Protein AF-A0A9W9W1B4-F1 (afdb_monomer_lite)

Foldseek 3Di:
DPALQLDLDDLVRLVVQCPDPPDPVSNDLLSLLSNLVVLLVVLFLDQDADPVNVVVSVVSLVSNLVSLVCCLPPNDLDPSLLVSLQCCLFWNVQSNDPQLLCSLQPGFSLSSLVSSLVSLVVNCVVVVCPPPDLVQCVPPDPVSNSVSLSNLLNVLVSLLSNCPQVHVQQDDLVSLVVNLVSLVVSLVSLVVSLVPDQDDLSSLLSSLLSVLSSLLSVLSSVLLVCLVPLLCLVVSLVVLLVVLVVSLVVSVVSLVPRPDDDPLSSVLSSLVSNLSSLLSSLVSLVSSLVSLLLSVVCVPDPPPPPSPDSHQDLVSLAVSLVVLLVCLQCVVPPDVRSSVVSCVVPVLCSLVSLLVSLVSVLVSLQGADPNRRDDHDGLVSLVSNLVSLVVNLSSQLSCCSRPVDGDPCLVVSLVSLLSSLVSLQVSQDHNPAHLVNSVSSRGSSSVSSVSSVVSSVLSVVVVVLSVVCVVVVDPPRSVVSVVCVVPVPPDDPPCVVDPPPPPPDPVSYRDPVDSDDDDDDPDDDDPVVVPPPPDPDPPDDD

pLDDT: mean 72.55, std 20.45, range [21.12, 97.0]

Sequence (542 aa):
MGSFSPKLPTLVNLRARLDSDESATSTNCATRLLFALLCVVGFELHRNISREDWRLKQKLQLAVSFYGQEFMFSPPTHHDLVMVSLFLSDYKPTALATMQGIAHKTIKSEIYINIAYGVFHRLEAVNGEGNQDLNELNSADYESFERCLFDSIQGIQMVSNHATVDGLIKKPLQTLRHLTVYMKTRVDAYQNALKFRQCTPRAIYHIQWATSTYILFQMLAEAKQSLHHPGRFIELAEETEKRCLEQINYTNSLLAVVQYGVNEEILAVRSVLELRFHTVQNWIIALGFLYTSSLGTRSQEEGGVNRTDSDISRDETIQITSQITNILKRPEKRSNNIFQEYLERYGSAYPDELSSILEKFIACSKLKLHGIVFHPPPRYMCLENVIFCKNILENNIVQIKCSDHLQTGFSKQLDLFQKSAEALANMASSSILTVDAAFARGCIYAMSSKIVFGLLGLMKRLQNDFKSSAEKGNIELVDAIIASAEYDGLPSVDLDQFQFPVEMDSEAWPSVGTFGQAEAFSNSFDWTSLLNLDGPEFEVEN

Structure (mmCIF, N/CA/C/O backbone):
data_AF-A0A9W9W1B4-F1
#
_entry.id   AF-A0A9W9W1B4-F1
#
loop_
_atom_site.group_PDB
_atom_site.id
_atom_site.type_symbol
_atom_site.label_atom_id
_atom_site.label_alt_id
_atom_site.label_comp_id
_atom_site.label_asym_id
_atom_site.label_entity_id
_atom_site.label_seq_id
_atom_site.pdbx_PDB_ins_code
_atom_site.Cartn_x
_atom_site.Cartn_y
_atom_site.Cartn_z
_atom_site.occupancy
_atom_site.B_iso_or_equiv
_atom_site.auth_seq_id
_atom_site.auth_comp_id
_atom_site.auth_asym_id
_atom_site.auth_atom_id
_atom_site.pdbx_PDB_model_num
ATOM 1 N N . MET A 1 1 ? 1.242 -10.018 -17.070 1.00 32.75 1 MET A N 1
ATOM 2 C CA . MET A 1 1 ? 1.047 -9.468 -15.713 1.00 32.75 1 MET A CA 1
ATOM 3 C C . MET A 1 1 ? 1.555 -8.042 -15.706 1.00 32.75 1 MET A C 1
ATOM 5 O O . MET A 1 1 ? 2.744 -7.854 -15.923 1.00 32.75 1 MET A O 1
ATOM 9 N N . GLY A 1 2 ? 0.681 -7.057 -15.505 1.00 37.16 2 GLY A N 1
ATOM 10 C CA . GLY A 1 2 ? 1.112 -5.694 -15.197 1.00 37.16 2 GLY A CA 1
ATOM 11 C C . GLY A 1 2 ? 1.445 -5.623 -13.713 1.00 37.16 2 GLY A C 1
ATOM 12 O O . GLY A 1 2 ? 0.556 -5.403 -12.901 1.00 37.16 2 GLY A O 1
ATOM 13 N N . SER A 1 3 ? 2.687 -5.926 -13.344 1.00 43.16 3 SER A N 1
ATOM 14 C CA . SER A 1 3 ? 3.168 -5.629 -11.995 1.00 43.16 3 SER A CA 1
ATOM 15 C C . SER A 1 3 ? 3.545 -4.154 -11.929 1.00 43.16 3 SER A C 1
ATOM 17 O O . SER A 1 3 ? 4.184 -3.649 -12.848 1.00 43.16 3 SER A O 1
ATOM 19 N N . PHE A 1 4 ? 3.189 -3.482 -10.837 1.00 55.84 4 PHE A N 1
ATOM 20 C CA . PHE A 1 4 ? 3.534 -2.081 -10.577 1.00 55.84 4 PHE A CA 1
ATOM 21 C C . PHE A 1 4 ? 4.925 -1.916 -9.967 1.00 55.84 4 PHE A C 1
ATOM 23 O O . PHE A 1 4 ? 5.164 -0.965 -9.225 1.00 55.84 4 PHE A O 1
ATOM 30 N N . SER A 1 5 ? 5.856 -2.829 -10.242 1.00 65.88 5 SER A N 1
ATOM 31 C CA . SER A 1 5 ? 7.264 -2.498 -10.055 1.00 65.88 5 SER A CA 1
ATOM 32 C C . SER A 1 5 ? 7.739 -1.760 -11.311 1.00 65.88 5 SER A C 1
ATOM 34 O O . SER A 1 5 ? 7.577 -2.286 -12.419 1.00 65.88 5 SER A O 1
ATOM 36 N N . PRO A 1 6 ? 8.313 -0.550 -11.166 1.00 62.06 6 PRO A N 1
ATOM 37 C CA . PRO A 1 6 ? 8.644 0.336 -12.284 1.00 62.06 6 PRO A CA 1
ATOM 38 C C . PRO A 1 6 ? 9.541 -0.335 -13.327 1.00 62.06 6 PRO A C 1
ATOM 40 O O . PRO A 1 6 ? 9.439 -0.024 -14.509 1.00 62.06 6 PRO A O 1
ATOM 43 N N . LYS A 1 7 ? 10.329 -1.335 -12.927 1.00 74.88 7 LYS A N 1
ATOM 44 C CA . LYS A 1 7 ? 11.291 -2.039 -13.778 1.00 74.88 7 LYS A CA 1
ATOM 45 C C . LYS A 1 7 ? 11.057 -3.554 -13.885 1.00 74.88 7 LYS A C 1
ATOM 47 O O . LYS A 1 7 ? 11.961 -4.257 -14.330 1.00 74.88 7 LYS A O 1
ATOM 52 N N . LEU A 1 8 ? 9.903 -4.102 -13.473 1.00 76.69 8 LEU A N 1
ATOM 53 C CA . LEU A 1 8 ? 9.716 -5.557 -13.579 1.00 76.69 8 LEU A CA 1
ATOM 54 C C . LEU A 1 8 ? 9.792 -5.996 -15.056 1.00 76.69 8 LEU A C 1
ATOM 56 O O . LEU A 1 8 ? 8.972 -5.544 -15.862 1.00 76.69 8 LEU A O 1
ATOM 60 N N . PRO A 1 9 ? 10.732 -6.883 -15.427 1.00 78.38 9 PRO A N 1
ATOM 61 C CA . PRO A 1 9 ? 10.831 -7.364 -16.794 1.00 78.38 9 PRO A CA 1
ATOM 62 C C . PRO A 1 9 ? 9.678 -8.319 -17.120 1.00 78.38 9 PRO A C 1
ATOM 64 O O . PRO A 1 9 ? 9.156 -9.034 -16.263 1.00 78.38 9 PRO A O 1
ATOM 67 N N . THR A 1 10 ? 9.285 -8.360 -18.393 1.00 81.69 10 THR A N 1
ATOM 68 C CA . THR A 1 10 ? 8.308 -9.346 -18.864 1.00 81.69 10 THR A CA 1
ATOM 69 C C . THR A 1 10 ? 8.940 -10.741 -18.913 1.00 81.69 10 THR A C 1
ATOM 71 O O . THR A 1 10 ? 10.154 -10.883 -19.073 1.00 81.69 10 THR A O 1
ATOM 74 N N . LEU A 1 11 ? 8.115 -11.793 -18.840 1.00 82.81 11 LEU A N 1
ATOM 75 C CA . LEU A 1 11 ? 8.587 -13.170 -19.043 1.00 82.81 11 LEU A CA 1
ATOM 76 C C . LEU A 1 11 ? 9.252 -13.361 -20.415 1.00 82.81 11 LEU A C 1
ATOM 78 O O . LEU A 1 11 ? 10.187 -14.147 -20.529 1.00 82.81 11 LEU A O 1
ATOM 82 N N . VAL A 1 12 ? 8.802 -12.623 -21.437 1.00 84.62 12 VAL A N 1
ATOM 83 C CA . VAL A 1 12 ? 9.401 -12.635 -22.780 1.00 84.62 12 VAL A CA 1
ATOM 84 C C . VAL A 1 12 ? 10.807 -12.035 -22.746 1.00 84.62 12 VAL A C 1
ATOM 86 O O . VAL A 1 12 ? 11.739 -12.655 -23.250 1.00 84.62 12 VAL A O 1
ATOM 89 N N . ASN A 1 13 ? 10.979 -10.886 -22.084 1.00 82.62 13 ASN A N 1
ATOM 90 C CA . ASN A 1 13 ? 12.283 -10.234 -21.941 1.00 82.62 13 ASN A CA 1
ATOM 91 C C . ASN A 1 13 ? 13.260 -11.119 -21.159 1.00 82.62 13 ASN A C 1
ATOM 93 O O . ASN A 1 13 ? 14.412 -11.265 -21.553 1.00 82.62 13 ASN A O 1
ATOM 97 N N . LEU A 1 14 ? 12.802 -11.733 -20.064 1.00 85.19 14 LEU A N 1
ATOM 98 C CA . LEU A 1 14 ? 13.628 -12.650 -19.279 1.00 85.19 14 LEU A CA 1
ATOM 99 C C . LEU A 1 14 ? 14.012 -13.894 -20.073 1.00 85.19 14 LEU A C 1
ATOM 101 O O . LEU A 1 14 ? 15.167 -14.293 -20.028 1.00 85.19 14 LEU A O 1
ATOM 105 N N . ARG A 1 15 ? 13.078 -14.482 -20.827 1.00 84.88 15 ARG A N 1
ATOM 106 C CA . ARG A 1 15 ? 13.377 -15.629 -21.685 1.00 84.88 15 ARG A CA 1
ATOM 107 C C . ARG A 1 15 ? 14.443 -15.288 -22.722 1.00 84.88 15 ARG A C 1
ATOM 109 O O . ARG A 1 15 ? 15.410 -16.023 -22.828 1.00 84.88 15 ARG A O 1
ATOM 116 N N . ALA A 1 16 ? 14.305 -14.166 -23.427 1.00 84.00 16 ALA A N 1
ATOM 117 C CA . ALA A 1 16 ? 15.297 -13.739 -24.412 1.00 84.00 16 ALA A CA 1
ATOM 118 C C . ALA A 1 16 ? 16.695 -13.570 -23.790 1.00 84.00 16 ALA A C 1
ATOM 120 O O . ALA A 1 16 ? 17.678 -13.996 -24.382 1.00 84.00 16 ALA A O 1
ATOM 121 N N . ARG A 1 17 ? 16.770 -13.019 -22.569 1.00 84.50 17 ARG A N 1
ATOM 122 C CA . ARG A 1 17 ? 18.022 -12.881 -21.804 1.00 84.50 17 ARG A CA 1
ATOM 123 C C . ARG A 1 17 ? 18.604 -14.219 -21.334 1.00 84.50 17 ARG A C 1
ATOM 125 O O . ARG A 1 17 ? 19.809 -14.321 -21.171 1.00 84.50 17 ARG A O 1
ATOM 132 N N . LEU A 1 18 ? 17.760 -15.218 -21.068 1.00 83.31 18 LEU A N 1
ATOM 133 C CA . LEU A 1 18 ? 18.195 -16.570 -20.696 1.00 83.31 18 LEU A CA 1
ATOM 134 C C . LEU A 1 18 ? 18.628 -17.400 -21.915 1.00 83.31 18 LEU A C 1
ATOM 136 O O . LEU A 1 18 ? 19.481 -18.269 -21.767 1.00 83.31 18 LEU A O 1
ATOM 140 N N . ASP A 1 19 ? 18.026 -17.143 -23.080 1.00 80.94 19 ASP A N 1
ATOM 141 C CA . ASP A 1 19 ? 18.307 -17.825 -24.348 1.00 80.94 19 ASP A CA 1
ATOM 142 C C . ASP A 1 19 ? 19.531 -17.217 -25.076 1.00 80.94 19 ASP A C 1
ATOM 144 O O . ASP A 1 19 ? 20.089 -17.847 -25.972 1.00 80.94 19 ASP A O 1
ATOM 148 N N . SER A 1 20 ? 19.960 -15.998 -24.719 1.00 72.75 20 SER A N 1
ATOM 149 C CA . SER A 1 20 ? 21.125 -15.337 -25.319 1.00 72.75 20 SER A CA 1
ATOM 150 C C . SER A 1 20 ? 22.452 -15.830 -24.723 1.00 72.75 20 SER A C 1
ATOM 152 O O . SER A 1 20 ? 22.725 -15.595 -23.548 1.00 72.75 20 SER A O 1
ATOM 154 N N . ASP A 1 21 ? 23.322 -16.411 -25.555 1.00 55.19 21 ASP A N 1
ATOM 155 C CA . ASP A 1 21 ? 24.687 -16.837 -25.183 1.00 55.19 21 ASP A CA 1
ATOM 156 C C . ASP A 1 21 ? 25.663 -15.663 -24.933 1.00 55.19 21 ASP A C 1
ATOM 158 O O . ASP A 1 21 ? 26.774 -15.860 -24.440 1.00 55.19 21 ASP A O 1
ATOM 162 N N . GLU A 1 22 ? 25.276 -14.423 -25.256 1.00 51.53 22 GLU A N 1
ATOM 163 C CA . GLU A 1 22 ? 26.198 -13.279 -25.348 1.00 51.53 22 GLU A CA 1
ATOM 164 C C . GLU A 1 22 ? 26.705 -12.711 -24.014 1.00 51.53 22 GLU A C 1
ATOM 166 O O . GLU A 1 22 ? 27.550 -11.820 -24.022 1.00 51.53 22 GLU A O 1
ATOM 171 N N . SER A 1 23 ? 26.297 -13.231 -22.852 1.00 46.97 23 SER A N 1
ATOM 172 C CA . SER A 1 23 ? 27.097 -13.012 -21.640 1.00 46.97 23 SER A CA 1
ATOM 173 C C . SER A 1 23 ? 26.715 -13.902 -20.458 1.00 46.97 23 SER A C 1
ATOM 175 O O . SER A 1 23 ? 25.651 -13.766 -19.851 1.00 46.97 23 SER A O 1
ATOM 177 N N . ALA A 1 24 ? 27.682 -14.692 -19.994 1.00 49.12 24 ALA A N 1
ATOM 178 C CA . ALA A 1 24 ? 27.658 -15.300 -18.663 1.00 49.12 24 ALA A CA 1
ATOM 179 C C . ALA A 1 24 ? 27.470 -14.265 -17.520 1.00 49.12 24 ALA A C 1
ATOM 181 O O . ALA A 1 24 ? 27.112 -14.645 -16.410 1.00 49.12 24 ALA A O 1
ATOM 182 N N . THR A 1 25 ? 27.661 -12.962 -17.781 1.00 48.28 25 THR A N 1
ATOM 183 C CA . THR A 1 25 ? 27.395 -11.859 -16.840 1.00 48.28 25 THR A CA 1
ATOM 184 C C . THR A 1 25 ? 25.932 -11.385 -16.799 1.00 48.28 25 THR A C 1
ATOM 186 O O . THR A 1 25 ? 25.516 -10.882 -15.759 1.00 48.28 25 THR A O 1
ATOM 189 N N . SER A 1 26 ? 25.120 -11.577 -17.851 1.00 49.53 26 SER A N 1
ATOM 190 C CA . SER A 1 26 ? 23.679 -11.223 -17.854 1.00 49.53 26 SER A CA 1
ATOM 191 C C . SER A 1 26 ? 22.762 -12.350 -17.348 1.00 49.53 26 SER A C 1
ATOM 193 O O . SER A 1 26 ? 21.628 -12.110 -16.905 1.00 49.53 26 SER A O 1
ATOM 195 N N . THR A 1 27 ? 23.272 -13.585 -17.376 1.00 58.12 27 THR A N 1
ATOM 196 C CA . THR A 1 27 ? 22.551 -14.818 -17.035 1.00 58.12 27 THR A CA 1
ATOM 197 C C . THR A 1 27 ? 22.962 -15.318 -15.646 1.00 58.12 27 THR A C 1
ATOM 199 O O . THR A 1 27 ? 23.618 -16.347 -15.500 1.00 58.12 27 THR A O 1
ATOM 202 N N . ASN A 1 28 ? 22.592 -14.575 -14.601 1.00 72.88 28 ASN A N 1
ATOM 203 C CA . ASN A 1 28 ? 22.923 -14.900 -13.207 1.00 72.88 28 ASN A CA 1
ATOM 204 C C . ASN A 1 28 ? 21.803 -15.735 -12.532 1.00 72.88 28 ASN A C 1
ATOM 206 O O . ASN A 1 28 ? 20.667 -15.781 -13.020 1.00 72.88 28 ASN A O 1
ATOM 210 N N . CYS A 1 29 ? 22.083 -16.386 -11.397 1.00 81.44 29 CYS A N 1
ATOM 211 C CA . CYS A 1 29 ? 21.101 -17.099 -10.572 1.00 81.44 29 CYS A CA 1
ATOM 212 C C . CYS A 1 29 ? 19.889 -16.215 -10.220 1.00 81.44 29 CYS A C 1
ATOM 214 O O . CYS A 1 29 ? 18.762 -16.704 -10.221 1.00 81.44 29 CYS A O 1
ATOM 216 N N . ALA A 1 30 ? 20.086 -14.899 -10.066 1.00 84.94 30 ALA A N 1
ATOM 217 C CA . ALA A 1 30 ? 19.012 -13.920 -9.888 1.00 84.94 30 ALA A CA 1
ATOM 218 C C . ALA A 1 30 ? 18.034 -13.852 -11.078 1.00 84.94 30 ALA A C 1
ATOM 220 O O . ALA A 1 30 ? 16.822 -13.859 -10.868 1.00 84.94 30 ALA A O 1
ATOM 221 N N . THR A 1 31 ? 18.534 -13.837 -12.319 1.00 86.81 31 THR A N 1
ATOM 222 C CA . THR A 1 31 ? 17.708 -13.826 -13.542 1.00 86.81 31 THR A CA 1
ATOM 223 C C . THR A 1 31 ? 16.878 -15.109 -13.642 1.00 86.81 31 THR A C 1
ATOM 225 O O . THR A 1 31 ? 15.679 -15.070 -13.928 1.00 86.81 31 THR A O 1
ATOM 228 N N . ARG A 1 32 ? 17.503 -16.260 -13.345 1.00 87.62 32 ARG A N 1
ATOM 229 C CA . ARG A 1 32 ? 16.843 -17.578 -13.344 1.00 87.62 32 ARG A CA 1
ATOM 230 C C . ARG A 1 32 ? 15.780 -17.682 -12.253 1.00 87.62 32 ARG A C 1
ATOM 232 O O . ARG A 1 32 ? 14.678 -18.160 -12.522 1.00 87.62 32 ARG A O 1
ATOM 239 N N . LEU A 1 33 ? 16.085 -17.197 -11.050 1.00 88.19 33 LEU A N 1
ATOM 240 C CA . LEU A 1 33 ? 15.152 -17.143 -9.928 1.00 88.19 33 LEU A CA 1
ATOM 241 C C . LEU A 1 33 ? 13.958 -16.240 -10.243 1.00 88.19 33 LEU A C 1
ATOM 243 O O . LEU A 1 33 ? 12.820 -16.661 -10.049 1.00 88.19 33 LEU A O 1
ATOM 247 N N . LEU A 1 34 ? 14.198 -15.040 -10.782 1.00 88.62 34 LEU A N 1
ATOM 248 C CA . LEU A 1 34 ? 13.133 -14.115 -11.170 1.00 88.62 34 LEU A CA 1
ATOM 249 C C . LEU A 1 34 ? 12.211 -14.736 -12.223 1.00 88.62 34 LEU A C 1
ATOM 251 O O . LEU A 1 34 ? 10.991 -14.700 -12.074 1.00 88.62 34 LEU A O 1
ATOM 255 N N . PHE A 1 35 ? 12.785 -15.353 -13.258 1.00 89.50 35 PHE A N 1
ATOM 256 C CA . PHE A 1 35 ? 12.015 -16.046 -14.289 1.00 89.50 35 PHE A CA 1
ATOM 257 C C . PHE A 1 35 ? 11.170 -17.184 -13.706 1.00 89.50 35 PHE A C 1
ATOM 259 O O . PHE A 1 35 ? 9.965 -17.252 -13.961 1.00 89.50 35 PHE A O 1
ATOM 266 N N . ALA A 1 36 ? 11.776 -18.048 -12.886 1.00 88.44 36 ALA A N 1
ATOM 267 C CA . ALA A 1 36 ? 11.080 -19.157 -12.243 1.00 88.44 36 ALA A CA 1
ATOM 268 C C . ALA A 1 36 ? 9.946 -18.668 -11.325 1.00 88.44 36 ALA A C 1
ATOM 270 O O . ALA A 1 36 ? 8.829 -19.178 -11.420 1.00 88.44 36 ALA A O 1
ATOM 271 N N . LEU A 1 37 ? 10.193 -17.644 -10.500 1.00 86.44 37 LEU A N 1
ATOM 272 C CA . LEU A 1 37 ? 9.190 -17.027 -9.626 1.00 86.44 37 LEU A CA 1
ATOM 273 C C . LEU A 1 37 ? 8.005 -16.482 -10.426 1.00 86.44 37 LEU A C 1
ATOM 275 O O . LEU A 1 37 ? 6.861 -16.836 -10.141 1.00 86.44 37 LEU A O 1
ATOM 279 N N . LEU A 1 38 ? 8.262 -15.673 -11.457 1.00 85.38 38 LEU A N 1
ATOM 280 C CA . LEU A 1 38 ? 7.202 -15.088 -12.281 1.00 85.38 38 LEU A CA 1
ATOM 281 C C . LEU A 1 38 ? 6.400 -16.155 -13.036 1.00 85.38 38 LEU A C 1
ATOM 283 O O . LEU A 1 38 ? 5.185 -16.015 -13.173 1.00 85.38 38 LEU A O 1
ATOM 287 N N . CYS A 1 39 ? 7.036 -17.248 -13.465 1.00 85.56 39 CYS A N 1
ATOM 288 C CA . CYS A 1 39 ? 6.331 -18.378 -14.066 1.00 85.56 39 CYS A CA 1
ATOM 289 C C . CYS A 1 39 ? 5.435 -19.093 -13.046 1.00 85.56 39 CYS A C 1
ATOM 291 O O . CYS A 1 39 ? 4.271 -19.359 -13.344 1.00 85.56 39 CYS A O 1
ATOM 293 N N . VAL A 1 40 ? 5.932 -19.371 -11.831 1.00 80.88 40 VAL A N 1
ATOM 294 C CA . VAL A 1 40 ? 5.136 -20.004 -10.759 1.00 80.88 40 VAL A CA 1
ATOM 295 C C . VAL A 1 40 ? 3.903 -19.169 -10.426 1.00 80.88 40 VAL A C 1
ATOM 297 O O . VAL A 1 40 ? 2.813 -19.732 -10.312 1.00 80.88 40 VAL A O 1
ATOM 300 N N . VAL A 1 41 ? 4.052 -17.847 -10.314 1.00 77.81 41 VAL A N 1
ATOM 301 C CA . VAL A 1 41 ? 2.910 -16.954 -10.071 1.00 77.81 41 VAL A CA 1
ATOM 302 C C . VAL A 1 41 ? 1.991 -16.891 -11.293 1.00 77.81 41 VAL A C 1
ATOM 304 O O . VAL A 1 41 ? 0.771 -16.895 -11.146 1.00 77.81 41 VAL A O 1
ATOM 307 N N . GLY A 1 42 ? 2.543 -16.920 -12.509 1.00 76.44 42 GLY A N 1
ATOM 308 C CA . GLY A 1 42 ? 1.765 -17.012 -13.749 1.00 76.44 42 GLY A CA 1
ATOM 309 C C . GLY A 1 42 ? 0.823 -18.218 -13.759 1.00 76.44 42 GLY A C 1
ATOM 310 O O . GLY A 1 42 ? -0.357 -18.079 -14.081 1.00 76.44 42 GLY A O 1
ATOM 311 N N . PHE A 1 43 ? 1.308 -19.380 -13.311 1.00 75.62 43 PHE A N 1
ATOM 312 C CA . PHE A 1 43 ? 0.484 -20.581 -13.159 1.00 75.62 43 PHE A CA 1
ATOM 313 C C . PHE A 1 43 ? -0.600 -20.453 -12.089 1.00 75.62 43 PHE A C 1
ATOM 315 O O . PHE A 1 43 ? -1.589 -21.167 -12.151 1.00 75.62 43 PHE A O 1
ATOM 322 N N . GLU A 1 44 ? -0.437 -19.603 -11.081 1.00 69.75 44 GLU A N 1
ATOM 323 C CA . GLU A 1 44 ? -1.445 -19.443 -10.026 1.00 69.75 44 GLU A CA 1
ATOM 324 C C . GLU A 1 44 ? -2.604 -18.550 -10.444 1.00 69.75 44 GLU A C 1
ATOM 326 O O . GLU A 1 44 ? -3.731 -18.793 -10.014 1.00 69.75 44 GLU A O 1
ATOM 331 N N . LEU A 1 45 ? -2.349 -17.579 -11.322 1.00 66.38 45 LEU A N 1
ATOM 332 C CA . LEU A 1 45 ? -3.396 -16.723 -11.874 1.00 66.38 45 LEU A CA 1
ATOM 333 C C . LEU A 1 45 ? -4.198 -17.399 -12.998 1.00 66.38 45 LEU A C 1
ATOM 335 O O . LEU A 1 45 ? -5.315 -16.974 -13.302 1.00 66.38 45 LEU A O 1
ATOM 339 N N . HIS A 1 46 ? -3.664 -18.450 -13.626 1.00 66.50 46 HIS A N 1
ATOM 340 C CA . HIS A 1 46 ? -4.380 -19.173 -14.675 1.00 66.50 46 HIS A CA 1
ATOM 341 C C . HIS A 1 46 ? -5.424 -20.141 -14.104 1.00 66.50 46 HIS A C 1
ATOM 343 O O . HIS A 1 46 ? -5.121 -21.054 -13.342 1.00 66.50 46 HIS A O 1
ATOM 349 N N . ARG A 1 47 ? -6.682 -19.966 -14.534 1.00 58.31 47 ARG A N 1
ATOM 350 C CA . ARG A 1 47 ? -7.833 -20.765 -14.076 1.00 58.31 47 ARG A CA 1
ATOM 351 C C . ARG A 1 47 ? -7.916 -22.168 -14.691 1.00 58.31 47 ARG A C 1
ATOM 353 O O . ARG A 1 47 ? -8.611 -23.012 -14.138 1.00 58.31 47 ARG A O 1
ATOM 360 N N . ASN A 1 48 ? -7.211 -22.433 -15.790 1.00 64.38 48 ASN A N 1
ATOM 361 C CA . ASN A 1 48 ? -7.221 -23.728 -16.472 1.00 64.38 48 ASN A CA 1
ATOM 362 C C . ASN A 1 48 ? -5.778 -24.210 -16.631 1.00 64.38 48 ASN A C 1
ATOM 364 O O . ASN A 1 48 ? -5.036 -23.661 -17.440 1.00 64.38 48 ASN A O 1
ATOM 368 N N . ILE A 1 49 ? -5.385 -25.205 -15.838 1.00 66.31 49 ILE A N 1
ATOM 369 C CA . ILE A 1 49 ? -4.031 -25.768 -15.827 1.00 66.31 49 ILE A CA 1
ATOM 370 C C . ILE A 1 49 ? -4.143 -27.229 -16.260 1.00 66.31 49 ILE A C 1
ATOM 372 O O . ILE A 1 49 ? -4.896 -27.997 -15.655 1.00 66.31 49 ILE A O 1
ATOM 376 N N . SER A 1 50 ? -3.418 -27.623 -17.306 1.00 75.06 50 SER A N 1
ATOM 377 C CA . SER A 1 50 ? -3.353 -29.021 -17.734 1.00 75.06 50 SER A CA 1
ATOM 378 C C . SER A 1 50 ? -2.483 -29.864 -16.787 1.00 75.06 50 SER A C 1
ATOM 380 O O . SER A 1 50 ? -1.751 -29.361 -15.930 1.00 75.06 50 SER A O 1
ATOM 382 N N . ARG A 1 51 ? -2.511 -31.192 -16.944 1.00 73.12 51 ARG A N 1
ATOM 383 C CA . ARG A 1 51 ? -1.636 -32.093 -16.169 1.00 73.12 51 ARG A CA 1
ATOM 384 C C . ARG A 1 51 ? -0.146 -31.854 -16.456 1.00 73.12 51 ARG A C 1
ATOM 386 O O . ARG A 1 51 ? 0.689 -32.079 -15.579 1.00 73.12 51 ARG A O 1
ATOM 393 N N . GLU A 1 52 ? 0.191 -31.427 -17.669 1.00 78.50 52 GLU A N 1
ATOM 394 C CA . GLU A 1 52 ? 1.567 -31.108 -18.067 1.00 78.50 52 GLU A CA 1
ATOM 395 C C . GLU A 1 52 ? 2.034 -29.800 -17.428 1.00 78.50 52 GLU A C 1
ATOM 397 O O . GLU A 1 52 ? 3.115 -29.757 -16.836 1.00 78.50 52 GLU A O 1
ATOM 402 N N . ASP A 1 53 ? 1.163 -28.791 -17.420 1.00 79.69 53 ASP A N 1
ATOM 403 C CA . ASP A 1 53 ? 1.397 -27.514 -16.742 1.00 79.69 53 ASP A CA 1
ATOM 404 C C . ASP A 1 53 ? 1.630 -27.702 -15.238 1.00 79.69 53 ASP A C 1
ATOM 406 O O . ASP A 1 53 ? 2.497 -27.061 -14.645 1.00 79.69 53 ASP A O 1
ATOM 410 N N . TRP A 1 54 ? 0.916 -28.642 -14.609 1.00 77.25 54 TRP A N 1
ATOM 411 C CA . TRP A 1 54 ? 1.132 -28.976 -13.200 1.00 77.25 54 TRP A CA 1
ATOM 412 C C . TRP A 1 54 ? 2.536 -29.532 -12.933 1.00 77.25 54 TRP A C 1
ATOM 414 O O . TRP A 1 54 ? 3.206 -29.124 -11.981 1.00 77.25 54 TRP A O 1
ATOM 424 N N . ARG A 1 55 ? 3.013 -30.448 -13.783 1.00 82.12 55 ARG A N 1
ATOM 425 C CA . ARG A 1 55 ? 4.374 -30.999 -13.669 1.00 82.12 55 ARG A CA 1
ATOM 426 C C . ARG A 1 55 ? 5.426 -29.916 -13.886 1.00 82.12 55 ARG A C 1
ATOM 428 O O . ARG A 1 55 ? 6.433 -29.897 -13.179 1.00 82.12 55 ARG A O 1
ATOM 435 N N . LEU A 1 56 ? 5.196 -29.012 -14.836 1.00 85.19 56 LEU A N 1
ATOM 436 C CA . LEU A 1 56 ? 6.075 -27.872 -15.076 1.00 85.19 56 LEU A CA 1
ATOM 437 C C . LEU A 1 56 ? 6.105 -26.927 -13.868 1.00 85.19 56 LEU A C 1
ATOM 439 O O . LEU A 1 56 ? 7.186 -26.560 -13.416 1.00 85.19 56 LEU A O 1
ATOM 443 N N . LYS A 1 57 ? 4.947 -26.616 -13.277 1.00 82.94 57 LYS A N 1
ATOM 444 C CA . LYS A 1 57 ? 4.854 -25.821 -12.047 1.00 82.94 57 LYS A CA 1
ATOM 445 C C . LYS A 1 57 ? 5.673 -26.428 -10.908 1.00 82.94 57 LYS A C 1
ATOM 447 O O . LYS A 1 57 ? 6.411 -25.699 -10.255 1.00 82.94 57 LYS A O 1
ATOM 452 N N . GLN A 1 58 ? 5.589 -27.741 -10.686 1.00 80.94 58 GLN A N 1
ATOM 453 C CA . GLN A 1 58 ? 6.386 -28.415 -9.651 1.00 80.94 58 GLN A CA 1
ATOM 454 C C . GLN A 1 58 ? 7.893 -28.294 -9.913 1.00 80.94 58 GLN A C 1
ATOM 456 O O . GLN A 1 58 ? 8.654 -27.984 -8.998 1.00 80.94 58 GLN A O 1
ATOM 461 N N . LYS A 1 59 ? 8.332 -28.471 -11.166 1.00 85.69 59 LYS A N 1
ATOM 462 C CA . LYS A 1 59 ? 9.740 -28.266 -11.548 1.00 85.69 59 LYS A CA 1
ATOM 463 C C . LYS A 1 59 ? 10.194 -26.826 -11.306 1.00 85.69 59 LYS A C 1
ATOM 465 O O . LYS A 1 59 ? 11.282 -26.611 -10.783 1.00 85.69 59 LYS A O 1
ATOM 470 N N . LEU A 1 60 ? 9.356 -25.848 -11.644 1.00 86.75 60 LEU A N 1
ATOM 471 C CA . LEU A 1 60 ? 9.645 -24.434 -11.408 1.00 86.75 60 LEU A CA 1
ATOM 472 C C . LEU A 1 60 ? 9.697 -24.100 -9.914 1.00 86.75 60 LEU A C 1
ATOM 474 O O . LEU A 1 60 ? 10.567 -23.346 -9.503 1.00 86.75 60 LEU A O 1
ATOM 478 N N . GLN A 1 61 ? 8.826 -24.686 -9.089 1.00 82.75 61 GLN A N 1
ATOM 479 C CA . GLN A 1 61 ? 8.880 -24.524 -7.632 1.00 82.75 61 GLN A CA 1
ATOM 480 C C . GLN A 1 61 ? 10.191 -25.063 -7.048 1.00 82.75 61 GLN A C 1
ATOM 482 O O . GLN A 1 61 ? 10.814 -24.387 -6.236 1.00 82.75 61 GLN A O 1
ATOM 487 N N . LEU A 1 62 ? 10.649 -26.231 -7.509 1.00 82.88 62 LEU A N 1
ATOM 488 C CA . LEU A 1 62 ? 11.957 -26.767 -7.119 1.00 82.88 62 LEU A CA 1
ATOM 489 C C . LEU A 1 62 ? 13.101 -25.841 -7.552 1.00 82.88 62 LEU A C 1
ATOM 491 O O . LEU A 1 62 ? 14.020 -25.611 -6.771 1.00 82.88 62 LEU A O 1
ATOM 495 N N . ALA A 1 63 ? 13.025 -25.268 -8.756 1.00 85.50 63 ALA A N 1
ATOM 496 C CA . ALA A 1 63 ? 14.004 -24.291 -9.229 1.00 85.50 63 ALA A CA 1
ATOM 497 C C . ALA A 1 63 ? 14.008 -23.012 -8.372 1.00 85.50 63 ALA A C 1
ATOM 499 O O . ALA A 1 63 ? 15.079 -22.522 -8.023 1.00 85.50 63 ALA A O 1
ATOM 500 N N . VAL A 1 64 ? 12.833 -22.503 -7.981 1.00 85.75 64 VAL A N 1
ATOM 501 C CA . VAL A 1 64 ? 12.708 -21.362 -7.058 1.00 85.75 64 VAL A CA 1
ATOM 502 C C . VAL A 1 64 ? 13.383 -21.667 -5.725 1.00 85.75 64 VAL A C 1
ATOM 504 O O . VAL A 1 64 ? 14.153 -20.844 -5.242 1.00 85.75 64 VAL A O 1
ATOM 507 N N . SER A 1 65 ? 13.141 -22.842 -5.140 1.00 81.06 65 SER A N 1
ATOM 508 C CA . SER A 1 65 ? 13.794 -23.227 -3.886 1.00 81.06 65 SER A CA 1
ATOM 509 C C . SER A 1 65 ? 15.309 -23.380 -4.042 1.00 81.06 65 SER A C 1
ATOM 511 O O . SER A 1 65 ? 16.054 -22.916 -3.185 1.00 81.06 65 SER A O 1
ATOM 513 N N . PHE A 1 66 ? 15.771 -23.986 -5.139 1.00 83.00 66 PHE A N 1
ATOM 514 C CA . PHE A 1 66 ? 17.195 -24.189 -5.412 1.00 83.00 66 PHE A CA 1
ATOM 515 C C . PHE A 1 66 ? 17.946 -22.859 -5.562 1.00 83.00 66 PHE A C 1
ATOM 517 O O . PHE A 1 66 ? 18.871 -22.585 -4.801 1.00 83.00 66 PHE A O 1
ATOM 524 N N . TYR A 1 67 ? 17.507 -21.988 -6.479 1.00 83.31 67 TYR A N 1
ATOM 525 C CA . TYR A 1 67 ? 18.129 -20.670 -6.652 1.00 83.31 67 TYR A CA 1
ATOM 526 C C . TYR A 1 67 ? 17.879 -19.748 -5.450 1.00 83.31 67 TYR A C 1
ATOM 528 O O . TYR A 1 67 ? 18.677 -18.859 -5.175 1.00 83.31 67 TYR A O 1
ATOM 536 N N . GLY A 1 68 ? 16.788 -19.966 -4.710 1.00 80.12 68 GLY A N 1
ATOM 537 C CA . GLY A 1 68 ? 16.465 -19.250 -3.478 1.00 80.12 68 GLY A CA 1
ATOM 538 C C . GLY A 1 68 ? 17.478 -19.473 -2.356 1.00 80.12 68 GLY A C 1
ATOM 539 O O . GLY A 1 68 ? 17.783 -18.539 -1.619 1.00 80.12 68 GLY A O 1
ATOM 540 N N . GLN A 1 69 ? 18.027 -20.685 -2.235 1.00 76.81 69 GLN A N 1
ATOM 541 C CA . GLN A 1 69 ? 19.088 -20.977 -1.267 1.00 76.81 69 GLN A CA 1
ATOM 542 C C . GLN A 1 69 ? 20.370 -20.214 -1.611 1.00 76.81 69 GLN A C 1
ATOM 544 O O . GLN A 1 69 ? 20.929 -19.541 -0.748 1.00 76.81 69 GLN A O 1
ATOM 549 N N . GLU A 1 70 ? 20.787 -20.249 -2.877 1.00 75.75 70 GLU A N 1
ATOM 550 C CA . GLU A 1 70 ? 21.940 -19.480 -3.363 1.00 75.75 70 GLU A CA 1
ATOM 551 C C . GLU A 1 70 ? 21.745 -17.972 -3.121 1.00 75.75 70 GLU A C 1
ATOM 553 O O . GLU A 1 70 ? 22.624 -17.309 -2.574 1.00 75.75 70 GLU A O 1
ATOM 558 N N . PHE A 1 71 ? 20.543 -17.462 -3.412 1.00 78.44 71 PHE A N 1
ATOM 559 C CA . PHE A 1 71 ? 20.133 -16.080 -3.159 1.00 78.44 71 PHE A CA 1
ATOM 560 C C . PHE A 1 71 ? 20.270 -15.661 -1.684 1.00 78.44 71 PHE A C 1
ATOM 562 O O . PHE A 1 71 ? 20.770 -14.570 -1.415 1.00 78.44 71 PHE A O 1
ATOM 569 N N . MET A 1 72 ? 19.828 -16.494 -0.733 1.00 74.75 72 MET A N 1
ATOM 570 C CA . MET A 1 72 ? 19.827 -16.134 0.693 1.00 74.75 72 MET A CA 1
ATOM 571 C C . MET A 1 72 ? 21.239 -16.093 1.288 1.00 74.75 72 MET A C 1
ATOM 573 O O . MET A 1 72 ? 21.514 -15.246 2.135 1.00 74.75 72 MET A O 1
ATOM 577 N N . PHE A 1 73 ? 22.125 -17.000 0.865 1.00 74.12 73 PHE A N 1
ATOM 578 C CA . PHE A 1 73 ? 23.469 -17.127 1.442 1.00 74.12 73 PHE A CA 1
ATOM 579 C C . PHE A 1 73 ? 24.540 -16.326 0.691 1.00 74.12 73 PHE A C 1
ATOM 581 O O . PHE A 1 73 ? 25.544 -15.946 1.289 1.00 74.12 73 PHE A O 1
ATOM 588 N N . SER A 1 74 ? 24.346 -16.051 -0.602 1.00 77.12 74 SER A N 1
ATOM 589 C CA . SER A 1 74 ? 25.296 -15.296 -1.424 1.00 77.12 74 SER A CA 1
ATOM 590 C C . SER A 1 74 ? 24.560 -14.440 -2.467 1.00 77.12 74 SER A C 1
ATOM 592 O O . SER A 1 74 ? 24.535 -14.777 -3.650 1.00 77.12 74 SER A O 1
ATOM 594 N N . PRO A 1 75 ? 23.919 -13.327 -2.058 1.00 79.31 75 PRO A N 1
ATOM 595 C CA . PRO A 1 75 ? 23.111 -12.522 -2.968 1.00 79.31 75 PRO A CA 1
ATOM 596 C C . PRO A 1 75 ? 23.991 -11.830 -4.028 1.00 79.31 75 PRO A C 1
ATOM 598 O O . PRO A 1 75 ? 24.773 -10.937 -3.670 1.00 79.31 75 PRO A O 1
ATOM 601 N N . PRO A 1 76 ? 23.861 -12.158 -5.332 1.00 81.25 76 PRO A N 1
ATOM 602 C CA . PRO A 1 76 ? 24.601 -11.463 -6.381 1.00 81.25 76 PRO A CA 1
ATOM 603 C C . PRO A 1 76 ? 24.262 -9.968 -6.447 1.00 81.25 76 PRO A C 1
ATOM 605 O O . PRO A 1 76 ? 23.118 -9.548 -6.271 1.00 81.25 76 PRO A O 1
ATOM 608 N N . THR A 1 77 ? 25.254 -9.145 -6.783 1.00 83.62 77 THR A N 1
ATOM 609 C CA . THR A 1 77 ? 25.045 -7.718 -7.064 1.00 83.62 77 THR A CA 1
ATOM 610 C C . THR A 1 77 ? 24.468 -7.556 -8.477 1.00 83.62 77 THR A C 1
ATOM 612 O O . THR A 1 77 ? 25.213 -7.416 -9.440 1.00 83.62 77 THR A O 1
ATOM 615 N N . HIS A 1 78 ? 23.140 -7.659 -8.620 1.00 84.44 78 HIS A N 1
ATOM 616 C CA . HIS A 1 78 ? 22.447 -7.628 -9.918 1.00 84.44 78 HIS A CA 1
ATOM 617 C C . HIS A 1 78 ? 21.038 -7.006 -9.814 1.00 84.44 78 HIS A C 1
ATOM 619 O O . HIS A 1 78 ? 20.327 -7.244 -8.839 1.00 84.44 78 HIS A O 1
ATOM 625 N N . HIS A 1 79 ? 20.585 -6.261 -10.834 1.00 82.25 79 HIS A N 1
ATOM 626 C CA . HIS A 1 79 ? 19.274 -5.579 -10.818 1.00 82.25 79 HIS A CA 1
ATOM 627 C C . HIS A 1 79 ? 18.081 -6.533 -10.651 1.00 82.25 79 HIS A C 1
ATOM 629 O O . HIS A 1 79 ? 17.152 -6.238 -9.899 1.00 82.25 79 HIS A O 1
ATOM 635 N N . ASP A 1 80 ? 18.106 -7.702 -11.299 1.00 86.12 80 ASP A N 1
ATOM 636 C CA . ASP A 1 80 ? 17.041 -8.702 -11.125 1.00 86.12 80 ASP A CA 1
ATOM 637 C C . ASP A 1 80 ? 16.948 -9.214 -9.685 1.00 86.12 80 ASP A C 1
ATOM 639 O O . ASP A 1 80 ? 15.875 -9.631 -9.263 1.00 86.12 80 ASP A O 1
ATOM 643 N N . LEU A 1 81 ? 18.033 -9.157 -8.905 1.00 85.75 81 LEU A N 1
ATOM 644 C CA . LEU A 1 81 ? 17.986 -9.558 -7.504 1.00 85.75 81 LEU A CA 1
ATOM 645 C C . LEU A 1 81 ? 17.191 -8.555 -6.664 1.00 85.75 81 LEU A C 1
ATOM 647 O O . LEU A 1 81 ? 16.392 -8.961 -5.824 1.00 85.75 81 LEU A O 1
ATOM 651 N N . VAL A 1 82 ? 17.342 -7.258 -6.942 1.00 86.19 82 VAL A N 1
ATOM 652 C CA . VAL A 1 82 ? 16.484 -6.219 -6.354 1.00 86.19 82 VAL A CA 1
ATOM 653 C C . VAL A 1 82 ? 15.018 -6.528 -6.675 1.00 86.19 82 VAL A C 1
ATOM 655 O O . VAL A 1 82 ? 14.174 -6.496 -5.782 1.00 86.19 82 VAL A O 1
ATOM 658 N N . MET A 1 83 ? 14.713 -6.932 -7.913 1.00 86.00 83 MET A N 1
ATOM 659 C CA . MET A 1 83 ? 13.350 -7.319 -8.302 1.00 86.00 83 MET A CA 1
ATOM 660 C C . MET A 1 83 ? 12.829 -8.553 -7.590 1.00 86.00 83 MET A C 1
ATOM 662 O O . MET A 1 83 ? 11.689 -8.539 -7.133 1.00 86.00 83 MET A O 1
ATOM 666 N N . VAL A 1 84 ? 13.642 -9.604 -7.485 1.00 86.12 84 VAL A N 1
ATOM 667 C CA . VAL A 1 84 ? 13.288 -10.816 -6.741 1.00 86.12 84 VAL A CA 1
ATOM 668 C C . VAL A 1 84 ? 12.948 -10.458 -5.302 1.00 86.12 84 VAL A C 1
ATOM 670 O O . VAL A 1 84 ? 11.871 -10.809 -4.833 1.00 86.12 84 VAL A O 1
ATOM 673 N N . SER A 1 85 ? 13.820 -9.719 -4.622 1.00 85.38 85 SER A N 1
ATOM 674 C CA . SER A 1 85 ? 13.625 -9.340 -3.225 1.00 85.38 85 SER A CA 1
ATOM 675 C C . SER A 1 85 ? 12.350 -8.524 -3.011 1.00 85.38 85 SER A C 1
ATOM 677 O O . SER A 1 85 ? 11.555 -8.839 -2.126 1.00 85.38 85 SER A O 1
ATOM 679 N N . LEU A 1 86 ? 12.097 -7.514 -3.846 1.00 80.50 86 LEU A N 1
ATOM 680 C CA . LEU A 1 86 ? 10.867 -6.720 -3.752 1.00 80.50 86 LEU A CA 1
ATOM 681 C C . LEU A 1 86 ? 9.630 -7.563 -4.033 1.00 80.50 86 LEU A C 1
ATOM 683 O O . LEU A 1 86 ? 8.649 -7.483 -3.303 1.00 80.50 86 LEU A O 1
ATOM 687 N N . PHE A 1 87 ? 9.692 -8.424 -5.047 1.00 79.25 87 PHE A N 1
ATOM 688 C CA . PHE A 1 87 ? 8.593 -9.317 -5.381 1.00 79.25 87 PHE A CA 1
ATOM 689 C C . PHE A 1 87 ? 8.288 -10.305 -4.245 1.00 79.25 87 PHE A C 1
ATOM 691 O O . PHE A 1 87 ? 7.126 -10.529 -3.909 1.00 79.25 87 PHE A O 1
ATOM 698 N N . LEU A 1 88 ? 9.320 -10.872 -3.617 1.00 78.94 88 LEU A N 1
ATOM 699 C CA . LEU A 1 88 ? 9.176 -11.757 -2.461 1.00 78.94 88 LEU A CA 1
ATOM 700 C C . LEU A 1 88 ? 8.593 -11.010 -1.258 1.00 78.94 88 LEU A C 1
ATOM 702 O O . LEU A 1 88 ? 7.651 -11.512 -0.652 1.00 78.94 88 LEU A O 1
ATOM 706 N N . SER A 1 89 ? 9.080 -9.801 -0.961 1.00 76.00 89 SER A N 1
ATOM 707 C CA . SER A 1 89 ? 8.517 -8.941 0.090 1.00 76.00 89 SER A CA 1
ATOM 708 C C . SER A 1 89 ? 7.038 -8.627 -0.147 1.00 76.00 89 SER A C 1
ATOM 710 O O . SER A 1 89 ? 6.231 -8.709 0.781 1.00 76.00 89 SER A O 1
ATOM 712 N N . ASP A 1 90 ? 6.681 -8.261 -1.378 1.00 69.94 90 ASP A N 1
ATOM 713 C CA . ASP A 1 90 ? 5.372 -7.682 -1.682 1.00 69.94 90 ASP A CA 1
ATOM 714 C C . ASP A 1 90 ? 4.294 -8.729 -1.970 1.00 69.94 90 ASP A C 1
ATOM 716 O O . ASP A 1 90 ? 3.106 -8.431 -1.831 1.00 69.94 90 ASP A O 1
ATOM 720 N N . TYR A 1 91 ? 4.683 -9.940 -2.380 1.00 66.81 91 TYR A N 1
ATOM 721 C CA . TYR A 1 91 ? 3.745 -10.948 -2.876 1.00 66.81 91 TYR A CA 1
ATOM 722 C C . TYR A 1 91 ? 3.841 -12.291 -2.140 1.00 66.81 91 TYR A C 1
ATOM 724 O O . TYR A 1 91 ? 2.804 -12.843 -1.756 1.00 66.81 91 TYR A O 1
ATOM 732 N N . LYS A 1 92 ? 5.053 -12.836 -1.939 1.00 70.56 92 LYS A N 1
ATOM 733 C CA . LYS A 1 92 ? 5.258 -14.190 -1.385 1.00 70.56 92 LYS A CA 1
ATOM 734 C C . LYS A 1 92 ? 6.574 -14.353 -0.606 1.00 70.56 92 LYS A C 1
ATOM 736 O O . LYS A 1 92 ? 7.526 -14.941 -1.132 1.00 70.56 92 LYS A O 1
ATOM 741 N N . PRO A 1 93 ? 6.619 -13.944 0.669 1.00 65.50 93 PRO A N 1
ATOM 742 C CA . PRO A 1 93 ? 7.846 -13.995 1.464 1.00 65.50 93 PRO A CA 1
ATOM 743 C C . PRO A 1 93 ? 8.303 -15.427 1.788 1.00 65.50 93 PRO A C 1
ATOM 745 O O . PRO A 1 93 ? 9.457 -15.660 2.112 1.00 65.50 93 PRO A O 1
ATOM 748 N N . THR A 1 94 ? 7.433 -16.426 1.657 1.00 68.44 94 THR A N 1
ATOM 749 C CA . THR A 1 94 ? 7.773 -17.836 1.913 1.00 68.44 94 THR A CA 1
ATOM 750 C C . THR A 1 94 ? 8.093 -18.624 0.642 1.00 68.44 94 THR A C 1
ATOM 752 O O . THR A 1 94 ? 8.315 -19.832 0.724 1.00 68.44 94 THR A O 1
ATOM 755 N N . ALA A 1 95 ? 8.107 -17.993 -0.543 1.00 71.12 95 ALA A N 1
ATOM 756 C CA . ALA A 1 95 ? 8.271 -18.712 -1.811 1.00 71.12 95 ALA A CA 1
ATOM 757 C C . ALA A 1 95 ? 9.609 -19.458 -1.924 1.00 71.12 95 ALA A C 1
ATOM 759 O O . ALA A 1 95 ? 9.677 -20.458 -2.635 1.00 71.12 95 ALA A O 1
ATOM 760 N N . LEU A 1 96 ? 10.649 -18.993 -1.225 1.00 72.12 96 LEU A N 1
ATOM 761 C CA . LEU A 1 96 ? 11.976 -19.611 -1.265 1.00 72.12 96 LEU A CA 1
ATOM 762 C C . LEU A 1 96 ? 12.095 -20.865 -0.389 1.00 72.12 96 LEU A C 1
ATOM 764 O O . LEU A 1 96 ? 13.021 -21.653 -0.567 1.00 72.12 96 LEU A O 1
ATOM 768 N N . ALA A 1 97 ? 11.175 -21.076 0.552 1.00 64.75 97 ALA A N 1
ATOM 769 C CA . ALA A 1 97 ? 11.278 -22.186 1.483 1.00 64.75 97 ALA A CA 1
ATOM 770 C C . ALA A 1 97 ? 10.861 -23.516 0.842 1.00 64.75 97 ALA A C 1
ATOM 772 O O . ALA A 1 97 ? 9.789 -23.640 0.247 1.00 64.75 97 ALA A O 1
ATOM 773 N N . THR A 1 98 ? 11.691 -24.539 1.039 1.00 60.06 98 THR A N 1
ATOM 774 C CA . THR A 1 98 ? 11.427 -25.923 0.619 1.00 60.06 98 THR A CA 1
ATOM 775 C C . THR A 1 98 ? 10.295 -26.572 1.422 1.00 60.06 98 THR A C 1
ATOM 777 O O . THR A 1 98 ? 9.549 -27.384 0.880 1.00 60.06 98 THR A O 1
ATOM 780 N N . MET A 1 99 ? 10.118 -26.184 2.693 1.00 54.91 99 MET A N 1
ATOM 781 C CA . MET A 1 99 ? 9.014 -26.617 3.559 1.00 54.91 99 MET A CA 1
ATOM 782 C C . MET A 1 99 ? 8.122 -25.434 3.947 1.00 54.91 99 MET A C 1
ATOM 784 O O . MET A 1 99 ? 8.336 -24.759 4.953 1.00 54.91 99 MET A O 1
ATOM 788 N N . GLN A 1 100 ? 7.082 -25.200 3.150 1.00 53.41 100 GLN A N 1
ATOM 789 C CA . GLN A 1 100 ? 6.176 -24.052 3.297 1.00 53.41 100 GLN A CA 1
ATOM 790 C C . GLN A 1 100 ? 5.427 -24.028 4.648 1.00 53.41 100 GLN A C 1
ATOM 792 O O . GLN A 1 100 ? 5.154 -22.953 5.174 1.00 53.41 100 GLN A O 1
ATOM 797 N N . GLY A 1 101 ? 5.201 -25.196 5.267 1.00 50.72 101 GLY A N 1
ATOM 798 C CA . GLY A 1 101 ? 4.522 -25.322 6.564 1.00 50.72 101 GLY A CA 1
ATOM 799 C C . GLY A 1 101 ? 5.275 -24.730 7.765 1.00 50.72 101 GLY A C 1
ATOM 800 O O . GLY A 1 101 ? 4.634 -24.381 8.746 1.00 50.72 101 GLY A O 1
ATOM 801 N N . ILE A 1 102 ? 6.601 -24.559 7.686 1.00 51.84 102 ILE A N 1
ATOM 802 C CA . ILE A 1 102 ? 7.437 -23.939 8.744 1.00 51.84 102 ILE A CA 1
ATOM 803 C C . ILE A 1 102 ? 8.076 -22.636 8.237 1.00 51.84 102 ILE A C 1
ATOM 805 O O . ILE A 1 102 ? 8.499 -21.788 9.015 1.00 51.84 102 ILE A O 1
ATOM 809 N N . ALA A 1 103 ? 8.078 -22.431 6.917 1.00 51.56 103 ALA A N 1
ATOM 810 C CA . ALA A 1 103 ? 8.617 -21.253 6.252 1.00 51.56 103 ALA A CA 1
ATOM 811 C C . ALA A 1 103 ? 8.108 -19.945 6.834 1.00 51.56 103 ALA A C 1
ATOM 813 O O . ALA A 1 103 ? 8.912 -19.040 7.001 1.00 51.56 103 ALA A O 1
ATOM 814 N N . HIS A 1 104 ? 6.808 -19.899 7.153 1.00 52.69 104 HIS A N 1
ATOM 815 C CA . HIS A 1 104 ? 6.107 -18.795 7.802 1.00 52.69 104 HIS A CA 1
ATOM 816 C C . HIS A 1 104 ? 6.449 -18.647 9.294 1.00 52.69 104 HIS A C 1
ATOM 818 O O . HIS A 1 104 ? 5.706 -17.983 9.991 1.00 52.69 104 HIS A O 1
ATOM 824 N N . LYS A 1 105 ? 7.509 -19.280 9.813 1.00 49.41 105 LYS A N 1
ATOM 825 C CA . LYS A 1 105 ? 8.108 -19.001 11.131 1.00 49.41 105 LYS A CA 1
ATOM 826 C C . LYS A 1 105 ? 9.534 -18.434 11.021 1.00 49.41 105 LYS A C 1
ATOM 828 O O . LYS A 1 105 ? 9.957 -17.706 11.905 1.00 49.41 105 LYS A O 1
ATOM 833 N N . THR A 1 106 ? 10.239 -18.694 9.916 1.00 51.53 106 THR A N 1
ATOM 834 C CA . THR A 1 106 ? 11.664 -18.371 9.716 1.00 51.53 106 THR A CA 1
ATOM 835 C C . THR A 1 106 ? 12.008 -17.137 8.845 1.00 51.53 106 THR A C 1
ATOM 837 O O . THR A 1 106 ? 12.982 -16.458 9.150 1.00 51.53 106 THR A O 1
ATOM 840 N N . ILE A 1 107 ? 11.287 -16.818 7.757 1.00 61.44 107 ILE A N 1
ATOM 841 C CA . ILE A 1 107 ? 11.695 -15.784 6.770 1.00 61.44 107 ILE A CA 1
ATOM 842 C C . ILE A 1 107 ? 10.903 -14.464 6.854 1.00 61.44 107 ILE A C 1
ATOM 844 O O . ILE A 1 107 ? 10.012 -14.190 6.053 1.00 61.44 107 ILE A O 1
ATOM 848 N N . LYS A 1 108 ? 11.290 -13.572 7.764 1.00 66.75 108 LYS A N 1
ATOM 849 C CA . LYS A 1 108 ? 10.706 -12.225 7.853 1.00 66.75 108 LYS A CA 1
ATOM 850 C C . LYS A 1 108 ? 10.872 -11.442 6.541 1.00 66.75 108 LYS A C 1
ATOM 852 O O . LYS A 1 108 ? 11.960 -11.353 5.982 1.00 66.75 108 LYS A O 1
ATOM 857 N N . SER A 1 109 ? 9.788 -10.856 6.040 1.00 67.75 109 SER A N 1
ATOM 858 C CA . SER A 1 109 ? 9.773 -10.135 4.755 1.00 67.75 109 SER A CA 1
ATOM 859 C C . SER A 1 109 ? 10.732 -8.932 4.684 1.00 67.75 109 SER A C 1
ATOM 861 O O . SER A 1 109 ? 11.189 -8.555 3.609 1.00 67.75 109 SER A O 1
ATOM 863 N N . GLU A 1 110 ? 11.044 -8.343 5.838 1.00 73.19 110 GLU A N 1
ATOM 864 C CA . GLU A 1 110 ? 11.981 -7.244 6.054 1.00 73.19 110 GLU A CA 1
ATOM 865 C C . GLU A 1 110 ? 13.378 -7.622 5.584 1.00 73.19 110 GLU A C 1
ATOM 867 O O . GLU A 1 110 ? 14.105 -6.781 5.061 1.00 73.19 110 GLU A O 1
ATOM 872 N N . ILE A 1 111 ? 13.728 -8.908 5.704 1.00 79.75 111 ILE A N 1
ATOM 873 C CA . ILE A 1 111 ? 14.998 -9.445 5.224 1.00 79.75 111 ILE A CA 1
ATOM 874 C C . ILE A 1 111 ? 15.132 -9.168 3.727 1.00 79.75 111 ILE A C 1
ATOM 876 O O . ILE A 1 111 ? 16.179 -8.704 3.284 1.00 79.75 111 ILE A O 1
ATOM 880 N N . TYR A 1 112 ? 14.066 -9.361 2.948 1.00 82.75 112 TYR A N 1
ATOM 881 C CA . TYR A 1 112 ? 14.100 -9.081 1.517 1.00 82.75 112 TYR A CA 1
ATOM 882 C C . TYR A 1 112 ? 14.242 -7.589 1.215 1.00 82.75 112 TYR A C 1
ATOM 884 O O . TYR A 1 112 ? 14.990 -7.230 0.309 1.00 82.75 112 TYR A O 1
ATOM 892 N N . ILE A 1 113 ? 13.591 -6.710 1.981 1.00 82.12 113 ILE A N 1
ATOM 893 C CA . ILE A 1 113 ? 13.750 -5.256 1.814 1.00 82.12 113 ILE A CA 1
ATOM 894 C C . ILE A 1 113 ? 15.201 -4.845 2.101 1.00 82.12 113 ILE A C 1
ATOM 896 O O . ILE A 1 113 ? 15.797 -4.106 1.318 1.00 82.12 113 ILE A O 1
ATOM 900 N N . ASN A 1 114 ? 15.799 -5.384 3.164 1.00 84.94 114 ASN A N 1
ATOM 901 C CA . ASN A 1 114 ? 17.186 -5.109 3.534 1.00 84.94 114 ASN A CA 1
ATOM 902 C C . ASN A 1 114 ? 18.182 -5.658 2.499 1.00 84.94 114 ASN A C 1
ATOM 904 O O . ASN A 1 114 ? 19.127 -4.960 2.128 1.00 84.94 114 ASN A O 1
ATOM 908 N N . ILE A 1 115 ? 17.946 -6.865 1.965 1.00 86.88 115 ILE A N 1
ATOM 909 C CA . ILE A 1 115 ? 18.741 -7.426 0.861 1.00 86.88 115 ILE A CA 1
ATOM 910 C C . ILE A 1 115 ? 18.622 -6.536 -0.383 1.00 86.88 115 ILE A C 1
ATOM 912 O O . ILE A 1 115 ? 19.643 -6.186 -0.977 1.00 86.88 115 ILE A O 1
ATOM 916 N N . ALA A 1 116 ? 17.401 -6.149 -0.771 1.00 88.19 116 ALA A N 1
ATOM 917 C CA . ALA A 1 116 ? 17.159 -5.279 -1.922 1.00 88.19 116 ALA A CA 1
ATOM 918 C C . ALA A 1 116 ? 17.915 -3.953 -1.782 1.00 88.19 116 ALA A C 1
ATOM 920 O O . ALA A 1 116 ? 18.637 -3.562 -2.697 1.00 88.19 116 ALA A O 1
ATOM 921 N N . TYR A 1 117 ? 17.797 -3.307 -0.621 1.00 87.69 117 TYR A N 1
ATOM 922 C CA . TYR A 1 117 ? 18.453 -2.038 -0.325 1.00 87.69 117 TYR A CA 1
ATOM 923 C C . TYR A 1 117 ? 19.982 -2.155 -0.347 1.00 87.69 117 TYR A C 1
ATOM 925 O O . TYR A 1 117 ? 20.653 -1.347 -0.986 1.00 87.69 117 TYR A O 1
ATOM 933 N N . GLY A 1 118 ? 20.545 -3.192 0.282 1.00 86.56 118 GLY A N 1
ATOM 934 C CA . GLY A 1 118 ? 21.991 -3.416 0.296 1.00 86.56 118 GLY A CA 1
ATOM 935 C C . GLY A 1 118 ? 22.570 -3.692 -1.093 1.00 86.56 118 GLY A C 1
ATOM 936 O O . GLY A 1 118 ? 23.667 -3.238 -1.410 1.00 86.56 118 GLY A O 1
ATOM 937 N N . VAL A 1 119 ? 21.840 -4.413 -1.946 1.00 86.94 119 VAL A N 1
ATOM 938 C CA . VAL A 1 119 ? 22.256 -4.691 -3.332 1.00 86.94 119 VAL A CA 1
ATOM 939 C C . VAL A 1 119 ? 22.122 -3.450 -4.203 1.00 86.94 119 VAL A C 1
ATOM 941 O O . VAL A 1 119 ? 23.021 -3.169 -4.990 1.00 86.94 119 VAL A O 1
ATOM 944 N N . PHE A 1 120 ? 21.036 -2.698 -4.034 1.00 86.50 120 PHE A N 1
ATOM 945 C CA . PHE A 1 120 ? 20.817 -1.428 -4.715 1.00 86.50 120 PHE A CA 1
ATOM 946 C C . PHE A 1 120 ? 21.956 -0.438 -4.431 1.00 86.50 120 PHE A C 1
ATOM 948 O O . PHE A 1 120 ? 22.555 0.071 -5.370 1.00 86.50 120 PHE A O 1
ATOM 955 N N . HIS A 1 121 ? 22.356 -0.277 -3.164 1.00 83.94 121 HIS A N 1
ATOM 956 C CA . HIS A 1 121 ? 23.507 0.557 -2.784 1.00 83.94 121 HIS A CA 1
ATOM 957 C C . HIS A 1 121 ? 24.824 0.098 -3.412 1.00 83.94 121 HIS A C 1
ATOM 959 O O . HIS A 1 121 ? 25.620 0.919 -3.860 1.00 83.94 121 HIS A O 1
ATOM 965 N N . ARG A 1 122 ? 25.069 -1.218 -3.477 1.00 84.12 122 ARG A N 1
ATOM 966 C CA . ARG A 1 122 ? 26.266 -1.747 -4.152 1.00 84.12 122 ARG A CA 1
ATOM 967 C C . ARG A 1 122 ? 26.257 -1.442 -5.648 1.00 84.12 122 ARG A C 1
ATOM 969 O O . ARG A 1 122 ? 27.311 -1.131 -6.189 1.00 84.12 122 ARG A O 1
ATOM 976 N N . LEU A 1 123 ? 25.098 -1.525 -6.300 1.00 82.44 123 LEU A N 1
ATOM 977 C CA . LEU A 1 123 ? 24.950 -1.171 -7.713 1.00 82.44 123 LEU A CA 1
ATOM 978 C C . LEU A 1 123 ? 25.205 0.326 -7.934 1.00 82.44 123 LEU A C 1
ATOM 980 O O . LEU A 1 123 ? 26.006 0.665 -8.799 1.00 82.44 123 LEU A O 1
ATOM 984 N N . GLU A 1 124 ? 24.631 1.206 -7.107 1.00 78.75 124 GLU A N 1
ATOM 985 C CA . GLU A 1 124 ? 24.890 2.654 -7.185 1.00 78.75 124 GLU A CA 1
ATOM 986 C C . GLU A 1 124 ? 26.376 2.986 -6.971 1.00 78.75 124 GLU A C 1
ATOM 988 O O . GLU A 1 124 ? 26.940 3.805 -7.696 1.00 78.75 124 GLU A O 1
ATOM 993 N N . ALA A 1 125 ? 27.039 2.325 -6.014 1.00 73.00 125 ALA A N 1
ATOM 994 C CA . ALA A 1 125 ? 28.463 2.526 -5.744 1.00 73.00 125 ALA A CA 1
ATOM 995 C C . ALA A 1 125 ? 29.363 2.064 -6.904 1.00 73.00 125 ALA A C 1
ATOM 997 O O . ALA A 1 125 ? 30.349 2.730 -7.214 1.00 73.00 125 ALA A O 1
ATOM 998 N N . VAL A 1 126 ? 29.027 0.942 -7.550 1.00 67.12 126 VAL A N 1
ATOM 999 C CA . VAL A 1 126 ? 29.765 0.412 -8.712 1.00 67.12 126 VAL A CA 1
ATOM 1000 C C . VAL A 1 126 ? 29.561 1.290 -9.946 1.00 67.12 126 VAL A C 1
ATOM 1002 O O . VAL A 1 126 ? 30.512 1.526 -10.687 1.00 67.12 126 VAL A O 1
ATOM 1005 N N . ASN A 1 127 ? 28.348 1.803 -10.144 1.00 61.56 127 ASN A N 1
ATOM 1006 C CA . ASN A 1 127 ? 28.015 2.642 -11.292 1.00 61.56 127 ASN A CA 1
ATOM 1007 C C . ASN A 1 127 ? 28.417 4.119 -11.096 1.00 61.56 127 ASN A C 1
ATOM 1009 O O . ASN A 1 127 ? 28.349 4.900 -12.041 1.00 61.56 127 ASN A O 1
ATOM 1013 N N . GLY A 1 128 ? 28.831 4.523 -9.887 1.00 55.53 128 GLY A N 1
ATOM 1014 C CA . GLY A 1 128 ? 29.112 5.925 -9.552 1.00 55.53 128 GLY A CA 1
ATOM 1015 C C . GLY A 1 128 ? 27.855 6.806 -9.468 1.00 55.53 128 GLY A C 1
ATOM 1016 O O . GLY A 1 128 ? 27.955 8.029 -9.498 1.00 55.53 128 GLY A O 1
ATOM 1017 N N . GLU A 1 129 ? 26.672 6.199 -9.340 1.00 51.53 129 GLU A N 1
ATOM 1018 C CA . GLU A 1 129 ? 25.342 6.816 -9.491 1.00 51.53 129 GLU A CA 1
ATOM 1019 C C . GLU A 1 129 ? 24.753 7.373 -8.182 1.00 51.53 129 GLU A C 1
ATOM 1021 O O . GLU A 1 129 ? 23.561 7.670 -8.114 1.00 51.53 129 GLU A O 1
ATOM 1026 N N . GLY A 1 130 ? 25.569 7.581 -7.139 1.00 50.75 130 GLY A N 1
ATOM 1027 C CA . GLY A 1 130 ? 25.109 8.070 -5.824 1.00 50.75 130 GLY A CA 1
ATOM 1028 C C . GLY A 1 130 ? 24.337 9.404 -5.862 1.00 50.75 130 GLY A C 1
ATOM 1029 O O . GLY A 1 130 ? 23.649 9.757 -4.906 1.00 50.75 130 GLY A O 1
ATOM 1030 N N . ASN A 1 131 ? 24.409 10.124 -6.985 1.00 56.53 131 ASN A N 1
ATOM 1031 C CA . ASN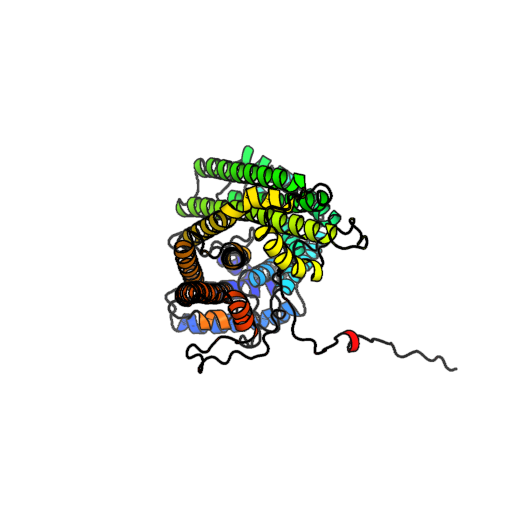 A 1 131 ? 23.482 11.181 -7.371 1.00 56.53 131 ASN A CA 1
ATOM 1032 C C . ASN A 1 131 ? 23.079 10.968 -8.837 1.00 56.53 131 ASN A C 1
ATOM 1034 O O . ASN A 1 131 ? 23.705 11.509 -9.744 1.00 56.53 131 ASN A O 1
ATOM 1038 N N . GLN A 1 132 ? 22.067 10.132 -9.063 1.00 66.06 132 GLN A N 1
ATOM 1039 C CA . GLN A 1 132 ? 21.546 9.859 -10.399 1.00 66.06 132 GLN A CA 1
ATOM 1040 C C . GLN A 1 132 ? 21.265 11.164 -11.163 1.00 66.06 132 GLN A C 1
ATOM 1042 O O . GLN A 1 132 ? 20.524 12.021 -10.669 1.00 66.06 132 GLN A O 1
ATOM 1047 N N . ASP A 1 133 ? 21.858 11.316 -12.351 1.00 71.94 133 ASP A N 1
ATOM 1048 C CA . ASP A 1 133 ? 21.634 12.489 -13.192 1.00 71.94 133 ASP A CA 1
ATOM 1049 C C . ASP A 1 133 ? 20.201 12.467 -13.747 1.00 71.94 133 ASP A C 1
ATOM 1051 O O . ASP A 1 133 ? 19.816 11.590 -14.520 1.00 71.94 133 ASP A O 1
ATOM 1055 N N . LEU A 1 134 ? 19.394 13.444 -13.332 1.00 82.69 134 LEU A N 1
ATOM 1056 C CA . LEU A 1 134 ? 18.006 13.598 -13.770 1.00 82.69 134 LEU A CA 1
ATOM 1057 C C . LEU A 1 134 ? 17.890 14.356 -15.101 1.00 82.69 134 LEU A C 1
ATOM 1059 O O . LEU A 1 134 ? 16.776 14.562 -15.584 1.00 82.69 134 LEU A O 1
ATOM 1063 N N . ASN A 1 135 ? 19.005 14.773 -15.713 1.00 81.50 135 ASN A N 1
ATOM 1064 C CA . ASN A 1 135 ? 19.007 15.479 -16.995 1.00 81.50 135 ASN A CA 1
ATOM 1065 C C . ASN A 1 135 ? 18.356 14.659 -18.116 1.00 81.50 135 ASN A C 1
ATOM 1067 O O . ASN A 1 135 ? 17.689 15.229 -18.982 1.00 81.50 135 ASN A O 1
ATOM 1071 N N . GLU A 1 136 ? 18.478 13.330 -18.076 1.00 81.81 136 GLU A N 1
ATOM 1072 C CA . GLU A 1 136 ? 17.863 12.426 -19.054 1.00 81.81 136 GLU A CA 1
ATOM 1073 C C . GLU A 1 136 ? 16.326 12.430 -19.009 1.00 81.81 136 GLU A C 1
ATOM 1075 O O . GLU A 1 136 ? 15.686 12.051 -19.992 1.00 81.81 136 GLU A O 1
ATOM 1080 N N . LEU A 1 137 ? 15.702 12.954 -17.944 1.00 84.75 137 LEU A N 1
ATOM 1081 C CA . LEU A 1 137 ? 14.253 13.193 -17.925 1.00 84.75 137 LEU A CA 1
ATOM 1082 C C . LEU A 1 137 ? 13.814 14.240 -18.962 1.00 84.75 137 LEU A C 1
ATOM 1084 O O . LEU A 1 137 ? 12.653 14.250 -19.371 1.00 84.75 137 LEU A O 1
ATOM 1088 N N . ASN A 1 138 ? 14.737 15.090 -19.421 1.00 84.00 138 ASN A N 1
ATOM 1089 C CA . ASN A 1 138 ? 14.506 16.051 -20.500 1.00 84.00 138 ASN A CA 1
ATOM 1090 C C . ASN A 1 138 ? 14.857 15.482 -21.888 1.00 84.00 138 ASN A C 1
ATOM 1092 O O . ASN A 1 138 ? 14.801 16.214 -22.878 1.00 84.00 138 ASN A O 1
ATOM 1096 N N . SER A 1 139 ? 15.231 14.200 -21.984 1.00 83.00 139 SER A N 1
ATOM 1097 C CA . SER A 1 139 ? 15.583 13.575 -23.259 1.00 83.00 139 SER A CA 1
ATOM 1098 C C . SER A 1 139 ? 14.391 13.542 -24.217 1.00 83.00 139 SER A C 1
ATOM 1100 O O . SER A 1 139 ? 13.271 13.155 -23.856 1.00 83.00 139 SER A O 1
ATOM 1102 N N . ALA A 1 140 ? 14.658 13.917 -25.471 1.00 80.06 140 ALA A N 1
ATOM 1103 C CA . ALA A 1 140 ? 13.701 13.791 -26.564 1.00 80.06 140 ALA A CA 1
ATOM 1104 C C . ALA A 1 140 ? 13.405 12.316 -26.887 1.00 80.06 140 ALA A C 1
ATOM 1106 O O . ALA A 1 140 ? 12.290 11.990 -27.297 1.00 80.06 140 ALA A O 1
ATOM 1107 N N . ASP A 1 141 ? 14.372 11.423 -26.655 1.00 87.75 141 ASP A N 1
ATOM 1108 C CA . ASP A 1 141 ? 14.176 9.983 -26.789 1.00 87.75 141 ASP A CA 1
ATOM 1109 C C . ASP A 1 141 ? 13.295 9.444 -25.653 1.00 87.75 141 ASP A C 1
ATOM 1111 O O . ASP A 1 141 ? 13.532 9.693 -24.468 1.00 87.75 141 ASP A O 1
ATOM 1115 N N . TYR A 1 142 ? 12.240 8.721 -26.030 1.00 84.69 142 TYR A N 1
ATOM 1116 C CA . TYR A 1 142 ? 11.277 8.165 -25.082 1.00 84.69 142 TYR A CA 1
ATOM 1117 C C . TYR A 1 142 ? 11.851 6.989 -24.298 1.00 84.69 142 TYR A C 1
ATOM 1119 O O . TYR A 1 142 ? 11.543 6.850 -23.117 1.00 84.69 142 TYR A O 1
ATOM 1127 N N . GLU A 1 143 ? 12.728 6.192 -24.909 1.00 85.56 143 GLU A N 1
ATOM 1128 C CA . GLU A 1 143 ? 13.326 5.046 -24.228 1.00 85.56 143 GLU A CA 1
ATOM 1129 C C . GLU A 1 143 ? 14.284 5.501 -23.120 1.00 85.56 143 GLU A C 1
ATOM 1131 O O . GLU A 1 143 ? 14.192 5.035 -21.984 1.00 85.56 143 GLU A O 1
ATOM 1136 N N . SER A 1 144 ? 15.153 6.468 -23.425 1.00 86.44 144 SER A N 1
ATOM 1137 C CA . SER A 1 144 ? 16.061 7.070 -22.443 1.00 86.44 144 SER A CA 1
ATOM 1138 C C . SER A 1 144 ? 15.308 7.772 -21.310 1.00 86.44 144 SER A C 1
ATOM 1140 O O . SER A 1 144 ? 15.672 7.624 -20.145 1.00 86.44 144 SER A O 1
ATOM 1142 N N . PHE A 1 145 ? 14.214 8.470 -21.632 1.00 88.94 145 PHE A N 1
ATOM 1143 C CA . PHE A 1 145 ? 13.329 9.060 -20.626 1.00 88.94 145 PHE A CA 1
ATOM 1144 C C . PHE A 1 145 ? 12.696 8.019 -19.697 1.00 88.94 145 PHE A C 1
ATOM 1146 O O . PHE A 1 145 ? 12.774 8.172 -18.479 1.00 88.94 145 PHE A O 1
ATOM 1153 N N . GLU A 1 146 ? 12.059 6.975 -20.242 1.00 87.19 146 GLU A N 1
ATOM 1154 C CA . GLU A 1 146 ? 11.406 5.948 -19.423 1.00 87.19 146 GLU A CA 1
ATOM 1155 C C . GLU A 1 146 ? 12.413 5.200 -18.558 1.00 87.19 146 GLU A C 1
ATOM 1157 O O . GLU A 1 146 ? 12.119 4.911 -17.398 1.00 87.19 146 GLU A O 1
ATOM 1162 N N . ARG A 1 147 ? 13.608 4.932 -19.092 1.00 86.38 147 ARG A N 1
ATOM 1163 C CA . ARG A 1 147 ? 14.708 4.341 -18.333 1.00 86.38 147 ARG A CA 1
ATOM 1164 C C . ARG A 1 147 ? 15.062 5.233 -17.144 1.00 86.38 147 ARG A C 1
ATOM 1166 O O . ARG A 1 147 ? 14.827 4.834 -16.010 1.00 86.38 147 ARG A O 1
ATOM 1173 N N . CYS A 1 148 ? 15.489 6.475 -17.380 1.00 89.06 148 CYS A N 1
ATOM 1174 C CA . CYS A 1 148 ? 15.841 7.410 -16.306 1.00 89.06 148 CYS A CA 1
ATOM 1175 C C . CYS A 1 148 ? 14.712 7.561 -15.263 1.00 89.06 148 CYS A C 1
ATOM 1177 O O . CYS A 1 148 ? 14.954 7.485 -14.054 1.00 89.06 148 CYS A O 1
ATOM 1179 N N . LEU A 1 149 ? 13.460 7.682 -15.720 1.00 90.56 149 LEU A N 1
ATOM 1180 C CA . LEU A 1 149 ? 12.285 7.792 -14.859 1.00 90.56 149 LEU A CA 1
ATOM 1181 C C . LEU A 1 149 ? 12.113 6.571 -13.949 1.00 90.56 149 LEU A C 1
ATOM 1183 O O . LEU A 1 149 ? 11.979 6.716 -12.733 1.00 90.56 149 LEU A O 1
ATOM 1187 N N . PHE A 1 150 ? 12.089 5.364 -14.515 1.00 89.38 150 PHE A N 1
ATOM 1188 C CA . PHE A 1 150 ? 11.833 4.149 -13.744 1.00 89.38 150 PHE A CA 1
ATOM 1189 C C . PHE A 1 150 ? 13.015 3.753 -12.859 1.00 89.38 150 PHE A C 1
ATOM 1191 O O . PHE A 1 150 ? 12.795 3.216 -11.771 1.00 89.38 150 PHE A O 1
ATOM 1198 N N . ASP A 1 151 ? 14.243 4.063 -13.270 1.00 86.62 151 ASP A N 1
ATOM 1199 C CA . ASP A 1 151 ? 15.442 3.972 -12.440 1.00 86.62 151 ASP A CA 1
ATOM 1200 C C . ASP A 1 151 ? 15.312 4.860 -11.197 1.00 86.62 151 ASP A C 1
ATOM 1202 O O . ASP A 1 151 ? 15.454 4.386 -10.067 1.00 86.62 151 ASP A O 1
ATOM 1206 N N . SER A 1 152 ? 14.938 6.124 -11.390 1.00 90.25 152 SER A N 1
ATOM 1207 C CA . SER A 1 152 ? 14.834 7.082 -10.291 1.00 90.25 152 SER A CA 1
ATOM 1208 C C . SER A 1 152 ? 13.669 6.790 -9.342 1.00 90.25 152 SER A C 1
ATOM 1210 O O . SER A 1 152 ? 13.794 6.905 -8.116 1.00 90.25 152 SER A O 1
ATOM 1212 N N . ILE A 1 153 ? 12.537 6.323 -9.874 1.00 90.12 153 ILE A N 1
ATOM 1213 C CA . ILE A 1 153 ? 11.390 5.893 -9.062 1.00 90.12 153 ILE A CA 1
ATOM 1214 C C . ILE A 1 153 ? 11.717 4.623 -8.271 1.00 90.12 153 ILE A C 1
ATOM 1216 O O . ILE A 1 153 ? 11.300 4.513 -7.116 1.00 90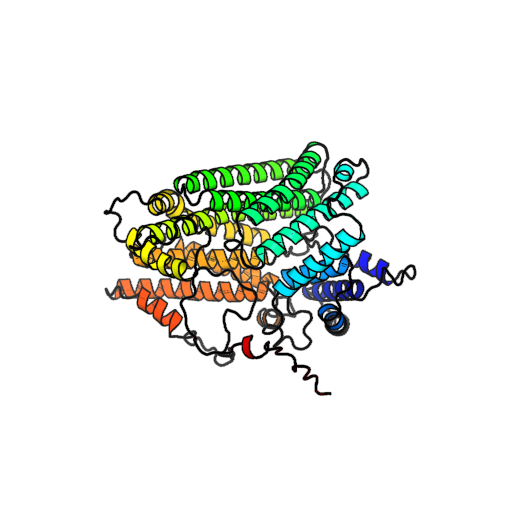.12 153 ILE A O 1
ATOM 1220 N N . GLN A 1 154 ? 12.492 3.690 -8.838 1.00 86.56 154 GLN A N 1
ATOM 1221 C CA . GLN A 1 154 ? 12.980 2.533 -8.087 1.00 86.56 154 GLN A CA 1
ATOM 1222 C C . GLN A 1 154 ? 13.837 2.974 -6.892 1.00 86.56 154 GLN A C 1
ATOM 1224 O O . GLN A 1 154 ? 13.667 2.425 -5.805 1.00 86.56 154 GLN A O 1
ATOM 1229 N N . GLY A 1 155 ? 14.690 3.990 -7.061 1.00 87.25 155 GLY A N 1
ATOM 1230 C CA . GLY A 1 155 ? 15.455 4.583 -5.961 1.00 87.25 155 GLY A CA 1
ATOM 1231 C C . GLY A 1 155 ? 14.556 5.106 -4.837 1.00 87.25 155 GLY A C 1
ATOM 1232 O O . GLY A 1 155 ? 14.732 4.727 -3.678 1.00 87.25 155 GLY A O 1
ATOM 1233 N N . ILE A 1 156 ? 13.514 5.880 -5.172 1.00 88.19 156 ILE A N 1
ATOM 1234 C CA . ILE A 1 156 ? 12.509 6.330 -4.188 1.00 88.19 156 ILE A CA 1
ATOM 1235 C C . ILE A 1 156 ? 11.871 5.140 -3.471 1.00 88.19 156 ILE A C 1
ATOM 1237 O O . ILE A 1 156 ? 11.796 5.157 -2.245 1.00 88.19 156 ILE A O 1
ATOM 1241 N N . GLN A 1 157 ? 11.454 4.109 -4.214 1.00 86.00 157 GLN A N 1
ATOM 1242 C CA . GLN A 1 157 ? 10.842 2.907 -3.647 1.00 86.00 157 GLN A CA 1
ATOM 1243 C C . GLN A 1 157 ? 11.790 2.175 -2.685 1.00 86.00 157 GLN A C 1
ATOM 1245 O O . GLN A 1 157 ? 11.349 1.687 -1.646 1.00 86.00 157 GLN A O 1
ATOM 1250 N N . MET A 1 158 ? 13.090 2.104 -2.995 1.00 85.25 158 MET A N 1
ATOM 1251 C CA . MET A 1 158 ? 14.058 1.386 -2.160 1.00 85.25 158 MET A CA 1
ATOM 1252 C C . MET A 1 158 ? 14.254 2.112 -0.840 1.00 85.25 158 MET A C 1
ATOM 1254 O O . MET A 1 158 ? 14.140 1.507 0.228 1.00 85.25 158 MET A O 1
ATOM 1258 N N . VAL A 1 159 ? 14.510 3.418 -0.913 1.00 85.69 159 VAL A N 1
ATOM 1259 C CA . VAL A 1 159 ? 14.758 4.224 0.280 1.00 85.69 159 VAL A CA 1
ATOM 1260 C C . VAL A 1 159 ? 13.483 4.346 1.119 1.00 85.69 159 VAL A C 1
ATOM 1262 O O . VAL A 1 159 ? 13.561 4.237 2.342 1.00 85.69 159 VAL A O 1
ATOM 1265 N N . SER A 1 160 ? 12.303 4.491 0.499 1.00 84.94 160 SER A N 1
ATOM 1266 C CA . SER A 1 160 ? 11.028 4.518 1.226 1.00 84.94 160 SER A CA 1
ATOM 1267 C C . SER A 1 160 ? 10.759 3.203 1.945 1.00 84.94 160 SER A C 1
ATOM 1269 O O . SER A 1 160 ? 10.447 3.216 3.134 1.00 84.94 160 SER A O 1
ATOM 1271 N N . ASN A 1 161 ? 10.914 2.068 1.255 1.00 81.69 161 ASN A N 1
ATOM 1272 C CA . ASN A 1 161 ? 10.639 0.760 1.838 1.00 81.69 161 ASN A CA 1
ATOM 1273 C C . ASN A 1 161 ? 11.590 0.491 3.003 1.00 81.69 161 ASN A C 1
ATOM 1275 O O . ASN A 1 161 ? 11.115 0.181 4.093 1.00 81.69 161 ASN A O 1
ATOM 1279 N N . HIS A 1 162 ? 12.895 0.716 2.818 1.00 82.75 162 HIS A N 1
ATOM 1280 C CA . HIS A 1 162 ? 13.898 0.588 3.879 1.00 82.75 162 HIS A CA 1
ATOM 1281 C C . HIS A 1 162 ? 13.599 1.506 5.078 1.00 82.75 162 HIS A C 1
ATOM 1283 O O . HIS A 1 162 ? 13.663 1.078 6.229 1.00 82.75 162 HIS A O 1
ATOM 1289 N N . ALA A 1 163 ? 13.181 2.752 4.834 1.00 79.19 163 ALA A N 1
ATOM 1290 C CA . ALA A 1 163 ? 12.775 3.670 5.897 1.00 79.19 163 ALA A CA 1
ATOM 1291 C C . ALA A 1 163 ? 11.506 3.222 6.645 1.00 79.19 163 ALA A C 1
ATOM 1293 O O . ALA A 1 163 ? 11.283 3.664 7.769 1.00 79.19 163 ALA A O 1
ATOM 1294 N N . THR A 1 164 ? 10.682 2.347 6.067 1.00 75.38 164 THR A N 1
ATOM 1295 C CA . THR A 1 164 ? 9.460 1.837 6.715 1.00 75.38 164 THR A CA 1
ATOM 1296 C C . THR A 1 164 ? 9.628 0.496 7.426 1.00 75.38 164 THR A C 1
ATOM 1298 O O . THR A 1 164 ? 8.732 0.133 8.182 1.00 75.38 164 THR A O 1
ATOM 1301 N N . VAL A 1 165 ? 10.749 -0.215 7.229 1.00 72.56 165 VAL A N 1
ATOM 1302 C CA . VAL A 1 165 ? 10.979 -1.578 7.756 1.00 72.56 165 VAL A CA 1
ATOM 1303 C C . VAL A 1 165 ? 10.751 -1.671 9.267 1.00 72.56 165 VAL A C 1
ATOM 1305 O O . VAL A 1 165 ? 10.013 -2.538 9.718 1.00 72.56 165 VAL A O 1
ATOM 1308 N N . ASP A 1 166 ? 11.306 -0.734 10.037 1.00 65.81 166 ASP A N 1
ATOM 1309 C CA . ASP A 1 166 ? 11.197 -0.731 11.508 1.00 65.81 166 ASP A CA 1
ATOM 1310 C C . ASP A 1 166 ? 9.968 0.042 12.028 1.00 65.81 166 ASP A C 1
ATOM 1312 O O . ASP A 1 166 ? 9.863 0.350 13.219 1.00 65.81 166 ASP A O 1
ATOM 1316 N N . GLY A 1 167 ? 9.051 0.408 11.128 1.00 66.75 167 GLY A N 1
ATOM 1317 C CA . GLY A 1 167 ? 7.928 1.301 11.395 1.00 66.75 167 GLY A CA 1
ATOM 1318 C C . GLY A 1 167 ? 8.272 2.787 11.228 1.00 66.75 167 GLY A C 1
ATOM 1319 O O . GLY A 1 167 ? 9.384 3.242 11.491 1.00 66.75 167 GLY A O 1
ATOM 1320 N N . LEU A 1 168 ? 7.276 3.565 10.791 1.00 68.50 168 LEU A N 1
ATOM 1321 C CA . LEU A 1 168 ? 7.422 4.987 10.446 1.00 68.50 168 LEU A CA 1
ATOM 1322 C C . LEU A 1 168 ? 7.668 5.898 11.662 1.00 68.50 168 LEU A C 1
ATOM 1324 O O . LEU A 1 168 ? 8.461 6.832 11.585 1.00 68.50 168 LEU A O 1
ATOM 1328 N N . ILE A 1 169 ? 7.011 5.622 12.790 1.00 66.31 169 ILE A N 1
ATOM 1329 C CA . ILE A 1 169 ? 7.007 6.505 13.974 1.00 66.31 169 ILE A CA 1
ATOM 1330 C C . ILE A 1 169 ? 8.379 6.550 14.658 1.00 66.31 169 ILE A C 1
ATOM 1332 O O . ILE A 1 169 ? 8.819 7.604 15.120 1.00 66.31 169 ILE A O 1
ATOM 1336 N N . LYS A 1 170 ? 9.086 5.413 14.656 1.00 69.81 170 LYS A N 1
ATOM 1337 C CA . LYS A 1 170 ? 10.401 5.243 15.290 1.00 69.81 170 LYS A CA 1
ATOM 1338 C C . LYS A 1 170 ? 11.536 5.940 14.535 1.00 69.81 170 LYS A C 1
ATOM 1340 O O . LYS A 1 170 ? 12.670 5.947 15.000 1.00 69.81 170 LYS A O 1
ATOM 1345 N N . LYS A 1 171 ? 11.288 6.497 13.343 1.00 76.12 171 LYS A N 1
ATOM 1346 C CA . LYS A 1 171 ? 12.357 7.108 12.543 1.00 76.12 171 LYS A CA 1
ATOM 1347 C C . LYS A 1 171 ? 12.718 8.503 13.067 1.00 76.12 171 LYS A C 1
ATOM 1349 O O . LYS A 1 171 ? 11.823 9.338 13.218 1.00 76.12 171 LYS A O 1
ATOM 1354 N N . PRO A 1 172 ? 14.008 8.806 13.310 1.00 82.06 172 PRO A N 1
ATOM 1355 C CA . PRO A 1 172 ? 14.429 10.131 13.757 1.00 82.06 172 PRO A CA 1
ATOM 1356 C C . PRO A 1 172 ? 14.033 11.232 12.766 1.00 82.06 172 PRO A C 1
ATOM 1358 O O . PRO A 1 172 ? 14.096 11.039 11.548 1.00 82.06 172 PRO A O 1
ATOM 1361 N N . LEU A 1 173 ? 13.699 12.424 13.274 1.00 85.31 173 LEU A N 1
ATOM 1362 C CA . LEU A 1 173 ? 13.299 13.571 12.443 1.00 85.31 173 LEU A CA 1
ATOM 1363 C C . LEU A 1 173 ? 14.358 13.927 11.385 1.00 85.31 173 LEU A C 1
ATOM 1365 O O . LEU A 1 173 ? 14.016 14.259 10.251 1.00 85.31 173 LEU A O 1
ATOM 1369 N N . GLN A 1 174 ? 15.644 13.843 11.735 1.00 87.19 174 GLN A N 1
ATOM 1370 C CA . GLN A 1 174 ? 16.733 14.134 10.799 1.00 87.19 174 GLN A CA 1
ATOM 1371 C C . GLN A 1 174 ? 16.734 13.166 9.605 1.00 87.19 174 GLN A C 1
ATOM 1373 O O . GLN A 1 174 ? 16.881 13.601 8.464 1.00 87.19 174 GLN A O 1
ATOM 1378 N N . THR A 1 175 ? 16.494 11.875 9.846 1.00 85.56 175 THR A N 1
ATOM 1379 C CA . THR A 1 175 ? 16.365 10.861 8.790 1.00 85.56 175 THR A CA 1
ATOM 1380 C C . THR A 1 175 ? 15.180 11.162 7.875 1.00 85.56 175 THR A C 1
ATOM 1382 O O . THR A 1 175 ? 15.326 11.142 6.654 1.00 85.56 175 THR A O 1
ATOM 1385 N N . LEU A 1 176 ? 14.026 11.517 8.451 1.00 86.69 176 LEU A N 1
ATOM 1386 C CA . LEU A 1 176 ? 12.829 11.891 7.689 1.00 86.69 176 LEU A CA 1
ATOM 1387 C C . LEU A 1 176 ? 13.060 13.139 6.824 1.00 86.69 176 LEU A C 1
ATOM 1389 O O . LEU A 1 176 ? 12.629 13.184 5.672 1.00 86.69 176 LEU A O 1
ATOM 1393 N N . ARG A 1 177 ? 13.789 14.136 7.338 1.00 90.31 177 ARG A N 1
ATOM 1394 C CA . ARG A 1 177 ? 14.154 15.341 6.578 1.00 90.31 177 ARG A CA 1
ATOM 1395 C C . ARG A 1 177 ? 15.077 15.028 5.408 1.00 90.31 177 ARG A C 1
ATOM 1397 O O . ARG A 1 177 ? 14.798 15.478 4.299 1.00 90.31 177 ARG A O 1
ATOM 1404 N N . HIS A 1 178 ? 16.132 14.241 5.624 1.00 89.75 178 HIS A N 1
ATOM 1405 C CA . HIS A 1 178 ? 17.023 13.824 4.537 1.00 89.75 178 HIS A CA 1
ATOM 1406 C C . HIS A 1 178 ? 16.259 13.065 3.447 1.00 89.75 178 HIS A C 1
ATOM 1408 O O . HIS A 1 178 ? 16.422 13.356 2.263 1.00 89.75 178 HIS A O 1
ATOM 1414 N N . LEU A 1 179 ? 15.363 12.160 3.847 1.00 89.44 179 LEU A N 1
ATOM 1415 C CA . LEU A 1 179 ? 14.511 11.421 2.922 1.00 89.44 179 LEU A CA 1
ATOM 1416 C C . LEU A 1 179 ? 13.576 12.341 2.128 1.00 89.44 179 LEU A C 1
ATOM 1418 O O . LEU A 1 179 ? 13.453 12.211 0.912 1.00 89.44 179 LEU A O 1
ATOM 1422 N N . THR A 1 180 ? 12.959 13.309 2.803 1.00 93.06 180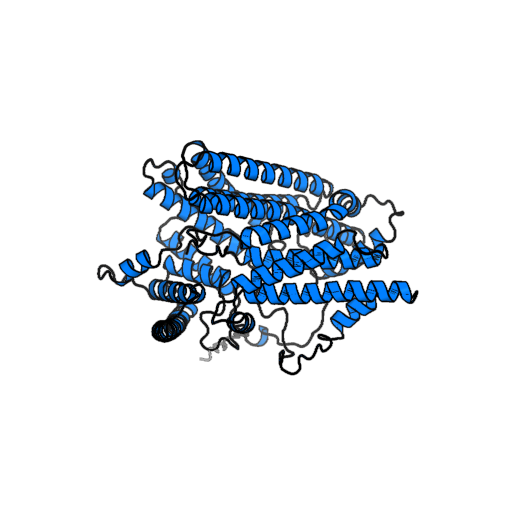 THR A N 1
ATOM 1423 C CA . THR A 1 180 ? 12.057 14.285 2.179 1.00 93.06 180 THR A CA 1
ATOM 1424 C C . THR A 1 180 ? 12.792 15.140 1.149 1.00 93.06 180 THR A C 1
ATOM 1426 O O . THR A 1 180 ? 12.266 15.365 0.063 1.00 93.06 180 THR A O 1
ATOM 1429 N N . VAL A 1 181 ? 14.022 15.577 1.442 1.00 92.50 181 VAL A N 1
ATOM 1430 C CA . VAL A 1 181 ? 14.861 16.319 0.484 1.00 92.50 181 VAL A CA 1
ATOM 1431 C C . VAL A 1 181 ? 15.211 15.447 -0.723 1.00 92.50 181 VAL A C 1
ATOM 1433 O O . VAL A 1 181 ? 15.041 15.885 -1.859 1.00 92.50 181 VAL A O 1
ATOM 1436 N N . TYR A 1 182 ? 15.632 14.200 -0.488 1.00 90.94 182 TYR A N 1
ATOM 1437 C CA . TYR A 1 182 ? 15.952 13.243 -1.552 1.00 90.94 182 TYR A CA 1
ATOM 1438 C C . TYR A 1 182 ? 14.766 13.002 -2.501 1.00 90.94 182 TYR A C 1
ATOM 1440 O O . TYR A 1 182 ? 14.938 12.996 -3.725 1.00 90.94 182 TYR A O 1
ATOM 1448 N N . MET A 1 183 ? 13.564 12.817 -1.942 1.00 93.62 183 MET A N 1
ATOM 1449 C CA . MET A 1 183 ? 12.339 12.605 -2.714 1.00 93.62 183 MET A CA 1
ATOM 1450 C C . MET A 1 183 ? 11.887 13.876 -3.433 1.00 93.62 183 MET A C 1
ATOM 1452 O O . MET A 1 183 ? 11.511 13.795 -4.600 1.00 93.62 183 MET A O 1
ATOM 1456 N N . LYS A 1 184 ? 11.957 15.042 -2.776 1.00 94.25 184 LYS A N 1
ATOM 1457 C CA . LYS A 1 184 ? 11.513 16.324 -3.339 1.00 94.25 184 LYS A CA 1
ATOM 1458 C C . LYS A 1 184 ? 12.210 16.638 -4.658 1.00 94.25 184 LYS A C 1
ATOM 1460 O O . LYS A 1 184 ? 11.532 16.886 -5.646 1.00 94.25 184 LYS A O 1
ATOM 1465 N N . THR A 1 185 ? 13.542 16.553 -4.696 1.00 91.81 185 THR A N 1
ATOM 1466 C CA . THR A 1 185 ? 14.332 16.839 -5.908 1.00 91.81 185 THR A CA 1
ATOM 1467 C C . THR A 1 185 ? 13.861 16.018 -7.111 1.00 91.81 185 THR A C 1
ATOM 1469 O O . THR A 1 185 ? 13.749 16.534 -8.220 1.00 91.81 185 THR A O 1
ATOM 1472 N N . ARG A 1 186 ? 13.544 14.739 -6.885 1.00 93.62 186 ARG A N 1
ATOM 1473 C CA . ARG A 1 186 ? 13.069 13.819 -7.925 1.00 93.62 186 ARG A CA 1
ATOM 1474 C C . ARG A 1 186 ? 11.616 14.079 -8.305 1.00 93.62 186 ARG A C 1
ATOM 1476 O O . ARG A 1 186 ? 11.305 14.163 -9.487 1.00 93.62 186 ARG A O 1
ATOM 1483 N N . VAL A 1 187 ? 10.737 14.253 -7.319 1.00 94.75 187 VAL A N 1
ATOM 1484 C CA . VAL A 1 187 ? 9.317 14.552 -7.552 1.00 94.75 187 VAL A CA 1
ATOM 1485 C C . VAL A 1 187 ? 9.155 15.858 -8.326 1.00 94.75 187 VAL A C 1
ATOM 1487 O O . VAL A 1 187 ? 8.401 15.878 -9.294 1.00 94.75 187 VAL A O 1
ATOM 1490 N N . ASP A 1 188 ? 9.904 16.907 -7.986 1.00 94.12 188 ASP A N 1
ATOM 1491 C CA . ASP A 1 188 ? 9.879 18.179 -8.716 1.00 94.12 188 ASP A CA 1
ATOM 1492 C C . ASP A 1 188 ? 10.281 17.984 -10.192 1.00 94.12 188 ASP A C 1
ATOM 1494 O O . ASP A 1 188 ? 9.628 18.515 -11.096 1.00 94.12 188 ASP A O 1
ATOM 1498 N N . ALA A 1 189 ? 11.295 17.153 -10.462 1.00 92.81 189 ALA A N 1
ATOM 1499 C CA . ALA A 1 189 ? 11.699 16.806 -11.825 1.00 92.81 189 ALA A CA 1
ATOM 1500 C C . ALA A 1 189 ? 10.609 16.019 -12.578 1.00 92.81 189 ALA A C 1
ATOM 1502 O O . ALA A 1 189 ? 10.297 16.335 -13.728 1.00 92.81 189 ALA A O 1
ATOM 1503 N N . TYR A 1 190 ? 9.961 15.047 -11.929 1.00 94.38 190 TYR A N 1
ATOM 1504 C CA . TYR A 1 190 ? 8.866 14.286 -12.539 1.00 94.38 190 TYR A CA 1
ATOM 1505 C C . TYR A 1 190 ? 7.642 15.154 -12.838 1.00 94.38 190 TYR A C 1
ATOM 1507 O O . TYR A 1 190 ? 7.008 15.005 -13.882 1.00 94.38 190 TYR A O 1
ATOM 1515 N N . GLN A 1 191 ? 7.304 16.073 -11.932 1.00 92.81 191 GLN A N 1
ATOM 1516 C CA . GLN A 1 191 ? 6.188 16.999 -12.112 1.00 92.81 191 GLN A CA 1
ATOM 1517 C C . GLN A 1 191 ? 6.451 17.961 -13.273 1.00 92.81 191 GLN A C 1
ATOM 1519 O O . GLN A 1 191 ? 5.528 18.289 -14.018 1.00 92.81 191 GLN A O 1
ATOM 1524 N N . ASN A 1 192 ? 7.705 18.367 -13.486 1.00 91.44 192 ASN A N 1
ATOM 1525 C CA . ASN A 1 192 ? 8.089 19.106 -14.686 1.00 91.44 192 ASN A CA 1
ATOM 1526 C C . ASN A 1 192 ? 7.931 18.248 -15.948 1.00 91.44 192 ASN A C 1
ATOM 1528 O O . ASN A 1 192 ? 7.333 18.715 -16.915 1.00 91.44 192 ASN A O 1
ATOM 1532 N N . ALA A 1 193 ? 8.361 16.983 -15.928 1.00 90.88 193 ALA A N 1
ATOM 1533 C CA . ALA A 1 193 ? 8.161 16.079 -17.061 1.00 90.88 193 ALA A CA 1
ATOM 1534 C C . ALA A 1 193 ? 6.671 15.918 -17.425 1.00 90.88 193 ALA A C 1
ATOM 1536 O O . ALA A 1 193 ? 6.323 16.033 -18.597 1.00 90.88 193 ALA A O 1
ATOM 1537 N N . LEU A 1 194 ? 5.778 15.756 -16.438 1.00 91.06 194 LEU A N 1
ATOM 1538 C CA . LEU A 1 194 ? 4.325 15.677 -16.668 1.00 91.06 194 LEU A CA 1
ATOM 1539 C C . LEU A 1 194 ? 3.727 16.943 -17.306 1.00 91.06 194 LEU A C 1
ATOM 1541 O O . LEU A 1 194 ? 2.728 16.848 -18.013 1.00 91.06 194 LEU A O 1
ATOM 1545 N N . LYS A 1 195 ? 4.310 18.122 -17.057 1.00 89.06 195 LYS A N 1
ATOM 1546 C CA . LYS A 1 195 ? 3.828 19.391 -17.631 1.00 89.06 195 LYS A CA 1
ATOM 1547 C C . LYS A 1 195 ? 4.205 19.553 -19.100 1.00 89.06 195 LYS A C 1
ATOM 1549 O O . LYS A 1 195 ? 3.435 20.133 -19.860 1.00 89.06 195 LYS A O 1
ATOM 1554 N N . PHE A 1 196 ? 5.391 19.089 -19.487 1.00 86.19 196 PHE A N 1
ATOM 1555 C CA . PHE A 1 196 ? 5.956 19.349 -20.816 1.00 86.19 196 PHE A CA 1
ATOM 1556 C C . PHE A 1 196 ? 5.886 18.148 -21.765 1.00 86.19 196 PHE A C 1
ATOM 1558 O O . PHE A 1 196 ? 6.108 18.310 -22.965 1.00 86.19 196 PHE A O 1
ATOM 1565 N N . ARG A 1 197 ? 5.558 16.954 -21.258 1.00 87.06 197 ARG A N 1
ATOM 1566 C CA . ARG A 1 197 ? 5.521 15.707 -22.025 1.00 87.06 197 ARG A CA 1
ATOM 1567 C C . ARG A 1 197 ? 4.205 14.965 -21.816 1.00 87.06 197 ARG A C 1
ATOM 1569 O O . ARG A 1 197 ? 3.693 14.879 -20.705 1.00 87.06 197 ARG A O 1
ATOM 1576 N N . GLN A 1 198 ? 3.698 14.343 -22.880 1.00 86.44 198 GLN A N 1
ATOM 1577 C CA . GLN A 1 198 ? 2.671 13.311 -22.739 1.00 86.44 198 GLN A CA 1
ATOM 1578 C C . GLN A 1 198 ? 3.302 12.010 -22.232 1.00 86.44 198 GLN A C 1
ATOM 1580 O O . GLN A 1 198 ? 4.205 11.458 -22.863 1.00 86.44 198 GLN A O 1
ATOM 1585 N N . CYS A 1 199 ? 2.807 11.520 -21.099 1.00 88.62 199 CYS A N 1
ATOM 1586 C CA . CYS A 1 199 ? 3.270 10.294 -20.455 1.00 88.62 199 CYS A CA 1
ATOM 1587 C C . CYS A 1 199 ? 2.244 9.165 -20.621 1.00 88.62 199 CYS A C 1
ATOM 1589 O O . CYS A 1 199 ? 1.037 9.411 -20.672 1.00 88.62 199 CYS A O 1
ATOM 1591 N N . THR A 1 200 ? 2.716 7.918 -20.662 1.00 87.88 200 THR A N 1
ATOM 1592 C CA . THR A 1 200 ? 1.842 6.734 -20.638 1.00 87.88 200 THR A CA 1
ATOM 1593 C C . THR A 1 200 ? 1.105 6.612 -19.296 1.00 87.88 200 THR A C 1
ATOM 1595 O O . THR A 1 200 ? 1.606 7.108 -18.279 1.00 87.88 200 THR A O 1
ATOM 1598 N N . PRO A 1 201 ? -0.046 5.910 -19.232 1.00 87.56 201 PRO A N 1
ATOM 1599 C CA . PRO A 1 201 ? -0.741 5.651 -17.968 1.00 87.56 201 PRO A CA 1
ATOM 1600 C C . PRO A 1 201 ? 0.169 5.026 -16.901 1.00 87.56 201 PRO A C 1
ATOM 1602 O O . PRO A 1 201 ? 0.130 5.433 -15.741 1.00 87.56 201 PRO A O 1
ATOM 1605 N N . ARG A 1 202 ? 1.053 4.103 -17.300 1.00 86.50 202 ARG A N 1
ATOM 1606 C CA . ARG A 1 202 ? 2.084 3.524 -16.428 1.00 86.50 202 ARG A CA 1
ATOM 1607 C C . ARG A 1 202 ? 3.034 4.578 -15.854 1.00 86.50 202 ARG A C 1
ATOM 1609 O O . ARG A 1 202 ? 3.262 4.589 -14.646 1.00 86.50 202 ARG A O 1
ATOM 1616 N N . ALA A 1 203 ? 3.591 5.458 -16.686 1.00 88.88 203 ALA A N 1
ATOM 1617 C CA . ALA A 1 203 ? 4.476 6.521 -16.211 1.00 88.88 203 ALA A CA 1
ATOM 1618 C C . ALA A 1 203 ? 3.739 7.480 -15.257 1.00 88.88 203 ALA A C 1
ATOM 1620 O O . ALA A 1 203 ? 4.255 7.789 -14.184 1.00 88.88 203 ALA A O 1
ATOM 1621 N N . ILE A 1 204 ? 2.501 7.871 -15.590 1.00 92.06 204 ILE A N 1
ATOM 1622 C CA . ILE A 1 204 ? 1.642 8.698 -14.724 1.00 92.06 204 ILE A CA 1
ATOM 1623 C C . ILE A 1 204 ? 1.424 8.013 -13.370 1.00 92.06 204 ILE A C 1
ATOM 1625 O O . ILE A 1 204 ? 1.627 8.647 -12.335 1.00 92.06 204 ILE A O 1
ATOM 1629 N N . TYR A 1 205 ? 1.076 6.721 -13.366 1.00 90.50 205 TYR A N 1
ATOM 1630 C CA . TYR A 1 205 ? 0.915 5.936 -12.143 1.00 90.50 205 TYR A CA 1
ATOM 1631 C C . TYR A 1 205 ? 2.141 6.033 -11.238 1.00 90.50 205 TYR A C 1
ATOM 1633 O O . TYR A 1 205 ? 2.026 6.383 -10.065 1.00 90.50 205 TYR A O 1
ATOM 1641 N N . HIS A 1 206 ? 3.322 5.745 -11.779 1.00 90.25 206 HIS A N 1
ATOM 1642 C CA . HIS A 1 206 ? 4.541 5.685 -10.981 1.00 90.25 206 HIS A CA 1
ATOM 1643 C C . HIS A 1 206 ? 4.970 7.062 -10.462 1.00 90.25 206 HIS A C 1
ATOM 1645 O O . HIS A 1 206 ? 5.385 7.172 -9.306 1.00 90.25 206 HIS A O 1
ATOM 1651 N N . ILE A 1 207 ? 4.818 8.117 -11.269 1.00 94.19 207 ILE A N 1
ATOM 1652 C CA . ILE A 1 207 ? 5.106 9.494 -10.845 1.00 94.19 207 ILE A CA 1
ATOM 1653 C C . ILE A 1 207 ? 4.170 9.916 -9.711 1.00 94.19 207 ILE A C 1
ATOM 1655 O O . ILE A 1 207 ? 4.613 10.480 -8.706 1.00 94.19 207 ILE A O 1
ATOM 1659 N N . GLN A 1 208 ? 2.877 9.624 -9.841 1.00 94.44 208 GLN A N 1
ATOM 1660 C CA . GLN A 1 208 ? 1.884 9.987 -8.833 1.00 94.44 208 GLN A CA 1
ATOM 1661 C C . GLN A 1 208 ? 2.015 9.138 -7.565 1.00 94.44 208 GLN A C 1
ATOM 1663 O O . GLN A 1 208 ? 1.896 9.661 -6.459 1.00 94.44 208 GLN A O 1
ATOM 1668 N N . TRP A 1 209 ? 2.390 7.864 -7.689 1.00 91.38 209 TRP A N 1
ATOM 1669 C CA . TRP A 1 209 ? 2.752 7.030 -6.544 1.00 91.38 209 TRP A CA 1
ATOM 1670 C C . TRP A 1 209 ? 3.957 7.604 -5.780 1.00 91.38 209 TRP A C 1
ATOM 1672 O O . TRP A 1 209 ? 3.893 7.747 -4.554 1.00 91.38 209 TRP A O 1
ATOM 1682 N N . ALA A 1 210 ? 5.021 8.005 -6.485 1.00 93.06 210 ALA A N 1
ATOM 1683 C CA . ALA A 1 210 ? 6.190 8.643 -5.875 1.00 93.06 210 ALA A CA 1
ATOM 1684 C C . ALA A 1 210 ? 5.819 9.978 -5.206 1.00 93.06 210 ALA A C 1
ATOM 1686 O O . ALA A 1 210 ? 6.247 10.247 -4.085 1.00 93.06 210 ALA A O 1
ATOM 1687 N N . THR A 1 211 ? 4.951 10.766 -5.847 1.00 96.06 211 THR A N 1
ATOM 1688 C CA . THR A 1 211 ? 4.418 12.025 -5.303 1.00 96.06 211 THR A CA 1
ATOM 1689 C C . THR A 1 211 ? 3.612 11.787 -4.022 1.00 96.06 211 THR A C 1
ATOM 1691 O O . THR A 1 211 ? 3.834 12.474 -3.028 1.00 96.06 211 THR A O 1
ATOM 1694 N N . SER A 1 212 ? 2.735 10.776 -3.992 1.00 93.69 212 SER A N 1
ATOM 1695 C CA . SER A 1 212 ? 1.964 10.415 -2.790 1.00 93.69 212 SER A CA 1
ATOM 1696 C C . SER A 1 212 ? 2.868 9.998 -1.624 1.00 93.69 212 SER A C 1
ATOM 1698 O O . SER A 1 212 ? 2.631 10.366 -0.475 1.00 93.69 212 SER A O 1
ATOM 1700 N N . THR A 1 213 ? 3.946 9.269 -1.923 1.00 91.69 213 THR A N 1
ATOM 1701 C CA . THR A 1 213 ? 4.921 8.811 -0.929 1.00 91.69 213 THR A CA 1
ATOM 1702 C C . THR A 1 213 ? 5.740 9.981 -0.389 1.00 91.69 213 THR A C 1
ATOM 1704 O O . THR A 1 213 ? 5.928 10.086 0.820 1.00 91.69 213 THR A O 1
ATOM 1707 N N . TYR A 1 214 ? 6.150 10.910 -1.255 1.00 95.25 214 TYR A N 1
ATOM 1708 C CA . TYR A 1 214 ? 6.775 12.163 -0.840 1.00 95.25 214 TYR A CA 1
ATOM 1709 C C . TYR A 1 214 ? 5.877 12.978 0.098 1.00 95.25 214 TYR A C 1
ATOM 1711 O O . TYR A 1 214 ? 6.349 13.402 1.151 1.00 95.25 214 TYR A O 1
ATOM 1719 N N . ILE A 1 215 ? 4.591 13.150 -0.240 1.00 94.94 215 ILE A N 1
ATOM 1720 C CA . ILE A 1 215 ? 3.624 13.848 0.623 1.00 94.94 215 ILE A CA 1
ATOM 1721 C C . ILE A 1 215 ? 3.565 13.174 1.998 1.00 94.94 215 ILE A C 1
ATOM 1723 O O . ILE A 1 215 ? 3.723 13.857 3.004 1.00 94.94 215 ILE A O 1
ATOM 1727 N N . LEU A 1 216 ? 3.426 11.845 2.055 1.00 90.50 216 LEU A N 1
ATOM 1728 C CA . LEU A 1 216 ? 3.382 11.104 3.320 1.00 90.50 216 LEU A CA 1
ATOM 1729 C C . LEU A 1 216 ? 4.621 11.361 4.197 1.00 90.50 216 LEU A C 1
ATOM 1731 O O . LEU A 1 216 ? 4.483 11.690 5.374 1.00 90.50 216 LEU A O 1
ATOM 1735 N N . PHE A 1 217 ? 5.832 11.236 3.643 1.00 91.06 217 PHE A N 1
ATOM 1736 C CA . PHE A 1 217 ? 7.068 11.439 4.412 1.00 91.06 217 PHE A CA 1
ATOM 1737 C C . PHE A 1 217 ? 7.298 12.895 4.810 1.00 91.06 217 PHE A C 1
ATOM 1739 O O . PHE A 1 217 ? 7.766 13.152 5.921 1.00 91.06 217 PHE A O 1
ATOM 1746 N N . GLN A 1 218 ? 6.943 13.838 3.936 1.00 94.00 218 GLN A N 1
ATOM 1747 C CA . GLN A 1 218 ? 6.991 15.260 4.249 1.00 94.00 218 GLN A CA 1
ATOM 1748 C C . GLN A 1 218 ? 6.084 15.573 5.443 1.00 94.00 218 GLN A C 1
ATOM 1750 O O . GLN A 1 218 ? 6.533 16.176 6.415 1.00 94.00 218 GLN A O 1
ATOM 1755 N N . MET A 1 219 ? 4.835 15.111 5.395 1.00 89.62 219 MET A N 1
ATOM 1756 C CA . MET A 1 219 ? 3.859 15.353 6.455 1.00 89.62 219 MET A CA 1
ATOM 1757 C C . MET A 1 219 ? 4.257 14.660 7.756 1.00 89.62 219 MET A C 1
ATOM 1759 O O . MET A 1 219 ? 4.118 15.247 8.823 1.00 89.62 219 MET A O 1
ATOM 1763 N N . LEU A 1 220 ? 4.847 13.464 7.695 1.00 86.69 220 LEU A N 1
ATOM 1764 C CA . LEU A 1 220 ? 5.404 12.805 8.878 1.00 86.69 220 LEU A CA 1
ATOM 1765 C C . LEU A 1 220 ? 6.555 13.615 9.505 1.00 86.69 220 LEU A C 1
ATOM 1767 O O . LEU A 1 220 ? 6.629 13.745 10.728 1.00 86.69 220 LEU A O 1
ATOM 1771 N N . ALA A 1 221 ? 7.446 14.184 8.687 1.00 89.75 221 ALA A N 1
ATOM 1772 C CA . ALA A 1 221 ? 8.523 15.045 9.175 1.00 89.75 221 ALA A CA 1
ATOM 1773 C C . ALA A 1 221 ? 7.973 16.332 9.817 1.00 89.75 221 ALA A C 1
ATOM 1775 O O . ALA A 1 221 ? 8.446 16.745 10.877 1.00 89.75 221 ALA A O 1
ATOM 1776 N N . GLU A 1 222 ? 6.961 16.948 9.204 1.00 89.75 222 GLU A N 1
ATOM 1777 C CA . GLU A 1 222 ? 6.296 18.155 9.708 1.00 89.75 222 GLU A CA 1
ATOM 1778 C C . GLU A 1 222 ? 5.500 17.884 10.995 1.00 89.75 222 GLU A C 1
ATOM 1780 O O . GLU A 1 222 ? 5.591 18.671 11.942 1.00 89.75 222 GLU A O 1
ATOM 1785 N N . ALA A 1 223 ? 4.808 16.743 11.080 1.00 84.00 223 ALA A N 1
ATOM 1786 C CA . ALA A 1 223 ? 4.128 16.259 12.281 1.00 84.00 223 ALA A CA 1
ATOM 1787 C C . ALA A 1 223 ? 5.117 16.087 13.440 1.00 84.00 223 ALA A C 1
ATOM 1789 O O . ALA A 1 223 ? 4.927 16.655 14.516 1.00 84.00 223 ALA A O 1
ATOM 1790 N N . LYS A 1 224 ? 6.227 15.375 13.199 1.00 84.25 224 LYS A N 1
ATOM 1791 C CA . LYS A 1 224 ? 7.261 15.131 14.214 1.00 84.25 224 LYS A CA 1
ATOM 1792 C C . LYS A 1 224 ? 7.970 16.420 14.639 1.00 84.25 224 LYS A C 1
ATOM 1794 O O . LYS A 1 224 ? 8.293 16.593 15.809 1.00 84.25 224 LYS A O 1
ATOM 1799 N N . GLN A 1 225 ? 8.163 17.368 13.723 1.00 85.69 225 GLN A N 1
ATOM 1800 C CA . GLN A 1 225 ? 8.675 18.702 14.051 1.00 85.69 225 GLN A CA 1
ATOM 1801 C C . GLN A 1 225 ? 7.680 19.535 14.877 1.00 85.69 225 GLN A C 1
ATOM 1803 O O . GLN A 1 225 ? 8.095 20.372 15.681 1.00 85.69 225 GLN A O 1
ATOM 1808 N N . SER A 1 226 ? 6.380 19.328 14.679 1.00 80.56 226 SER A N 1
ATOM 1809 C CA . SER A 1 226 ? 5.312 20.113 15.307 1.00 80.56 226 SER A CA 1
ATOM 1810 C C . SER A 1 226 ? 4.818 19.530 16.631 1.00 80.56 226 SER A C 1
ATOM 1812 O O . SER A 1 226 ? 3.866 20.059 17.196 1.00 80.56 226 SER A O 1
ATOM 1814 N N . LEU A 1 227 ? 5.496 18.518 17.185 1.00 75.50 227 LEU A N 1
ATOM 1815 C CA . LEU A 1 227 ? 5.170 17.916 18.485 1.00 75.50 227 LEU A CA 1
ATOM 1816 C C . LEU A 1 227 ? 5.009 18.939 19.623 1.00 75.50 227 LEU A C 1
ATOM 1818 O O . LEU A 1 227 ? 4.176 18.758 20.503 1.00 75.50 227 LEU A O 1
ATOM 1822 N N . HIS A 1 228 ? 5.766 20.040 19.600 1.00 70.38 228 HIS A N 1
ATOM 1823 C CA . HIS A 1 228 ? 5.677 21.096 20.619 1.00 70.38 228 HIS A CA 1
ATOM 1824 C C . HIS A 1 228 ? 4.590 22.152 20.340 1.00 70.38 228 HIS A C 1
ATOM 1826 O O . HIS A 1 228 ? 4.387 23.046 21.155 1.00 70.38 228 HIS A O 1
ATOM 1832 N N . HIS A 1 229 ? 3.897 22.064 19.201 1.00 76.88 229 HIS A N 1
ATOM 1833 C CA . HIS A 1 229 ? 2.856 23.000 18.763 1.00 76.88 229 HIS A CA 1
ATOM 1834 C C . HIS A 1 229 ? 1.628 22.220 18.273 1.00 76.88 229 HIS A C 1
ATOM 1836 O O . HIS A 1 229 ? 1.349 22.188 17.073 1.00 76.88 229 HIS A O 1
ATOM 1842 N N . PRO A 1 230 ? 0.875 21.576 19.177 1.00 68.06 230 PRO A N 1
ATOM 1843 C CA . PRO A 1 230 ? -0.038 20.509 18.776 1.00 68.06 230 PRO A CA 1
ATOM 1844 C C . PRO A 1 230 ? -1.284 21.038 18.041 1.00 68.06 230 PRO A C 1
ATOM 1846 O O . PRO A 1 230 ? -1.896 20.310 17.268 1.00 68.06 230 PRO A O 1
ATOM 1849 N N . GLY A 1 231 ? -1.606 22.333 18.171 1.00 72.19 231 GLY A N 1
ATOM 1850 C CA . GLY A 1 231 ? -2.629 22.988 17.340 1.00 72.19 231 GLY A CA 1
ATOM 1851 C C . GLY A 1 231 ? -2.334 22.925 15.831 1.00 72.19 231 GLY A C 1
ATOM 1852 O O . GLY A 1 231 ? -3.250 22.979 15.018 1.00 72.19 231 GLY A O 1
ATOM 1853 N N . ARG A 1 232 ? -1.070 22.705 15.435 1.00 84.88 232 ARG A N 1
ATOM 1854 C CA . ARG A 1 232 ? -0.681 22.551 14.024 1.00 84.88 232 ARG A CA 1
ATOM 1855 C C . ARG A 1 232 ? -1.094 21.213 13.409 1.00 84.88 232 ARG A C 1
ATOM 1857 O O . ARG A 1 232 ? -1.044 21.088 12.192 1.00 84.88 232 ARG A O 1
ATOM 1864 N N . PHE A 1 233 ? -1.500 20.211 14.197 1.00 85.69 233 PHE A N 1
ATOM 1865 C CA . PHE A 1 233 ? -1.932 18.920 13.640 1.00 85.69 233 PHE A CA 1
ATOM 1866 C C . PHE A 1 233 ? -3.225 19.037 12.825 1.00 85.69 233 PHE A C 1
ATOM 1868 O O . PHE A 1 233 ? -3.395 18.295 11.859 1.00 85.69 233 PHE A O 1
ATOM 1875 N N . ILE A 1 234 ? -4.115 19.972 13.179 1.00 88.88 234 ILE A N 1
ATOM 1876 C CA . ILE A 1 234 ? -5.330 20.249 12.401 1.00 88.88 234 ILE A CA 1
ATOM 1877 C C . ILE A 1 234 ? -4.948 20.879 11.061 1.00 88.88 234 ILE A C 1
ATOM 1879 O O . ILE A 1 234 ? -5.325 20.344 10.024 1.00 88.88 234 ILE A O 1
ATOM 1883 N N . GLU A 1 235 ? -4.132 21.939 11.085 1.00 91.06 235 GLU A N 1
ATOM 1884 C CA . GLU A 1 235 ? -3.621 22.608 9.877 1.00 91.06 235 GLU A CA 1
ATOM 1885 C C . GLU A 1 235 ? -2.905 21.620 8.942 1.00 91.06 235 GLU A C 1
ATOM 1887 O O . GLU A 1 235 ? -3.096 21.647 7.728 1.00 91.06 235 GLU A O 1
ATOM 1892 N N . LEU A 1 236 ? -2.097 20.718 9.509 1.00 91.88 236 LEU A N 1
ATOM 1893 C CA . LEU A 1 236 ? -1.352 19.712 8.757 1.00 91.88 236 LEU A CA 1
ATOM 1894 C C . LEU A 1 236 ? -2.276 18.705 8.059 1.00 91.88 236 LEU A C 1
ATOM 1896 O O . LEU A 1 236 ? -2.029 18.334 6.909 1.00 91.88 236 LEU A O 1
ATOM 1900 N N . ALA A 1 237 ? -3.330 18.253 8.742 1.00 91.06 237 ALA A N 1
ATOM 1901 C CA . ALA A 1 237 ? -4.314 17.344 8.164 1.00 91.06 237 ALA A CA 1
ATOM 1902 C C . ALA A 1 237 ? -5.096 18.019 7.022 1.00 91.06 237 ALA A C 1
ATOM 1904 O O . ALA A 1 237 ? -5.216 17.429 5.948 1.00 91.06 237 ALA A O 1
ATOM 1905 N N . GLU A 1 238 ? -5.523 19.273 7.202 1.00 93.12 238 GLU A N 1
ATOM 1906 C CA . GLU A 1 238 ? -6.231 20.053 6.173 1.00 93.12 238 GLU A CA 1
ATOM 1907 C C . GLU A 1 238 ? -5.347 20.336 4.946 1.00 93.12 238 GLU A C 1
ATOM 1909 O O . GLU A 1 238 ? -5.780 20.168 3.803 1.00 93.12 238 GLU A O 1
ATOM 1914 N N . GLU A 1 239 ? -4.079 20.704 5.153 1.00 94.75 239 GLU A N 1
ATOM 1915 C CA . GLU A 1 239 ? -3.120 20.903 4.059 1.00 94.75 239 GLU A CA 1
ATOM 1916 C C . GLU A 1 239 ? -2.841 19.590 3.311 1.00 94.75 239 GLU A C 1
ATOM 1918 O O . GLU A 1 239 ? -2.752 19.571 2.080 1.00 94.75 239 GLU A O 1
ATOM 1923 N N . THR A 1 240 ? -2.750 18.468 4.032 1.00 94.12 240 THR A N 1
ATOM 1924 C CA . THR A 1 240 ? -2.576 17.144 3.416 1.00 94.12 240 THR A CA 1
ATOM 1925 C C . THR A 1 240 ? -3.776 16.774 2.556 1.00 94.12 240 THR A C 1
ATOM 1927 O O . THR A 1 240 ? -3.593 16.343 1.414 1.00 94.12 240 THR A O 1
ATOM 1930 N N . GLU A 1 241 ? -4.991 16.940 3.081 1.00 94.69 241 GLU A N 1
ATOM 1931 C CA . GLU A 1 241 ? -6.232 16.684 2.352 1.00 94.69 241 GLU A CA 1
ATOM 1932 C C . GLU A 1 241 ? -6.277 17.505 1.063 1.00 94.69 241 GLU A C 1
ATOM 1934 O O . GLU A 1 241 ? -6.431 16.945 -0.026 1.00 94.69 241 GLU A O 1
ATOM 1939 N N . LYS A 1 242 ? -6.047 18.817 1.166 1.00 96.62 242 LYS A N 1
ATOM 1940 C CA . LYS A 1 242 ? -6.031 19.721 0.016 1.00 96.62 242 LYS A CA 1
ATOM 1941 C C . LYS A 1 242 ? -5.033 19.264 -1.048 1.00 96.62 242 LYS A C 1
ATOM 1943 O O . LYS A 1 242 ? -5.407 19.115 -2.211 1.00 96.62 242 LYS A O 1
ATOM 1948 N N . ARG A 1 243 ? -3.786 18.976 -0.663 1.00 96.50 243 ARG A N 1
ATOM 1949 C CA . ARG A 1 243 ? -2.746 18.514 -1.599 1.00 96.50 243 ARG A CA 1
ATOM 1950 C C . ARG A 1 243 ? -3.093 17.176 -2.244 1.00 96.50 243 ARG A C 1
ATOM 1952 O O . ARG A 1 243 ? -2.846 16.997 -3.436 1.00 96.50 243 ARG A O 1
ATOM 1959 N N . CYS A 1 244 ? -3.662 16.237 -1.491 1.00 96.88 244 CYS A N 1
ATOM 1960 C CA . CYS A 1 244 ? -4.082 14.942 -2.027 1.00 96.88 244 CYS A CA 1
ATOM 1961 C C . CYS A 1 244 ? -5.220 15.105 -3.045 1.00 96.88 244 CYS A C 1
ATOM 1963 O O . CYS A 1 244 ? -5.142 14.542 -4.137 1.00 96.88 244 CYS A O 1
ATOM 1965 N N . LEU A 1 245 ? -6.228 15.929 -2.743 1.00 96.62 245 LEU A N 1
ATOM 1966 C CA . LEU A 1 245 ? -7.330 16.231 -3.662 1.00 96.62 245 LEU A CA 1
ATOM 1967 C C . LEU A 1 245 ? -6.846 16.944 -4.931 1.00 96.62 245 LEU A C 1
ATOM 1969 O O . LEU A 1 245 ? -7.280 16.608 -6.036 1.00 96.62 245 LEU A O 1
ATOM 1973 N N . GLU A 1 246 ? -5.910 17.886 -4.806 1.00 97.00 246 GLU A N 1
ATOM 1974 C CA . GLU A 1 246 ? -5.267 18.536 -5.951 1.00 97.00 246 GLU A CA 1
ATOM 1975 C C . GLU A 1 246 ? -4.550 17.518 -6.849 1.00 97.00 246 GLU A C 1
ATOM 1977 O O . GLU A 1 246 ? -4.727 17.555 -8.068 1.00 97.00 246 GLU A O 1
ATOM 1982 N N . GLN A 1 247 ? -3.806 16.565 -6.274 1.00 96.56 247 GLN A N 1
ATOM 1983 C CA . GLN A 1 247 ? -3.135 15.518 -7.053 1.00 96.56 247 GLN A CA 1
ATOM 1984 C C . GLN A 1 247 ? -4.111 14.522 -7.687 1.00 96.56 247 GLN A C 1
ATOM 1986 O O . GLN A 1 247 ? -3.879 14.096 -8.821 1.00 96.56 247 GLN A O 1
ATOM 1991 N N . ILE A 1 248 ? -5.225 14.183 -7.028 1.00 96.25 248 ILE A N 1
ATOM 1992 C CA . ILE A 1 248 ? -6.294 13.360 -7.623 1.00 96.25 248 ILE A CA 1
ATOM 1993 C C . ILE A 1 248 ? -6.877 14.072 -8.851 1.00 96.25 248 ILE A C 1
ATOM 1995 O O . ILE A 1 248 ? -6.963 13.490 -9.935 1.00 96.25 248 ILE A O 1
ATOM 1999 N N . ASN A 1 249 ? -7.228 15.352 -8.713 1.00 96.69 249 ASN A N 1
ATOM 2000 C CA . ASN A 1 249 ? -7.790 16.150 -9.805 1.00 96.69 249 ASN A CA 1
ATOM 2001 C C . ASN A 1 249 ? -6.795 16.330 -10.957 1.00 96.69 249 ASN A C 1
ATOM 2003 O O . ASN A 1 249 ? -7.164 16.180 -12.123 1.00 96.69 249 ASN A O 1
ATOM 2007 N N . TYR A 1 250 ? -5.528 16.589 -10.638 1.00 95.06 250 TYR A N 1
ATOM 2008 C CA . TYR A 1 250 ? -4.457 16.695 -11.624 1.00 95.06 250 TYR A CA 1
ATOM 2009 C C . TYR A 1 250 ? -4.203 15.366 -12.348 1.00 95.06 250 TYR A C 1
ATOM 2011 O O . TYR A 1 250 ? -4.083 15.325 -13.568 1.00 95.06 250 TYR A O 1
ATOM 2019 N N . THR A 1 251 ? -4.209 14.245 -11.629 1.00 94.12 251 THR A N 1
ATOM 2020 C CA . THR A 1 251 ? -4.116 12.908 -12.233 1.00 94.12 251 THR A CA 1
ATOM 2021 C C . THR A 1 251 ? -5.282 12.655 -13.186 1.00 94.12 251 THR A C 1
ATOM 2023 O O . THR A 1 251 ? -5.089 12.154 -14.294 1.00 94.12 251 THR A O 1
ATOM 2026 N N . ASN A 1 252 ? -6.498 13.031 -12.788 1.00 93.44 252 ASN A N 1
ATOM 2027 C CA . ASN A 1 252 ? -7.684 12.876 -13.621 1.00 93.44 252 ASN A CA 1
ATOM 2028 C C . ASN A 1 252 ? -7.612 13.702 -14.908 1.00 93.44 252 ASN A C 1
ATOM 2030 O O . ASN A 1 252 ? -8.004 13.192 -15.959 1.00 93.44 252 ASN A O 1
ATOM 2034 N N . SER A 1 253 ? -7.090 14.931 -14.847 1.00 93.44 253 SER A N 1
ATOM 2035 C CA . SER A 1 253 ? -6.916 15.771 -16.036 1.00 93.44 253 SER A CA 1
ATOM 2036 C C . SER A 1 253 ? -5.831 15.230 -16.969 1.00 93.44 253 SER A C 1
ATOM 2038 O O . SER A 1 253 ? -6.059 15.174 -18.176 1.00 93.44 253 SER A O 1
ATOM 2040 N N . LEU A 1 254 ? -4.710 14.740 -16.425 1.00 91.88 254 LEU A N 1
ATOM 2041 C CA . LEU A 1 254 ? -3.661 14.075 -17.202 1.00 91.88 254 LEU A CA 1
ATOM 2042 C C . LEU A 1 254 ? -4.209 12.850 -17.937 1.00 91.88 254 LEU A C 1
ATOM 2044 O O . LEU A 1 254 ? -4.046 12.732 -19.145 1.00 91.88 254 LEU A O 1
ATOM 2048 N N . LEU A 1 255 ? -4.915 11.966 -17.229 1.00 90.00 255 LEU A N 1
ATOM 2049 C CA . LEU A 1 255 ? -5.481 10.743 -17.803 1.00 90.00 255 LEU A CA 1
ATOM 2050 C C . LEU A 1 255 ? -6.590 11.007 -18.831 1.00 90.00 255 LEU A C 1
ATOM 2052 O O . LEU A 1 255 ? -6.800 10.181 -19.714 1.00 90.00 255 LEU A O 1
ATOM 2056 N N . ALA A 1 256 ? -7.300 12.134 -18.737 1.00 88.62 256 ALA A N 1
ATOM 2057 C CA . ALA A 1 256 ? -8.357 12.491 -19.684 1.00 88.62 256 ALA A CA 1
ATOM 2058 C C . ALA A 1 256 ? -7.824 12.858 -21.079 1.00 88.62 256 ALA A C 1
ATOM 2060 O O . ALA A 1 256 ? -8.557 12.730 -22.058 1.00 88.62 256 ALA A O 1
ATOM 2061 N N . VAL A 1 257 ? -6.568 13.308 -21.177 1.00 86.00 257 VAL A N 1
ATOM 2062 C CA . VAL A 1 257 ? -5.938 13.728 -22.442 1.00 86.00 257 VAL A CA 1
ATOM 2063 C C . VAL A 1 257 ? -4.996 12.675 -23.033 1.00 86.00 257 VAL A C 1
ATOM 2065 O O . VAL A 1 257 ? -4.418 12.898 -24.097 1.00 86.00 257 VAL A O 1
ATOM 2068 N N . VAL A 1 258 ? -4.833 11.528 -22.366 1.00 83.62 258 VAL A N 1
ATOM 2069 C CA . VAL A 1 258 ? -4.004 10.425 -22.861 1.00 83.62 258 VAL A CA 1
ATOM 2070 C C . VAL A 1 258 ? -4.630 9.843 -24.130 1.00 83.62 258 VAL A C 1
ATOM 2072 O O . VAL A 1 258 ? -5.722 9.285 -24.105 1.00 83.62 258 VAL A O 1
ATOM 2075 N N . GLN A 1 259 ? -3.907 9.948 -25.246 1.00 66.50 259 GLN A N 1
ATOM 2076 C CA . GLN A 1 259 ? -4.328 9.408 -26.546 1.00 66.50 259 GLN A CA 1
ATOM 2077 C C . GLN A 1 259 ? -4.005 7.911 -26.708 1.00 66.50 259 GLN A C 1
ATOM 2079 O O . GLN A 1 259 ? -4.549 7.255 -27.593 1.00 66.50 259 GLN A O 1
ATOM 2084 N N . TYR A 1 260 ? -3.129 7.372 -25.852 1.00 60.81 260 TYR A N 1
ATOM 2085 C CA . TYR A 1 260 ? -2.568 6.025 -25.957 1.00 60.81 260 TYR A CA 1
ATOM 2086 C C . TYR A 1 260 ? -2.774 5.247 -24.653 1.00 60.81 260 TYR A C 1
ATOM 2088 O O . TYR A 1 260 ? -2.191 5.575 -23.623 1.00 60.81 260 TYR A O 1
ATOM 2096 N N . GLY A 1 261 ? -3.594 4.200 -24.697 1.00 59.88 261 GLY A N 1
ATOM 2097 C CA . GLY A 1 261 ? -3.860 3.326 -23.556 1.00 59.88 261 GLY A CA 1
ATOM 2098 C C . GLY A 1 261 ? -5.191 2.603 -23.718 1.00 59.88 261 GLY A C 1
ATOM 2099 O O . GLY A 1 261 ? -6.124 3.126 -24.326 1.00 59.88 261 GLY A O 1
ATOM 2100 N N . VAL A 1 262 ? -5.294 1.386 -23.188 1.00 72.06 262 VAL A N 1
ATOM 2101 C CA . VAL A 1 262 ? -6.589 0.697 -23.127 1.00 72.06 262 VAL A CA 1
ATOM 2102 C C . VAL A 1 262 ? -7.426 1.383 -22.046 1.00 72.06 262 VAL A C 1
ATOM 2104 O O . VAL A 1 262 ? -6.912 1.650 -20.963 1.00 72.06 262 VAL A O 1
ATOM 2107 N N . ASN A 1 263 ? -8.713 1.649 -22.301 1.00 80.62 263 ASN A N 1
ATOM 2108 C CA . ASN A 1 263 ? -9.617 2.277 -21.317 1.00 80.62 263 ASN A CA 1
ATOM 2109 C C . ASN A 1 263 ? -9.548 1.604 -19.933 1.00 80.62 263 ASN A C 1
ATOM 2111 O O . ASN A 1 263 ? -9.623 2.269 -18.905 1.00 80.62 263 ASN A O 1
ATOM 2115 N N . GLU A 1 264 ? -9.357 0.285 -19.918 1.00 83.19 264 GLU A N 1
ATOM 2116 C CA . GLU A 1 264 ? -9.135 -0.524 -18.718 1.00 83.19 264 GLU A CA 1
ATOM 2117 C C . GLU A 1 264 ? -7.901 -0.093 -17.902 1.00 83.19 264 GLU A C 1
ATOM 2119 O O . GLU A 1 264 ? -7.974 -0.012 -16.678 1.00 83.19 264 GLU A O 1
ATOM 2124 N N . GLU A 1 265 ? -6.784 0.234 -18.557 1.00 83.00 265 GLU A N 1
ATOM 2125 C CA . GLU A 1 265 ? -5.554 0.705 -17.908 1.00 83.00 265 GLU A CA 1
ATOM 2126 C C . GLU A 1 265 ? -5.739 2.100 -17.309 1.00 83.00 265 GLU A C 1
ATOM 2128 O O . GLU A 1 265 ? -5.371 2.331 -16.160 1.00 83.00 265 GLU A O 1
ATOM 2133 N N . ILE A 1 266 ? -6.381 3.011 -18.044 1.00 87.88 266 ILE A N 1
ATOM 2134 C CA . ILE A 1 266 ? -6.687 4.366 -17.561 1.00 87.88 266 ILE A CA 1
ATOM 2135 C C . ILE A 1 266 ? -7.576 4.306 -16.312 1.00 87.88 266 ILE A C 1
ATOM 2137 O O . ILE A 1 266 ? -7.308 4.992 -15.323 1.00 87.88 266 ILE A O 1
ATOM 2141 N N . LEU A 1 267 ? -8.614 3.465 -16.339 1.00 87.44 267 LEU A N 1
ATOM 2142 C CA . LEU A 1 267 ? -9.492 3.246 -15.189 1.00 87.44 267 LEU A CA 1
ATOM 2143 C C . LEU A 1 267 ? -8.728 2.653 -14.003 1.00 87.44 267 LEU A C 1
ATOM 2145 O O . LEU A 1 267 ? -8.908 3.118 -12.880 1.00 87.44 267 LEU A O 1
ATOM 2149 N N . ALA A 1 268 ? -7.846 1.679 -14.243 1.00 86.00 268 ALA A N 1
ATOM 2150 C CA . ALA A 1 268 ? -7.053 1.084 -13.177 1.00 86.00 268 ALA A CA 1
ATOM 2151 C C . ALA A 1 268 ? -6.107 2.096 -12.523 1.00 86.00 268 ALA A C 1
ATOM 2153 O O . ALA A 1 268 ? -6.083 2.203 -11.298 1.00 86.00 268 ALA A O 1
ATOM 2154 N N . VAL A 1 269 ? -5.379 2.885 -13.319 1.00 87.88 269 VAL A N 1
ATOM 2155 C CA . VAL A 1 269 ? -4.483 3.928 -12.800 1.00 87.88 269 VAL A CA 1
ATOM 2156 C C . VAL A 1 269 ? -5.263 4.950 -11.978 1.00 87.88 269 VAL A C 1
ATOM 2158 O O . VAL A 1 269 ? -4.854 5.264 -10.862 1.00 87.88 269 VAL A O 1
ATOM 2161 N N . ARG A 1 270 ? -6.413 5.413 -12.484 1.00 90.75 270 ARG A N 1
ATOM 2162 C CA . ARG A 1 270 ? -7.285 6.352 -11.769 1.00 90.75 270 ARG A CA 1
ATOM 2163 C C . ARG A 1 270 ? -7.715 5.804 -10.410 1.00 90.75 270 ARG A C 1
ATOM 2165 O O . ARG A 1 270 ? -7.460 6.441 -9.394 1.00 90.75 270 ARG A O 1
ATOM 2172 N N . SER A 1 271 ? -8.334 4.625 -10.387 1.00 89.94 271 SER A N 1
ATOM 2173 C CA . SER A 1 271 ? -8.900 4.058 -9.159 1.00 89.94 271 SER A CA 1
ATOM 2174 C C . SER A 1 271 ? -7.834 3.729 -8.114 1.00 89.94 271 SER A C 1
ATOM 2176 O O . SER A 1 271 ? -8.035 3.986 -6.929 1.00 89.94 271 SER A O 1
ATOM 2178 N N . VAL A 1 272 ? -6.686 3.193 -8.538 1.00 88.75 272 VAL A N 1
ATOM 2179 C CA . VAL A 1 272 ? -5.614 2.806 -7.611 1.00 88.75 272 VAL A CA 1
ATOM 2180 C C . VAL A 1 272 ? -4.913 4.035 -7.022 1.00 88.75 272 VAL A C 1
ATOM 2182 O O . VAL A 1 272 ? -4.597 4.040 -5.832 1.00 88.75 272 VAL A O 1
ATOM 2185 N N . LEU A 1 273 ? -4.693 5.092 -7.813 1.00 91.00 273 LEU A N 1
ATOM 2186 C CA . LEU A 1 273 ? -4.117 6.339 -7.299 1.00 91.00 273 LEU A CA 1
ATOM 2187 C C . LEU A 1 273 ? -5.084 7.084 -6.381 1.00 91.00 273 LEU A C 1
ATOM 2189 O O . LEU A 1 273 ? -4.659 7.581 -5.342 1.00 91.00 273 LEU A O 1
ATOM 2193 N N . GLU A 1 274 ? -6.372 7.128 -6.722 1.00 93.56 274 GLU A N 1
ATOM 2194 C CA . GLU A 1 274 ? -7.398 7.714 -5.857 1.00 93.56 274 GLU A CA 1
ATOM 2195 C C . GLU A 1 274 ? -7.426 7.017 -4.490 1.00 93.56 274 GLU A C 1
ATOM 2197 O O . GLU A 1 274 ? -7.346 7.681 -3.456 1.00 93.56 274 GLU A O 1
ATOM 2202 N N . LEU A 1 275 ? -7.436 5.677 -4.479 1.00 91.81 275 LEU A N 1
ATOM 2203 C CA . LEU A 1 275 ? -7.300 4.893 -3.251 1.00 91.81 275 LEU A CA 1
ATOM 2204 C C . LEU A 1 275 ? -6.034 5.288 -2.475 1.00 91.81 275 LEU A C 1
ATOM 2206 O O . LEU A 1 275 ? -6.104 5.548 -1.277 1.00 91.81 275 LEU A O 1
ATOM 2210 N N . ARG A 1 276 ? -4.883 5.375 -3.154 1.00 90.69 276 ARG A N 1
ATOM 2211 C CA . ARG A 1 276 ? -3.602 5.707 -2.518 1.00 90.69 276 ARG A CA 1
ATOM 2212 C C . ARG A 1 276 ? -3.607 7.090 -1.863 1.00 90.69 276 ARG A C 1
ATOM 2214 O O . ARG A 1 276 ? -3.137 7.210 -0.735 1.00 90.69 276 ARG A O 1
ATOM 2221 N N . PHE A 1 277 ? -4.107 8.120 -2.539 1.00 94.00 277 PHE A N 1
ATOM 2222 C CA . PHE A 1 277 ? -4.128 9.480 -1.992 1.00 94.00 277 PHE A CA 1
ATOM 2223 C C . PHE A 1 277 ? -5.066 9.604 -0.786 1.00 94.00 277 PHE A C 1
ATOM 2225 O O . PHE A 1 277 ? -4.679 10.211 0.211 1.00 94.00 277 PHE A O 1
ATOM 2232 N N . HIS A 1 278 ? -6.236 8.960 -0.814 1.00 93.50 278 HIS A N 1
ATOM 2233 C CA . HIS A 1 278 ? -7.111 8.917 0.362 1.00 93.50 278 HIS A CA 1
ATOM 2234 C C . HIS A 1 278 ? -6.495 8.138 1.528 1.00 93.50 278 HIS A C 1
ATOM 2236 O O . HIS A 1 278 ? -6.629 8.549 2.679 1.00 93.50 278 HIS A O 1
ATOM 2242 N N . THR A 1 279 ? -5.754 7.064 1.251 1.00 89.94 279 THR A N 1
ATOM 2243 C CA . THR A 1 279 ? -4.974 6.378 2.286 1.00 89.94 279 THR A CA 1
ATOM 2244 C C . THR A 1 279 ? -3.930 7.305 2.917 1.00 89.94 279 THR A C 1
ATOM 2246 O O . THR A 1 279 ? -3.797 7.317 4.137 1.00 89.94 279 THR A O 1
ATOM 2249 N N . VAL A 1 280 ? -3.206 8.107 2.123 1.00 89.88 280 VAL A N 1
ATOM 2250 C CA . VAL A 1 280 ? -2.220 9.072 2.651 1.00 89.88 280 VAL A CA 1
ATOM 2251 C C . VAL A 1 280 ? -2.889 10.123 3.540 1.00 89.88 280 VAL A C 1
ATOM 2253 O O . VAL A 1 280 ? -2.395 10.371 4.638 1.00 89.88 280 VAL A O 1
ATOM 2256 N N . GLN A 1 281 ? -4.021 10.690 3.112 1.00 91.00 281 GLN A N 1
ATOM 2257 C CA . GLN A 1 281 ? -4.814 11.620 3.926 1.00 91.00 281 GLN A CA 1
ATOM 2258 C C . GLN A 1 281 ? -5.170 11.004 5.286 1.00 91.00 281 GLN A C 1
ATOM 2260 O O . GLN A 1 281 ? -4.893 11.588 6.334 1.00 91.00 281 GLN A O 1
ATOM 2265 N N . ASN A 1 282 ? -5.727 9.793 5.274 1.00 88.50 282 ASN A N 1
ATOM 2266 C CA . ASN A 1 282 ? -6.199 9.139 6.488 1.00 88.50 282 ASN A CA 1
ATOM 2267 C C . ASN A 1 282 ? -5.048 8.731 7.430 1.00 88.50 282 ASN A C 1
ATOM 2269 O O . ASN A 1 282 ? -5.183 8.837 8.648 1.00 88.50 282 ASN A O 1
ATOM 2273 N N . TRP A 1 283 ? -3.875 8.378 6.889 1.00 84.88 283 TRP A N 1
ATOM 2274 C CA . TRP A 1 283 ? -2.658 8.157 7.679 1.00 84.88 283 TRP A CA 1
ATOM 2275 C C . TRP A 1 283 ? -2.244 9.387 8.494 1.00 84.88 283 TRP A C 1
ATOM 2277 O O . TRP A 1 283 ? -1.851 9.240 9.650 1.00 84.88 283 TRP A O 1
ATOM 2287 N N . ILE A 1 284 ? -2.329 10.592 7.922 1.00 85.25 284 ILE A N 1
ATOM 2288 C CA . ILE A 1 284 ? -1.986 11.824 8.649 1.00 85.25 284 ILE A CA 1
ATOM 2289 C C . ILE A 1 284 ? -3.001 12.107 9.758 1.00 85.25 284 ILE A C 1
ATOM 2291 O O . ILE A 1 284 ? -2.597 12.491 10.855 1.00 85.25 284 ILE A O 1
ATOM 2295 N N . ILE A 1 285 ? -4.286 11.827 9.521 1.00 86.06 285 ILE A N 1
ATOM 2296 C CA . ILE A 1 285 ? -5.324 11.934 10.556 1.00 86.06 285 ILE A CA 1
ATOM 2297 C C . ILE A 1 285 ? -5.055 10.946 11.706 1.00 86.06 285 ILE A C 1
ATOM 2299 O O . ILE A 1 285 ? -5.050 11.324 12.879 1.00 86.06 285 ILE A O 1
ATOM 2303 N N . ALA A 1 286 ? -4.745 9.689 11.378 1.00 83.62 286 ALA A N 1
ATOM 2304 C CA . ALA A 1 286 ? -4.398 8.655 12.354 1.00 83.62 286 ALA A CA 1
ATOM 2305 C C . ALA A 1 286 ? -3.165 9.031 13.197 1.00 83.62 286 ALA A C 1
ATOM 2307 O O . ALA A 1 286 ? -3.156 8.860 14.417 1.00 83.62 286 ALA A O 1
ATOM 2308 N N . LEU A 1 287 ? -2.127 9.580 12.556 1.00 80.44 287 LEU A N 1
ATOM 2309 C CA . LEU A 1 287 ? -0.937 10.087 13.240 1.00 80.44 287 LEU A CA 1
ATOM 2310 C C . LEU A 1 287 ? -1.267 11.276 14.145 1.00 80.44 287 LEU A C 1
ATOM 2312 O O . LEU A 1 287 ? -0.721 11.370 15.242 1.00 80.44 287 LEU A O 1
ATOM 2316 N N . GLY A 1 288 ? -2.168 12.160 13.718 1.00 81.94 288 GLY A N 1
ATOM 2317 C CA . GLY A 1 288 ? -2.666 13.252 14.544 1.00 81.94 288 GLY A CA 1
ATOM 2318 C C . GLY A 1 288 ? -3.325 12.740 15.821 1.00 81.94 288 GLY A C 1
ATOM 2319 O O . GLY A 1 288 ? -2.950 13.195 16.903 1.00 81.94 288 GLY A O 1
ATOM 2320 N N . PHE A 1 289 ? -4.210 11.738 15.730 1.00 80.25 289 PHE A N 1
ATOM 2321 C CA . PHE A 1 289 ? -4.806 11.097 16.911 1.00 80.25 289 PHE A CA 1
ATOM 2322 C C . PHE A 1 289 ? -3.751 10.529 17.849 1.00 80.25 289 PHE A C 1
ATOM 2324 O O . PHE A 1 289 ? -3.809 10.779 19.052 1.00 80.25 289 PHE A O 1
ATOM 2331 N N . LEU A 1 290 ? -2.767 9.808 17.313 1.00 78.25 290 LEU A N 1
ATOM 2332 C CA . LEU A 1 290 ? -1.680 9.264 18.114 1.00 78.25 290 LEU A CA 1
ATOM 2333 C C . LEU A 1 290 ? -0.916 10.363 18.858 1.00 78.25 290 LEU A C 1
ATOM 2335 O O . LEU A 1 290 ? -0.792 10.304 20.079 1.00 78.25 290 LEU A O 1
ATOM 2339 N N . TYR A 1 291 ? -0.382 11.341 18.123 1.00 77.12 291 TYR A N 1
ATOM 2340 C CA . TYR A 1 291 ? 0.519 12.342 18.687 1.00 77.12 291 TYR A CA 1
ATOM 2341 C C . TYR A 1 291 ? -0.197 13.245 19.687 1.00 77.12 291 TYR A C 1
ATOM 2343 O O . TYR A 1 291 ? 0.338 13.536 20.758 1.00 77.12 291 TYR A O 1
ATOM 2351 N N . THR A 1 292 ? -1.426 13.658 19.379 1.00 77.81 292 THR A N 1
ATOM 2352 C CA . THR A 1 292 ? -2.229 14.464 20.305 1.00 77.81 292 THR A CA 1
ATOM 2353 C C . THR A 1 292 ? -2.613 13.668 21.553 1.00 77.81 292 THR A C 1
ATOM 2355 O O . THR A 1 292 ? -2.538 14.219 22.652 1.00 77.81 292 THR A O 1
ATOM 2358 N N . SER A 1 293 ? -2.898 12.365 21.426 1.00 74.75 293 SER A N 1
ATOM 2359 C CA . SER A 1 293 ? -3.124 11.483 22.580 1.00 74.75 293 SER A CA 1
ATOM 2360 C C . SER A 1 293 ? -1.876 11.330 23.451 1.00 74.75 293 SER A C 1
ATOM 2362 O O . SER A 1 293 ? -1.958 11.506 24.664 1.00 74.75 293 SER A O 1
ATOM 2364 N N . SER A 1 294 ? -0.708 11.063 22.855 1.00 72.69 294 SER A N 1
ATOM 2365 C CA . SER A 1 294 ? 0.555 10.909 23.597 1.00 72.69 294 SER A CA 1
ATOM 2366 C C . SER A 1 294 ? 1.012 12.207 24.272 1.00 72.69 294 SER A C 1
ATOM 2368 O O . SER A 1 294 ? 1.634 12.200 25.326 1.00 72.69 294 SER A O 1
ATOM 2370 N N . LEU A 1 295 ? 0.703 13.368 23.692 1.00 71.56 295 LEU A N 1
ATOM 2371 C CA . LEU A 1 295 ? 0.991 14.650 24.342 1.00 71.56 295 LEU A CA 1
ATOM 2372 C C . LEU A 1 295 ? 0.044 14.916 25.519 1.00 71.56 295 LEU A C 1
ATOM 2374 O O . LEU A 1 295 ? 0.444 15.535 26.510 1.00 71.56 295 LEU A O 1
ATOM 2378 N N . GLY A 1 296 ? -1.192 14.419 25.422 1.00 66.62 296 GLY A N 1
ATOM 2379 C CA . GLY A 1 296 ? -2.146 14.376 26.525 1.00 66.62 296 GLY A CA 1
ATOM 2380 C C . GLY A 1 296 ? -1.619 13.567 27.712 1.00 66.62 296 GLY A C 1
ATOM 2381 O O . GLY A 1 296 ? -1.656 14.076 28.834 1.00 66.62 296 GLY A O 1
ATOM 2382 N N . THR A 1 297 ? -1.049 12.378 27.464 1.00 64.56 297 THR A N 1
ATOM 2383 C CA . THR A 1 297 ? -0.484 11.513 28.519 1.00 64.56 297 THR A CA 1
ATOM 2384 C C . THR A 1 297 ? 0.710 12.175 29.212 1.00 64.56 297 THR A C 1
ATOM 2386 O O . THR A 1 297 ? 0.703 12.343 30.431 1.00 64.56 297 THR A O 1
ATOM 2389 N N . ARG A 1 298 ? 1.680 12.681 28.438 1.00 67.00 298 ARG A N 1
ATOM 2390 C CA . ARG A 1 298 ? 2.900 13.349 28.942 1.00 67.00 298 ARG A CA 1
ATOM 2391 C C . ARG A 1 298 ? 2.638 14.621 29.745 1.00 67.00 298 ARG A C 1
ATOM 2393 O O . ARG A 1 298 ? 3.474 15.045 30.539 1.00 67.00 298 ARG A O 1
ATOM 2400 N N . SER A 1 299 ? 1.501 15.275 29.516 1.00 57.53 299 SER A N 1
ATOM 2401 C CA . SER A 1 299 ? 1.123 16.490 30.244 1.00 57.53 299 SER A CA 1
ATOM 2402 C C . SER A 1 299 ? 0.573 16.199 31.645 1.00 57.53 299 SER A C 1
ATOM 2404 O O . SER A 1 299 ? 0.481 17.128 32.446 1.00 57.53 299 SER A O 1
ATOM 2406 N N . GLN A 1 300 ? 0.207 14.944 31.935 1.00 55.22 300 GLN A N 1
ATOM 2407 C CA . GLN A 1 300 ? -0.399 14.511 33.199 1.00 55.22 300 GLN A CA 1
ATOM 2408 C C . GLN A 1 300 ? 0.563 13.750 34.123 1.00 55.22 300 GLN A C 1
ATOM 2410 O O . GLN A 1 300 ? 0.267 13.622 35.308 1.00 55.22 300 GLN A O 1
ATOM 2415 N N . GLU A 1 301 ? 1.704 13.269 33.623 1.00 57.25 301 GLU A N 1
ATOM 2416 C CA . GLU A 1 301 ? 2.722 12.627 34.459 1.00 57.25 301 GLU A CA 1
ATOM 2417 C C . GLU A 1 301 ? 3.443 13.672 35.336 1.00 57.25 301 GLU A C 1
ATOM 2419 O O . GLU A 1 301 ? 4.192 14.533 34.860 1.00 57.25 301 GLU A O 1
ATOM 2424 N N . GLU A 1 302 ? 3.198 13.608 36.650 1.00 43.25 302 GLU A N 1
ATOM 2425 C CA . GLU A 1 302 ? 3.888 14.397 37.676 1.00 43.25 302 GLU A CA 1
ATOM 2426 C C . GLU A 1 302 ? 5.353 13.960 37.775 1.00 43.25 302 GLU A C 1
ATOM 2428 O O . GLU A 1 302 ? 5.729 13.116 38.583 1.00 43.25 302 GLU A O 1
ATOM 2433 N N . GLY A 1 303 ? 6.199 14.520 36.916 1.00 46.47 303 GLY A N 1
ATOM 2434 C CA . GLY A 1 303 ? 7.617 14.180 36.944 1.00 46.47 303 GLY A CA 1
ATOM 2435 C C . GLY A 1 303 ? 8.383 14.495 35.678 1.00 46.47 303 GLY A C 1
ATOM 2436 O O . GLY A 1 303 ? 9.297 13.753 35.364 1.00 46.47 303 GLY A O 1
ATOM 2437 N N . GLY A 1 304 ? 8.025 15.558 34.947 1.00 43.88 304 GLY A N 1
ATOM 2438 C CA . GLY A 1 304 ? 8.902 16.177 33.947 1.00 43.88 304 GLY A CA 1
ATOM 2439 C C . GLY A 1 304 ? 9.628 15.206 33.012 1.00 43.88 304 GLY A C 1
ATOM 2440 O O . GLY A 1 304 ? 10.798 15.446 32.713 1.00 43.88 304 GLY A O 1
ATOM 2441 N N . VAL A 1 305 ? 8.975 14.123 32.568 1.00 46.06 305 VAL A N 1
ATOM 2442 C CA . VAL A 1 305 ? 9.530 13.257 31.524 1.00 46.06 305 VAL A CA 1
ATOM 2443 C C . VAL A 1 305 ? 9.817 14.165 30.338 1.00 46.06 305 VAL A C 1
ATOM 2445 O O . VAL A 1 305 ? 8.964 14.965 29.943 1.00 46.06 305 VAL A O 1
ATOM 2448 N N . ASN A 1 306 ? 11.070 14.138 29.877 1.00 47.12 306 ASN A N 1
ATOM 2449 C CA . ASN A 1 306 ? 11.629 15.076 28.913 1.00 47.12 306 ASN A CA 1
ATOM 2450 C C . ASN A 1 306 ? 10.636 15.337 27.774 1.00 47.12 306 ASN A C 1
ATOM 2452 O O . ASN A 1 306 ? 10.515 14.551 26.838 1.00 47.12 306 ASN A O 1
ATOM 2456 N N . ARG A 1 307 ? 9.971 16.501 27.822 1.00 51.69 307 ARG A N 1
ATOM 2457 C CA . ARG A 1 307 ? 9.045 16.989 26.782 1.00 51.69 307 ARG A CA 1
ATOM 2458 C C . ARG A 1 307 ? 9.695 17.082 25.396 1.00 51.69 307 ARG A C 1
ATOM 2460 O O . ARG A 1 307 ? 9.009 17.397 24.430 1.00 51.69 307 ARG A O 1
ATOM 2467 N N . THR A 1 308 ? 11.008 16.881 25.327 1.00 48.53 308 THR A N 1
ATOM 2468 C CA . THR A 1 308 ? 11.875 16.914 24.154 1.00 48.53 308 THR A CA 1
ATOM 2469 C C . THR A 1 308 ? 12.005 15.569 23.445 1.00 48.53 308 THR A C 1
ATOM 2471 O O . THR A 1 308 ? 12.510 15.566 22.324 1.00 48.53 308 THR A O 1
ATOM 2474 N N . ASP A 1 309 ? 11.583 14.449 24.047 1.00 55.16 309 ASP A N 1
ATOM 2475 C CA . ASP A 1 309 ? 11.645 13.165 23.351 1.00 55.16 309 ASP A CA 1
ATOM 2476 C C . ASP A 1 309 ? 10.560 13.103 22.273 1.00 55.16 309 ASP A C 1
ATOM 2478 O O . ASP A 1 309 ? 9.362 13.191 22.544 1.00 55.16 309 ASP A O 1
ATOM 2482 N N . SER A 1 310 ? 10.985 13.011 21.018 1.00 55.72 310 SER A N 1
ATOM 2483 C CA . SER A 1 310 ? 10.076 12.927 19.879 1.00 55.72 310 SER A CA 1
ATOM 2484 C C . SER A 1 310 ? 9.559 11.513 19.623 1.00 55.72 310 SER A C 1
ATOM 2486 O O . SER A 1 310 ? 8.694 11.330 18.761 1.00 55.72 310 SER A O 1
ATOM 2488 N N . ASP A 1 311 ? 10.117 10.522 20.316 1.00 63.22 311 ASP A N 1
ATOM 2489 C CA . ASP A 1 311 ? 9.778 9.121 20.136 1.00 63.22 311 ASP A CA 1
ATOM 2490 C C . ASP A 1 311 ? 8.704 8.720 21.149 1.00 63.22 311 ASP A C 1
ATOM 2492 O O . ASP A 1 311 ? 8.768 9.083 22.320 1.00 63.22 311 ASP A O 1
ATOM 2496 N N . ILE A 1 312 ? 7.664 8.033 20.669 1.00 61.38 312 ILE A N 1
ATOM 2497 C CA . ILE A 1 312 ? 6.575 7.525 21.511 1.00 61.38 312 ILE A CA 1
ATOM 2498 C C . ILE A 1 312 ? 6.987 6.149 22.023 1.00 61.38 312 ILE A C 1
ATOM 2500 O O . ILE A 1 312 ? 7.292 5.258 21.220 1.00 61.38 312 ILE A O 1
ATOM 2504 N N . SER A 1 313 ? 6.993 5.968 23.341 1.00 60.31 313 SER A N 1
ATOM 2505 C CA . SER A 1 313 ? 7.326 4.683 23.953 1.00 60.31 313 SER A CA 1
ATOM 2506 C C . SER A 1 313 ? 6.154 3.692 23.860 1.00 60.31 313 SER A C 1
ATOM 2508 O O . SER A 1 313 ? 4.991 4.052 23.635 1.00 60.31 313 SER A O 1
ATOM 2510 N N . ARG A 1 314 ? 6.454 2.398 24.023 1.00 55.53 314 ARG A N 1
ATOM 2511 C CA . ARG A 1 314 ? 5.427 1.343 24.061 1.00 55.53 314 ARG A CA 1
ATOM 2512 C C . ARG A 1 314 ? 4.467 1.553 25.240 1.00 55.53 314 ARG A C 1
ATOM 2514 O O . ARG A 1 314 ? 3.260 1.401 25.067 1.00 55.53 314 ARG A O 1
ATOM 2521 N N . ASP A 1 315 ? 4.996 1.980 26.382 1.00 57.34 315 ASP A N 1
ATOM 2522 C CA . ASP A 1 315 ? 4.236 2.197 27.616 1.00 57.34 315 ASP A CA 1
ATOM 2523 C C . ASP A 1 315 ? 3.288 3.394 27.496 1.00 57.34 315 ASP A C 1
ATOM 2525 O O . ASP A 1 315 ? 2.126 3.312 27.896 1.00 57.34 315 ASP A O 1
ATOM 2529 N N . GLU A 1 316 ? 3.730 4.472 26.837 1.00 57.84 316 GLU A N 1
ATOM 2530 C CA . GLU A 1 316 ? 2.872 5.617 26.511 1.00 57.84 316 GLU A CA 1
ATOM 2531 C C . GLU A 1 316 ? 1.683 5.186 25.647 1.00 57.84 316 GLU A C 1
ATOM 2533 O O . GLU A 1 316 ? 0.555 5.616 25.877 1.00 57.84 316 GLU A O 1
ATOM 2538 N N . THR A 1 317 ? 1.908 4.276 24.696 1.00 58.19 317 THR A N 1
ATOM 2539 C CA . THR A 1 317 ? 0.853 3.767 23.809 1.00 58.19 317 THR A CA 1
ATOM 2540 C C . THR A 1 317 ? -0.228 2.989 24.569 1.00 58.19 317 THR A C 1
ATOM 2542 O O . THR A 1 317 ? -1.406 3.085 24.227 1.00 58.19 317 THR A O 1
ATOM 2545 N N . ILE A 1 318 ? 0.140 2.244 25.615 1.00 58.25 318 ILE A N 1
ATOM 2546 C CA . ILE A 1 318 ? -0.806 1.482 26.450 1.00 58.25 318 ILE A CA 1
ATOM 2547 C C . ILE A 1 318 ? -1.678 2.433 27.285 1.00 58.25 318 ILE A C 1
ATOM 2549 O O . ILE A 1 318 ? -2.882 2.211 27.446 1.00 58.25 318 ILE A O 1
ATOM 2553 N N . GLN A 1 319 ? -1.100 3.532 27.770 1.00 60.72 319 GLN A N 1
ATOM 2554 C CA . GLN A 1 319 ? -1.828 4.529 28.554 1.00 60.72 319 GLN A CA 1
ATOM 2555 C C . GLN A 1 319 ? -2.830 5.343 27.718 1.00 60.72 319 GLN A C 1
ATOM 2557 O O . GLN A 1 319 ? -3.843 5.794 28.256 1.00 60.72 319 GLN A O 1
ATOM 2562 N N . ILE A 1 320 ? -2.602 5.495 26.407 1.00 64.50 320 ILE A N 1
ATOM 2563 C CA . ILE A 1 320 ? -3.469 6.280 25.513 1.00 64.50 320 ILE A CA 1
ATOM 2564 C C . ILE A 1 320 ? -4.928 5.801 25.575 1.00 64.50 320 ILE A C 1
ATOM 2566 O O . ILE A 1 320 ? -5.823 6.607 25.814 1.00 64.50 320 ILE A O 1
ATOM 2570 N N . THR A 1 321 ? -5.199 4.501 25.442 1.00 60.72 321 THR A N 1
ATOM 2571 C CA . THR A 1 321 ? -6.579 3.977 25.356 1.00 60.72 321 THR A CA 1
ATOM 2572 C C . THR A 1 321 ? -7.414 4.267 26.609 1.00 60.72 321 THR A C 1
ATOM 2574 O O . THR A 1 321 ? -8.596 4.626 26.514 1.00 60.72 321 THR A O 1
ATOM 2577 N N . SER A 1 322 ? -6.814 4.149 27.797 1.00 63.88 322 SER A N 1
ATOM 2578 C CA . SER A 1 322 ? -7.502 4.443 29.061 1.00 63.88 322 SER A CA 1
ATOM 2579 C C . SER A 1 322 ? -7.786 5.942 29.206 1.00 63.88 322 SER A C 1
ATOM 2581 O O . SER A 1 322 ? -8.870 6.330 29.651 1.00 63.88 322 SER A O 1
ATOM 2583 N N . GLN A 1 323 ? -6.871 6.798 28.742 1.00 64.00 323 GLN A N 1
ATOM 2584 C CA . GLN A 1 323 ? -7.048 8.247 28.748 1.00 64.00 323 GLN A CA 1
ATOM 2585 C C . GLN A 1 323 ? -8.091 8.729 27.740 1.00 64.00 323 GLN A C 1
ATOM 2587 O O . GLN A 1 323 ? -8.940 9.538 28.112 1.00 64.00 323 GLN A O 1
ATOM 2592 N N . ILE A 1 324 ? -8.100 8.191 26.515 1.00 65.94 324 ILE A N 1
ATOM 2593 C CA . ILE A 1 324 ? -9.143 8.478 25.515 1.00 65.94 324 ILE A CA 1
ATOM 2594 C C . ILE A 1 324 ? -10.522 8.179 26.110 1.00 65.94 324 ILE A C 1
ATOM 2596 O O . ILE A 1 324 ? -11.417 9.023 26.075 1.00 65.94 324 ILE A O 1
ATOM 2600 N N . THR A 1 325 ? -10.670 7.010 26.738 1.00 64.81 325 THR A N 1
ATOM 2601 C CA . THR A 1 325 ? -11.924 6.598 27.385 1.00 64.81 325 THR A CA 1
ATOM 2602 C C . THR A 1 325 ? -12.318 7.556 28.517 1.00 64.81 325 THR A C 1
ATOM 2604 O O . THR A 1 325 ? -13.482 7.938 28.636 1.00 64.81 325 THR A O 1
ATOM 2607 N N . ASN A 1 326 ? -11.359 7.987 29.342 1.00 66.50 326 ASN A N 1
ATOM 2608 C CA . ASN A 1 326 ? -11.606 8.926 30.439 1.00 66.50 326 ASN A CA 1
ATOM 2609 C C . ASN A 1 326 ? -12.024 10.323 29.954 1.00 66.50 326 ASN A C 1
ATOM 2611 O O . ASN A 1 326 ? -12.899 10.936 30.570 1.00 66.50 326 ASN A O 1
ATOM 2615 N N . ILE A 1 327 ? -11.426 10.812 28.863 1.00 66.75 327 ILE A N 1
ATOM 2616 C CA . ILE A 1 327 ? -11.756 12.104 28.243 1.00 66.75 327 ILE A CA 1
ATOM 2617 C C . ILE A 1 327 ? -13.167 12.053 27.650 1.00 66.75 327 ILE A C 1
ATOM 2619 O O . ILE A 1 327 ? -13.983 12.926 27.940 1.00 66.75 327 ILE A O 1
ATOM 2623 N N . LEU A 1 328 ? -13.487 10.995 26.900 1.00 66.50 328 LEU A N 1
ATOM 2624 C CA . LEU A 1 328 ? -14.801 10.826 26.274 1.00 66.50 328 LEU A CA 1
ATOM 2625 C C . LEU A 1 328 ? -15.935 10.652 27.297 1.00 66.50 328 LEU A C 1
ATOM 2627 O O . LEU A 1 328 ? -17.035 11.150 27.075 1.00 66.50 328 LEU A O 1
ATOM 2631 N N . LYS A 1 329 ? -15.679 10.004 28.443 1.00 69.06 329 LYS A N 1
ATOM 2632 C CA . LYS A 1 329 ? -16.674 9.836 29.522 1.00 69.06 329 LYS A CA 1
ATOM 2633 C C . LYS A 1 329 ? -16.910 11.094 30.366 1.00 69.06 329 LYS A C 1
ATOM 2635 O O . LYS A 1 329 ? -17.910 11.158 31.079 1.00 69.06 329 LYS A O 1
ATOM 2640 N N . ARG A 1 330 ? -15.992 12.069 30.368 1.00 64.69 330 ARG A N 1
ATOM 2641 C CA . ARG A 1 330 ? -16.058 13.268 31.233 1.00 64.69 330 ARG A CA 1
ATOM 2642 C C . ARG A 1 330 ? -15.714 14.559 30.467 1.00 64.69 330 ARG A C 1
ATOM 2644 O O . ARG A 1 330 ? -14.761 15.245 30.845 1.00 64.69 330 ARG A O 1
ATOM 2651 N N . PRO A 1 331 ? -16.512 14.944 29.453 1.00 59.62 331 PRO A N 1
ATOM 2652 C CA . PRO A 1 331 ? -16.235 16.111 28.606 1.00 59.62 331 PRO A CA 1
ATOM 2653 C C . PRO A 1 331 ? -16.341 17.461 29.344 1.00 59.62 331 PRO A C 1
ATOM 2655 O O . PRO A 1 331 ? -15.858 18.481 28.858 1.00 59.62 331 PRO A O 1
ATOM 2658 N N . GLU A 1 332 ? -16.961 17.496 30.530 1.00 51.81 332 GLU A N 1
ATOM 2659 C CA . GLU A 1 332 ? -17.210 18.726 31.298 1.00 51.81 332 GLU A CA 1
ATOM 2660 C C . GLU A 1 332 ? -15.953 19.323 31.956 1.00 51.81 332 GLU A C 1
ATOM 2662 O O . GLU A 1 332 ? -15.934 20.507 32.301 1.00 51.81 332 GLU A O 1
ATOM 2667 N N . LYS A 1 333 ? -14.860 18.554 32.078 1.00 54.25 333 LYS A N 1
ATOM 2668 C CA . LYS A 1 333 ? -13.547 19.099 32.454 1.00 54.25 333 LYS A CA 1
ATOM 2669 C C . LYS A 1 333 ? -12.891 19.733 31.222 1.00 54.25 333 LYS A C 1
ATOM 2671 O O . LYS A 1 333 ? -11.950 19.179 30.666 1.00 54.25 333 LYS A O 1
ATOM 2676 N N . ARG A 1 334 ? -13.379 20.914 30.818 1.00 48.88 334 ARG A N 1
ATOM 2677 C CA . ARG A 1 334 ? -12.765 21.781 29.791 1.00 48.88 334 ARG A CA 1
ATOM 2678 C C . ARG A 1 334 ? -11.391 22.294 30.247 1.00 48.88 334 ARG A C 1
ATOM 2680 O O . ARG A 1 334 ? -11.232 23.465 30.576 1.00 48.88 334 ARG A O 1
ATOM 2687 N N . SER A 1 335 ? -10.389 21.429 30.304 1.00 50.53 335 SER A N 1
ATOM 2688 C CA . SER A 1 335 ? -9.004 21.872 30.155 1.00 50.53 335 SER A CA 1
ATOM 2689 C C . SER A 1 335 ? -8.718 21.981 28.663 1.00 50.53 335 SER A C 1
ATOM 2691 O O . SER A 1 335 ? -9.192 21.125 27.927 1.00 50.53 335 SER A O 1
ATOM 2693 N N . ASN A 1 336 ? -7.959 22.989 28.223 1.00 55.75 336 ASN A N 1
ATOM 2694 C CA . ASN A 1 336 ? -7.495 23.167 26.839 1.00 55.75 336 ASN A CA 1
ATOM 2695 C C . ASN A 1 336 ? -6.697 21.939 26.353 1.00 55.75 336 ASN A C 1
ATOM 2697 O O . ASN A 1 336 ? -5.466 21.950 26.347 1.00 55.75 336 ASN A O 1
ATOM 2701 N N . ASN A 1 337 ? -7.392 20.856 26.015 1.00 71.44 337 ASN A N 1
ATOM 2702 C CA . ASN A 1 337 ? -6.801 19.597 25.617 1.00 71.44 337 ASN A CA 1
ATOM 2703 C C . ASN A 1 337 ? -6.872 19.503 24.099 1.00 71.44 337 ASN A C 1
ATOM 2705 O O . ASN A 1 337 ? -7.942 19.340 23.520 1.00 71.44 337 ASN A O 1
ATOM 2709 N N . ILE A 1 338 ? -5.712 19.596 23.465 1.00 76.62 338 ILE A N 1
ATOM 2710 C CA . ILE A 1 338 ? -5.586 19.604 22.009 1.00 76.62 338 ILE A CA 1
ATOM 2711 C C . ILE A 1 338 ? -6.080 18.282 21.403 1.00 76.62 338 ILE A C 1
ATOM 2713 O O . ILE A 1 338 ? -6.594 18.261 20.290 1.00 76.62 338 ILE A O 1
ATOM 2717 N N . PHE A 1 339 ? -6.018 17.183 22.160 1.00 77.56 339 PHE A N 1
ATOM 2718 C CA . PHE A 1 339 ? -6.630 15.921 21.752 1.00 77.56 339 PHE A CA 1
ATOM 2719 C C . PHE A 1 339 ? -8.160 16.006 21.652 1.00 77.56 339 PHE A C 1
ATOM 2721 O O . PHE A 1 339 ? -8.741 15.441 20.731 1.00 77.56 339 PHE A O 1
ATOM 2728 N N . GLN A 1 340 ? -8.821 16.734 22.558 1.00 77.94 340 GLN A N 1
ATOM 2729 C CA . GLN A 1 340 ? -10.272 16.917 22.502 1.00 77.94 340 GLN A CA 1
ATOM 2730 C C . GLN A 1 340 ? -10.675 17.739 21.274 1.00 77.94 340 GLN A C 1
ATOM 2732 O O . GLN A 1 340 ? -11.590 17.344 20.562 1.00 77.94 340 GLN A O 1
ATOM 2737 N N . GLU A 1 341 ? -9.962 18.829 20.986 1.00 83.31 341 GLU A N 1
ATOM 2738 C CA . GLU A 1 341 ? -10.187 19.632 19.775 1.00 83.31 341 GLU A CA 1
ATOM 2739 C C . GLU A 1 341 ? -10.010 18.783 18.502 1.00 83.31 341 GLU A C 1
ATOM 2741 O O . GLU A 1 341 ? -10.821 18.840 17.576 1.00 83.31 341 GLU A O 1
ATOM 2746 N N . TYR A 1 342 ? -8.992 17.918 18.486 1.00 84.31 342 TYR A N 1
ATOM 2747 C CA . TYR A 1 342 ? -8.745 16.996 17.380 1.00 84.31 342 TYR A CA 1
ATOM 2748 C C . TYR A 1 342 ? -9.853 15.936 17.230 1.00 84.31 342 TYR A C 1
ATOM 2750 O O . TYR A 1 342 ? -10.300 15.655 16.116 1.00 84.31 342 TYR A O 1
ATOM 2758 N N . LEU A 1 343 ? -10.348 15.378 18.342 1.00 81.50 343 LEU A N 1
ATOM 2759 C CA . LEU A 1 343 ? -11.501 14.468 18.368 1.00 81.50 343 LEU A CA 1
ATOM 2760 C C . LEU A 1 343 ? -12.790 15.140 17.887 1.00 81.50 343 LEU A C 1
ATOM 2762 O O . LEU A 1 343 ? -13.538 14.528 17.129 1.00 81.50 343 LEU A O 1
ATOM 2766 N N . GLU A 1 344 ? -13.054 16.377 18.302 1.00 83.50 344 GLU A N 1
ATOM 2767 C CA . GLU A 1 344 ? -14.230 17.138 17.867 1.00 83.50 344 GLU A CA 1
ATOM 2768 C C . GLU A 1 344 ? -14.202 17.391 16.354 1.00 83.50 344 GLU A C 1
ATOM 2770 O O . GLU A 1 344 ? -15.247 17.353 15.703 1.00 83.50 344 GLU A O 1
ATOM 2775 N N . ARG A 1 345 ? -13.008 17.599 15.782 1.00 87.06 345 ARG A N 1
ATOM 2776 C CA . ARG A 1 345 ? -12.826 17.839 14.346 1.00 87.06 345 ARG A CA 1
ATOM 2777 C C . ARG A 1 345 ? -12.921 16.569 13.499 1.00 87.06 345 ARG A C 1
ATOM 2779 O O . ARG A 1 345 ? -13.588 16.598 12.469 1.00 87.06 345 ARG A O 1
ATOM 2786 N N . TYR A 1 346 ? -12.258 15.487 13.910 1.00 84.94 346 TYR A N 1
ATOM 2787 C CA . TYR A 1 346 ? -12.057 14.302 13.061 1.00 84.94 346 TYR A CA 1
ATOM 2788 C C . TYR A 1 346 ? -12.686 13.015 13.608 1.00 84.94 346 TYR A C 1
ATOM 2790 O O . TYR A 1 346 ? -12.928 12.084 12.845 1.00 84.94 346 TYR A O 1
ATOM 2798 N N . GLY A 1 347 ? -12.966 12.924 14.910 1.00 81.44 347 GLY A N 1
ATOM 2799 C CA . GLY A 1 347 ? -13.327 11.667 15.579 1.00 81.44 347 GLY A CA 1
ATOM 2800 C C . GLY A 1 347 ? -14.608 11.023 15.051 1.00 81.44 347 GLY A C 1
ATOM 2801 O O . GLY A 1 347 ? -14.654 9.808 14.872 1.00 81.44 347 GLY A O 1
ATOM 2802 N N . SER A 1 348 ? -15.634 11.824 14.753 1.00 79.69 348 SER A N 1
ATOM 2803 C CA . SER A 1 348 ? -16.906 11.318 14.221 1.00 79.69 348 SER A CA 1
ATOM 2804 C C . SER A 1 348 ? -16.826 10.925 12.742 1.00 79.69 348 SER A C 1
ATOM 2806 O O . SER A 1 348 ? -17.458 9.950 12.347 1.00 79.69 348 SER A O 1
ATOM 2808 N N . ALA A 1 349 ? -16.039 11.646 11.938 1.00 85.69 349 ALA A N 1
ATOM 2809 C CA . ALA A 1 349 ? -15.906 11.413 10.499 1.00 85.69 349 ALA A CA 1
ATOM 2810 C C . ALA A 1 349 ? -14.922 10.281 10.159 1.00 85.69 349 ALA A C 1
ATOM 2812 O O . ALA A 1 349 ? -15.084 9.590 9.154 1.00 85.69 349 ALA A O 1
ATOM 2813 N N . TYR A 1 350 ? -13.915 10.051 11.004 1.00 86.56 350 TYR A N 1
ATOM 2814 C CA . TYR A 1 350 ? -12.816 9.130 10.719 1.00 86.56 350 TYR A CA 1
ATOM 2815 C C . TYR A 1 350 ? -13.254 7.678 10.406 1.00 86.56 350 TYR A C 1
ATOM 2817 O O . TYR A 1 350 ? -12.772 7.117 9.418 1.00 86.56 350 TYR A O 1
ATOM 2825 N N . PRO A 1 351 ? -14.199 7.046 11.137 1.00 85.75 351 PRO A N 1
ATOM 2826 C CA . PRO A 1 351 ? -14.703 5.713 10.778 1.00 85.75 351 PRO A CA 1
ATOM 2827 C C . PRO A 1 351 ? -15.435 5.666 9.425 1.00 85.75 351 PRO A C 1
ATOM 2829 O O . PRO A 1 351 ? -15.386 4.647 8.722 1.00 85.75 351 PRO A O 1
ATOM 2832 N N . ASP A 1 352 ? -16.104 6.755 9.041 1.00 89.62 352 ASP A N 1
ATOM 2833 C CA . ASP A 1 352 ? -16.798 6.871 7.755 1.00 89.62 352 ASP A CA 1
ATOM 2834 C C . ASP A 1 352 ? -15.802 7.056 6.601 1.00 89.62 352 ASP A C 1
ATOM 2836 O O . ASP A 1 352 ? -15.956 6.441 5.541 1.00 89.62 352 ASP A O 1
ATOM 2840 N N . GLU A 1 353 ? -14.728 7.819 6.816 1.00 90.62 353 GLU A N 1
ATOM 2841 C CA . GLU A 1 353 ? -13.611 7.933 5.871 1.00 90.62 353 GLU A CA 1
ATOM 2842 C C . GLU A 1 353 ? -12.922 6.584 5.640 1.00 90.62 353 GLU A C 1
ATOM 2844 O O . GLU A 1 353 ? -12.723 6.180 4.492 1.00 90.62 353 GLU A O 1
ATOM 2849 N N . LEU A 1 354 ? -12.628 5.839 6.713 1.00 90.69 354 LEU A N 1
ATOM 2850 C CA . LEU A 1 354 ? -12.083 4.481 6.616 1.00 90.69 354 LEU A CA 1
ATOM 2851 C C . LEU A 1 354 ? -13.018 3.563 5.819 1.00 90.69 354 LEU A C 1
ATOM 2853 O O . LEU A 1 354 ? -12.571 2.809 4.953 1.00 90.69 354 LEU A O 1
ATOM 2857 N N . SER A 1 355 ? -14.328 3.670 6.050 1.00 93.81 355 SER A N 1
ATOM 2858 C CA . SER A 1 355 ? -15.338 2.922 5.295 1.00 93.81 355 SER A CA 1
ATOM 2859 C C . SER A 1 355 ? -15.333 3.286 3.800 1.00 93.81 355 SER A C 1
ATOM 2861 O O . SER A 1 355 ? -15.408 2.396 2.953 1.00 93.81 355 SER A O 1
ATOM 2863 N N . SER A 1 356 ? -15.176 4.569 3.455 1.00 94.56 356 SER A N 1
ATOM 2864 C CA . SER A 1 356 ? -15.034 5.049 2.066 1.00 94.56 356 SER A CA 1
ATOM 2865 C C . SER A 1 356 ? -13.767 4.511 1.385 1.00 94.56 356 SER A C 1
ATOM 2867 O O . SER A 1 356 ? -13.785 4.166 0.199 1.00 94.56 356 SER A O 1
ATOM 2869 N N . ILE A 1 357 ? -12.665 4.376 2.127 1.00 92.62 357 ILE A N 1
ATOM 2870 C CA . ILE A 1 357 ? -11.422 3.774 1.624 1.00 92.62 357 ILE A CA 1
ATOM 2871 C C . ILE A 1 357 ? -11.612 2.272 1.358 1.00 92.62 357 ILE A C 1
ATOM 2873 O O . ILE A 1 357 ? -11.194 1.779 0.305 1.00 92.62 357 ILE A O 1
ATOM 2877 N N . LEU A 1 358 ? -12.305 1.543 2.244 1.00 94.06 358 LEU A N 1
ATOM 2878 C CA . LEU A 1 358 ? -12.652 0.132 2.017 1.00 94.06 358 LEU A CA 1
ATOM 2879 C C . LEU A 1 358 ? -13.516 -0.048 0.757 1.00 94.06 358 LEU A C 1
ATOM 2881 O O . LEU A 1 358 ? -13.267 -0.957 -0.035 1.00 94.06 358 LEU A O 1
ATOM 2885 N N . GLU A 1 359 ? -14.485 0.839 0.516 1.00 95.56 359 GLU A N 1
ATOM 2886 C CA . GLU A 1 359 ? -15.288 0.834 -0.716 1.00 95.56 359 GLU A CA 1
ATOM 2887 C C . GLU A 1 359 ? -14.425 1.010 -1.972 1.00 95.56 359 GLU A C 1
ATOM 2889 O O . GLU A 1 359 ? -14.582 0.260 -2.942 1.00 95.56 359 GLU A O 1
ATOM 2894 N N . LYS A 1 360 ? -13.476 1.956 -1.947 1.00 92.88 360 LYS A N 1
ATOM 2895 C CA . LYS A 1 360 ? -12.522 2.180 -3.047 1.00 92.88 360 LYS A CA 1
ATOM 2896 C C . LYS A 1 360 ? -11.637 0.959 -3.284 1.00 92.88 360 LYS A C 1
ATOM 2898 O O . LYS A 1 360 ? -11.438 0.568 -4.436 1.00 92.88 360 LYS A O 1
ATOM 2903 N N . PHE A 1 361 ? -11.165 0.305 -2.223 1.00 91.62 361 PHE A N 1
ATOM 2904 C CA . PHE A 1 361 ? -10.422 -0.952 -2.330 1.00 91.62 361 PHE A CA 1
ATOM 2905 C C . PHE A 1 361 ? -11.262 -2.061 -2.986 1.00 91.62 361 PHE A C 1
ATOM 2907 O O . PHE A 1 361 ? -10.812 -2.705 -3.937 1.00 91.62 361 PHE A O 1
ATOM 2914 N N . ILE A 1 362 ? -12.509 -2.247 -2.542 1.00 92.12 362 ILE A N 1
ATOM 2915 C CA . ILE A 1 362 ? -13.431 -3.232 -3.126 1.00 92.12 362 ILE A CA 1
ATOM 2916 C C . ILE A 1 362 ? -13.684 -2.921 -4.608 1.00 92.12 362 ILE A C 1
ATOM 2918 O O . ILE A 1 362 ? -13.733 -3.843 -5.423 1.00 92.12 362 ILE A O 1
ATOM 2922 N N . ALA A 1 363 ? -13.818 -1.651 -4.994 1.00 90.06 363 ALA A N 1
ATOM 2923 C CA . ALA A 1 363 ? -13.940 -1.264 -6.399 1.00 90.06 363 ALA A CA 1
ATOM 2924 C C . ALA A 1 363 ? -12.676 -1.624 -7.199 1.00 90.06 363 ALA A C 1
ATOM 2926 O O . ALA A 1 363 ? -12.782 -2.245 -8.259 1.00 90.06 363 ALA A O 1
ATOM 2927 N N . CYS A 1 364 ? -11.487 -1.336 -6.658 1.00 88.12 364 CYS A N 1
ATOM 2928 C CA . CYS A 1 364 ? -10.210 -1.690 -7.283 1.00 88.12 364 CYS A CA 1
ATOM 2929 C C . CYS A 1 364 ? -10.060 -3.203 -7.496 1.00 88.12 364 CYS A C 1
ATOM 2931 O O . CYS A 1 364 ? -9.559 -3.632 -8.533 1.00 88.12 364 CYS A O 1
ATOM 2933 N N . SER A 1 365 ? -10.554 -4.026 -6.564 1.00 86.00 365 SER A N 1
ATOM 2934 C CA . SER A 1 365 ? -10.489 -5.493 -6.669 1.00 86.00 365 SER A CA 1
ATOM 2935 C C . SER A 1 365 ? -11.246 -6.085 -7.866 1.00 86.00 365 SER A C 1
ATOM 2937 O O . SER A 1 365 ? -11.033 -7.241 -8.228 1.00 86.00 365 SER A O 1
ATOM 2939 N N . LYS A 1 366 ? -12.145 -5.306 -8.480 1.00 86.31 366 LYS A N 1
ATOM 2940 C CA . LYS A 1 366 ? -13.004 -5.731 -9.596 1.00 86.31 366 LYS A CA 1
ATOM 2941 C C . LYS A 1 366 ? -12.477 -5.296 -10.961 1.00 86.31 366 LYS A C 1
ATOM 2943 O O . LYS A 1 366 ? -13.085 -5.638 -11.978 1.00 86.31 366 LYS A O 1
ATOM 2948 N N . LEU A 1 367 ? -11.389 -4.529 -10.991 1.00 84.12 367 LEU A N 1
ATOM 2949 C CA . LEU A 1 367 ? -10.789 -4.049 -12.229 1.00 84.12 367 LEU A CA 1
ATOM 2950 C C . LEU A 1 367 ? -10.300 -5.225 -13.086 1.00 84.12 367 LEU A C 1
ATOM 2952 O O . LEU A 1 367 ? -10.029 -6.330 -12.605 1.00 84.12 367 LEU A O 1
ATOM 2956 N N . LYS A 1 368 ? -10.183 -4.981 -14.387 1.00 79.88 368 LYS A N 1
ATOM 2957 C CA . LYS A 1 368 ? -9.595 -5.916 -15.347 1.00 79.88 368 LYS A CA 1
ATOM 2958 C C . LYS A 1 368 ? -8.597 -5.162 -16.206 1.00 79.88 368 LYS A C 1
ATOM 2960 O O . LYS A 1 368 ? -8.809 -3.987 -16.467 1.00 79.88 368 LYS A O 1
ATOM 2965 N N . LEU A 1 369 ? -7.529 -5.839 -16.612 1.00 75.25 369 LEU A N 1
ATOM 2966 C CA . LEU A 1 369 ? -6.560 -5.358 -17.590 1.00 75.25 369 LEU A CA 1
ATOM 2967 C C . LEU A 1 369 ? -6.449 -6.391 -18.707 1.00 75.25 369 LEU A C 1
ATOM 2969 O O . LEU A 1 369 ? -6.032 -7.525 -18.469 1.00 75.25 369 LEU A O 1
ATOM 2973 N N . HIS A 1 370 ? -6.801 -5.994 -19.924 1.00 73.19 370 HIS A N 1
ATOM 2974 C CA . HIS A 1 370 ? -6.869 -6.858 -21.101 1.00 73.19 370 HIS A CA 1
ATOM 2975 C C . HIS A 1 370 ? -7.742 -8.100 -20.854 1.00 73.19 370 HIS A C 1
ATOM 2977 O O . HIS A 1 370 ? -7.364 -9.224 -21.182 1.00 73.19 370 HIS A O 1
ATOM 2983 N N . GLY A 1 371 ? -8.889 -7.912 -20.193 1.00 67.81 371 GLY A N 1
ATOM 2984 C CA . GLY A 1 371 ? -9.805 -8.999 -19.822 1.00 67.81 371 GLY A CA 1
ATOM 2985 C C . GLY A 1 371 ? -9.323 -9.922 -18.690 1.00 67.81 371 GLY A C 1
ATOM 2986 O O . GLY A 1 371 ? -10.092 -10.775 -18.238 1.00 67.81 371 GLY A O 1
ATOM 2987 N N . ILE A 1 372 ? -8.098 -9.746 -18.186 1.00 71.12 372 ILE A N 1
ATOM 2988 C CA . ILE A 1 372 ? -7.557 -10.480 -17.034 1.00 71.12 372 ILE A CA 1
ATOM 2989 C C . ILE A 1 372 ? -7.913 -9.718 -15.760 1.00 71.12 372 ILE A C 1
ATOM 2991 O O . ILE A 1 372 ? -7.778 -8.497 -15.717 1.00 71.12 372 ILE A O 1
ATOM 2995 N N . VAL A 1 373 ? -8.365 -10.426 -14.718 1.00 72.38 373 VAL A N 1
ATOM 2996 C CA . VAL A 1 373 ? -8.639 -9.806 -13.412 1.00 72.38 373 VAL A CA 1
ATOM 2997 C C . VAL A 1 373 ? -7.389 -9.087 -12.931 1.00 72.38 373 VAL A C 1
ATOM 2999 O O . VAL A 1 373 ? -6.291 -9.646 -12.887 1.00 72.38 373 VAL A O 1
ATOM 3002 N N . PHE A 1 374 ? -7.570 -7.817 -12.614 1.00 68.62 374 PHE A N 1
ATOM 3003 C CA . PHE A 1 374 ? -6.522 -6.997 -12.071 1.00 68.62 374 PHE A CA 1
ATOM 3004 C C . PHE A 1 374 ? -6.313 -7.376 -10.608 1.00 68.62 374 PHE A C 1
ATOM 3006 O O . PHE A 1 374 ? -7.202 -7.216 -9.776 1.00 68.62 374 PHE A O 1
ATOM 3013 N N . HIS A 1 375 ? -5.124 -7.879 -10.304 1.00 68.50 375 HIS A N 1
ATOM 3014 C CA . HIS A 1 375 ? -4.680 -8.086 -8.935 1.00 68.50 375 HIS A CA 1
ATOM 3015 C C . HIS A 1 375 ? -3.710 -6.954 -8.613 1.00 68.50 375 HIS A C 1
ATOM 3017 O O . HIS A 1 375 ? -2.560 -7.044 -9.047 1.00 68.50 375 HIS A O 1
ATOM 3023 N N . PRO A 1 376 ? -4.140 -5.874 -7.934 1.00 55.06 376 PRO A N 1
ATOM 3024 C CA . PRO A 1 376 ? -3.211 -4.829 -7.537 1.00 55.06 376 PRO A CA 1
ATOM 3025 C C . PRO A 1 376 ? -2.172 -5.429 -6.576 1.00 55.06 376 PRO A C 1
ATOM 3027 O O . PRO A 1 376 ? -2.556 -5.909 -5.506 1.00 55.06 376 PRO A O 1
ATOM 3030 N N . PRO A 1 377 ? -0.866 -5.420 -6.886 1.00 52.00 377 PRO A N 1
ATOM 3031 C CA . PRO A 1 377 ? 0.141 -5.329 -5.845 1.00 52.00 377 PRO A CA 1
ATOM 3032 C C . PRO A 1 377 ? 0.083 -3.892 -5.310 1.00 52.00 377 PRO A C 1
ATOM 3034 O O . PRO A 1 377 ? 0.042 -2.944 -6.101 1.00 52.00 377 PRO A O 1
ATOM 3037 N N . PRO A 1 378 ? 0.014 -3.705 -3.985 1.00 62.00 378 PRO A N 1
ATOM 3038 C CA . PRO A 1 378 ? 1.073 -4.125 -3.079 1.00 62.00 378 PRO A CA 1
ATOM 3039 C C . PRO A 1 378 ? 0.584 -4.809 -1.791 1.00 62.00 378 PRO A C 1
ATOM 3041 O O . PRO A 1 378 ? -0.552 -4.638 -1.339 1.00 62.00 378 PRO A O 1
ATOM 3044 N N . ARG A 1 379 ? 1.532 -5.476 -1.121 1.00 60.84 379 ARG A N 1
ATOM 3045 C CA . ARG A 1 379 ? 1.485 -5.781 0.315 1.00 60.84 379 ARG A CA 1
ATOM 3046 C C . ARG A 1 379 ? 0.899 -4.634 1.137 1.00 60.84 379 ARG A C 1
ATOM 3048 O O . ARG A 1 379 ? 0.039 -4.875 1.976 1.00 60.84 379 ARG A O 1
ATOM 3055 N N . TYR A 1 380 ? 1.322 -3.401 0.855 1.00 65.06 380 TYR A N 1
ATOM 3056 C CA . TYR A 1 380 ? 0.840 -2.214 1.553 1.00 65.06 380 TYR A CA 1
ATOM 3057 C C . TYR A 1 380 ? -0.681 -2.051 1.461 1.00 65.06 380 TYR A C 1
ATOM 3059 O O . TYR A 1 380 ? -1.292 -1.922 2.507 1.00 65.06 380 TYR A O 1
ATOM 3067 N N . MET A 1 381 ? -1.326 -2.196 0.294 1.00 70.25 381 MET A N 1
ATOM 3068 C CA . MET A 1 381 ? -2.796 -2.055 0.221 1.00 70.25 381 MET A CA 1
ATOM 3069 C C . MET A 1 381 ? -3.534 -3.166 0.978 1.00 70.25 381 MET A C 1
ATOM 3071 O O . MET A 1 381 ? -4.585 -2.920 1.565 1.00 70.25 381 MET A O 1
ATOM 3075 N N . CYS A 1 382 ? -2.994 -4.390 0.991 1.00 74.38 382 CYS A N 1
ATOM 3076 C CA . CYS A 1 382 ? -3.602 -5.509 1.719 1.00 74.38 382 CYS A CA 1
ATOM 3077 C C . CYS A 1 382 ? -3.462 -5.350 3.236 1.00 74.38 382 CYS A C 1
ATOM 3079 O O . CYS A 1 382 ? -4.390 -5.663 3.980 1.00 74.38 382 CYS A O 1
ATOM 3081 N N . LEU A 1 383 ? -2.306 -4.871 3.699 1.00 74.94 383 LEU A N 1
ATOM 3082 C CA . LEU A 1 383 ? -2.056 -4.606 5.115 1.00 74.94 383 LEU A CA 1
ATOM 3083 C C . LEU A 1 383 ? -2.790 -3.351 5.595 1.00 74.94 383 LEU A C 1
ATOM 3085 O O . LEU A 1 383 ? -3.371 -3.370 6.673 1.00 74.94 383 LEU A O 1
ATOM 3089 N N . GLU A 1 384 ? -2.833 -2.295 4.785 1.00 79.31 384 GLU A N 1
ATOM 3090 C CA . GLU A 1 384 ? -3.619 -1.087 5.050 1.00 79.31 384 GLU A CA 1
ATOM 3091 C C . GLU A 1 384 ? -5.105 -1.440 5.205 1.00 79.31 384 GLU A C 1
ATOM 3093 O O . GLU A 1 384 ? -5.724 -1.010 6.170 1.00 79.31 384 GLU A O 1
ATOM 3098 N N . ASN A 1 385 ? -5.658 -2.320 4.357 1.00 84.62 385 ASN A N 1
ATOM 3099 C CA . ASN A 1 385 ? -7.037 -2.804 4.503 1.00 84.62 385 ASN A CA 1
ATOM 3100 C C . ASN A 1 385 ? -7.295 -3.480 5.864 1.00 84.62 385 ASN A C 1
ATOM 3102 O O . ASN A 1 385 ? -8.301 -3.192 6.516 1.00 84.62 385 ASN A O 1
ATOM 3106 N N . VAL A 1 386 ? -6.367 -4.332 6.317 1.00 84.56 386 VAL A N 1
ATOM 3107 C CA . VAL A 1 386 ? -6.433 -4.966 7.645 1.00 84.56 386 VAL A CA 1
ATOM 3108 C C . VAL A 1 386 ? -6.401 -3.911 8.753 1.00 84.56 386 VAL A C 1
ATOM 3110 O O . VAL A 1 386 ? -7.209 -3.976 9.678 1.00 84.56 386 VAL A O 1
ATOM 3113 N N . ILE A 1 387 ? -5.508 -2.922 8.646 1.00 80.94 387 ILE A N 1
ATOM 3114 C CA . ILE A 1 387 ? -5.383 -1.824 9.616 1.00 80.94 387 ILE A CA 1
ATOM 3115 C C . ILE A 1 387 ? -6.668 -0.989 9.659 1.00 80.94 387 ILE A C 1
ATOM 3117 O O . ILE A 1 387 ? -7.152 -0.683 10.743 1.00 80.94 387 ILE A O 1
ATOM 3121 N N . PHE A 1 388 ? -7.274 -0.670 8.514 1.00 85.19 388 PHE A N 1
ATOM 3122 C CA . PHE A 1 388 ? -8.538 0.069 8.469 1.00 85.19 388 PHE A CA 1
ATOM 3123 C C . PHE A 1 388 ? -9.671 -0.704 9.146 1.00 85.19 388 PHE A C 1
ATOM 3125 O O . PHE A 1 388 ? -10.413 -0.128 9.940 1.00 85.19 388 PHE A O 1
ATOM 3132 N N . CYS A 1 389 ? -9.770 -2.015 8.902 1.00 86.94 389 CYS A N 1
ATOM 3133 C CA . CYS A 1 389 ? -10.746 -2.864 9.585 1.00 86.94 389 CYS A CA 1
ATOM 3134 C C . CYS A 1 389 ? -10.493 -2.902 11.102 1.00 86.94 389 CYS A C 1
ATOM 3136 O O . CYS A 1 389 ? -11.427 -2.750 11.888 1.00 86.94 389 CYS A O 1
ATOM 3138 N N . LYS A 1 390 ? -9.234 -3.039 11.536 1.00 85.19 390 LYS A N 1
ATOM 3139 C CA . LYS A 1 390 ? -8.867 -2.981 12.961 1.00 85.19 390 LYS A CA 1
ATOM 3140 C C . LYS A 1 390 ? -9.287 -1.648 13.584 1.00 85.19 390 LYS A C 1
ATOM 3142 O O . LYS A 1 390 ? -9.983 -1.647 14.594 1.00 85.19 390 LYS A O 1
ATOM 3147 N N . ASN A 1 391 ? -8.951 -0.530 12.944 1.00 81.94 391 ASN A N 1
ATOM 3148 C CA . ASN A 1 391 ? -9.272 0.807 13.441 1.00 81.94 391 ASN A CA 1
ATOM 3149 C C . ASN A 1 391 ? -10.790 1.036 13.531 1.00 81.94 391 ASN A C 1
ATOM 3151 O O . ASN A 1 391 ? -11.256 1.626 14.502 1.00 81.94 391 ASN A O 1
ATOM 3155 N N . ILE A 1 392 ? -11.580 0.553 12.563 1.00 87.31 392 ILE A N 1
ATOM 3156 C CA . ILE A 1 392 ? -13.052 0.623 12.627 1.00 87.31 392 ILE A CA 1
ATOM 3157 C C . ILE A 1 392 ? -13.587 -0.190 13.815 1.00 87.31 392 ILE A C 1
ATOM 3159 O O . ILE A 1 392 ? -14.462 0.290 14.538 1.00 87.31 392 ILE A O 1
ATOM 3163 N N . LEU A 1 393 ? -13.072 -1.404 14.041 1.00 84.12 393 LEU A N 1
ATOM 3164 C CA . LEU A 1 393 ? -13.467 -2.232 15.185 1.00 84.12 393 LEU A CA 1
ATOM 3165 C C . LEU A 1 393 ? -13.144 -1.530 16.511 1.00 84.12 393 LEU A C 1
ATOM 3167 O O . LEU A 1 393 ? -14.017 -1.417 17.369 1.00 84.12 393 LEU A O 1
ATOM 3171 N N . GLU A 1 394 ? -11.926 -1.009 16.659 1.00 79.50 394 GLU A N 1
ATOM 3172 C CA . GLU A 1 394 ? -11.485 -0.288 17.859 1.00 79.50 394 GLU A CA 1
ATOM 3173 C C . GLU A 1 394 ? -12.337 0.957 18.125 1.00 79.50 394 GLU A C 1
ATOM 3175 O O . GLU A 1 394 ? -12.779 1.168 19.254 1.00 79.50 394 GLU A O 1
ATOM 3180 N N . ASN A 1 395 ? -12.660 1.733 17.086 1.00 80.06 395 ASN A N 1
ATOM 3181 C CA . ASN A 1 395 ? -13.559 2.882 17.210 1.00 80.06 395 ASN A CA 1
ATOM 3182 C C . ASN A 1 395 ? -14.957 2.475 17.697 1.00 80.06 395 ASN A C 1
ATOM 3184 O O . ASN A 1 395 ? -15.537 3.153 18.543 1.00 80.06 395 ASN A O 1
ATOM 3188 N N . ASN A 1 396 ? -15.494 1.350 17.219 1.00 81.94 396 ASN A N 1
ATOM 3189 C CA . ASN A 1 396 ? -16.778 0.840 17.700 1.00 81.94 396 ASN A CA 1
ATOM 3190 C C . ASN A 1 396 ? -16.717 0.366 19.156 1.00 81.94 396 ASN A C 1
ATOM 3192 O O . ASN A 1 396 ? -17.652 0.616 19.914 1.00 81.94 396 ASN A O 1
ATOM 3196 N N . ILE A 1 397 ? -15.619 -0.273 19.570 1.00 79.75 397 ILE A N 1
ATOM 3197 C CA . ILE A 1 397 ? -15.403 -0.663 20.970 1.00 79.75 397 ILE A CA 1
ATOM 3198 C C . ILE A 1 397 ? -15.394 0.583 21.863 1.00 79.75 397 ILE A C 1
ATOM 3200 O O . ILE A 1 397 ? -16.097 0.617 22.874 1.00 79.75 397 ILE A O 1
ATOM 3204 N N . VAL A 1 398 ? -14.650 1.625 21.480 1.00 73.94 398 VAL A N 1
ATOM 3205 C CA . VAL A 1 398 ? -14.599 2.895 22.222 1.00 73.94 398 VAL A CA 1
ATOM 3206 C C . VAL A 1 398 ? -15.976 3.561 22.274 1.00 73.94 398 VAL A C 1
ATOM 3208 O O . VAL A 1 398 ? -16.390 4.003 23.347 1.00 73.94 398 VAL A O 1
ATOM 3211 N N . GLN A 1 399 ? -16.713 3.583 21.160 1.00 77.06 399 GLN A N 1
ATOM 3212 C CA . GLN A 1 399 ? -18.057 4.162 21.094 1.00 77.06 399 GLN A CA 1
ATOM 3213 C C . GLN A 1 399 ? -19.025 3.473 22.060 1.00 77.06 399 GLN A C 1
ATOM 3215 O O . GLN A 1 399 ? -19.733 4.147 22.807 1.00 77.06 399 GLN A O 1
ATOM 3220 N N . ILE A 1 400 ? -19.027 2.139 22.092 1.00 75.75 400 ILE A N 1
ATOM 3221 C CA . ILE A 1 400 ? -19.860 1.382 23.032 1.00 75.75 400 ILE A CA 1
ATOM 3222 C C . ILE A 1 400 ? -19.429 1.690 24.467 1.00 75.75 400 ILE A C 1
ATOM 3224 O O . ILE A 1 400 ? -20.284 1.988 25.290 1.00 75.75 400 ILE A O 1
ATOM 3228 N N . LYS A 1 401 ? -18.120 1.705 24.766 1.00 71.56 401 LYS A N 1
ATOM 3229 C CA . LYS A 1 401 ? -17.609 2.005 26.118 1.00 71.56 401 LYS A CA 1
ATOM 3230 C C . LYS A 1 401 ? -17.986 3.393 26.631 1.00 71.56 401 LYS A C 1
ATOM 3232 O O . LYS A 1 401 ? -18.081 3.568 27.845 1.00 71.56 401 LYS A O 1
ATOM 3237 N N . CYS A 1 402 ? -18.057 4.387 25.749 1.00 68.06 402 CYS A N 1
ATOM 3238 C CA . CYS A 1 402 ? -18.196 5.790 26.145 1.00 68.06 402 CYS A CA 1
ATOM 3239 C C . CYS A 1 402 ? -19.621 6.312 26.006 1.00 68.06 402 CYS A C 1
ATOM 3241 O O . CYS A 1 402 ? -19.997 7.234 26.724 1.00 68.06 402 CYS A O 1
ATOM 3243 N N . SER A 1 403 ? -20.389 5.765 25.070 1.00 69.44 403 SER A N 1
ATOM 3244 C CA . SER A 1 403 ? -21.716 6.267 24.738 1.00 69.44 403 SER A CA 1
ATOM 3245 C C . SER A 1 403 ? -22.812 5.224 24.892 1.00 69.44 403 SER A C 1
ATOM 3247 O O . SER A 1 403 ? -23.957 5.603 24.710 1.00 69.44 403 SER A O 1
ATOM 3249 N N . ASP A 1 404 ? -22.513 3.955 25.190 1.00 73.44 404 ASP A N 1
ATOM 3250 C CA . ASP A 1 404 ? -23.494 2.862 25.319 1.00 73.44 404 ASP A CA 1
ATOM 3251 C C . ASP A 1 404 ? -24.393 2.673 24.080 1.00 73.44 404 ASP A C 1
ATOM 3253 O O . ASP A 1 404 ? -25.522 2.195 24.168 1.00 73.44 404 ASP A O 1
ATOM 3257 N N . HIS A 1 405 ? -23.895 3.036 22.894 1.00 78.38 405 HIS A N 1
ATOM 3258 C CA . HIS A 1 405 ? -24.597 2.869 21.620 1.00 78.38 405 HIS A CA 1
ATOM 3259 C C . HIS A 1 405 ? -23.653 2.308 20.552 1.00 78.38 405 HIS A C 1
ATOM 3261 O O . HIS A 1 405 ? -22.461 2.615 20.533 1.00 78.38 405 HIS A O 1
ATOM 3267 N N . LEU A 1 406 ? -24.198 1.527 19.616 1.00 79.75 406 LEU A N 1
ATOM 3268 C CA . LEU A 1 406 ? -23.501 1.181 18.374 1.00 79.75 406 LEU A CA 1
ATOM 3269 C C . LEU A 1 406 ? -23.445 2.397 17.442 1.00 79.75 406 LEU A C 1
ATOM 3271 O O . LEU A 1 406 ? -24.370 3.213 17.421 1.00 79.75 406 LEU A O 1
ATOM 3275 N N . GLN A 1 407 ? -22.398 2.495 16.620 1.00 80.38 407 GLN A N 1
ATOM 3276 C CA . GLN A 1 407 ? -22.350 3.512 15.569 1.00 80.38 407 GLN A CA 1
ATOM 3277 C C . GLN A 1 407 ? -23.499 3.330 14.565 1.00 80.38 407 GLN A C 1
ATOM 3279 O O . GLN A 1 407 ? -23.886 2.212 14.219 1.00 80.38 407 GLN A O 1
ATOM 3284 N N . THR A 1 408 ? -24.006 4.437 14.023 1.00 81.62 408 THR A N 1
ATOM 3285 C CA . THR A 1 408 ? -25.070 4.443 13.001 1.00 81.62 408 THR A CA 1
ATOM 3286 C C . THR A 1 408 ? -24.677 3.659 11.742 1.00 81.62 408 THR A C 1
ATOM 3288 O O . THR A 1 408 ? -25.519 3.005 11.127 1.00 81.62 408 THR A O 1
ATOM 3291 N N . GLY A 1 409 ? -23.387 3.658 11.391 1.00 85.00 409 GLY A N 1
ATOM 3292 C CA . GLY A 1 409 ? -22.815 2.932 10.255 1.00 85.00 409 GLY A CA 1
ATOM 3293 C C . GLY A 1 409 ? -22.469 1.457 10.503 1.00 85.00 409 GLY A C 1
ATOM 3294 O O . GLY A 1 409 ? -21.976 0.803 9.584 1.00 85.00 409 GLY A O 1
ATOM 3295 N N . PHE A 1 410 ? -22.729 0.895 11.691 1.00 90.25 410 PHE A N 1
ATOM 3296 C CA . PHE A 1 410 ? -22.224 -0.431 12.087 1.00 90.25 410 PHE A CA 1
ATOM 3297 C 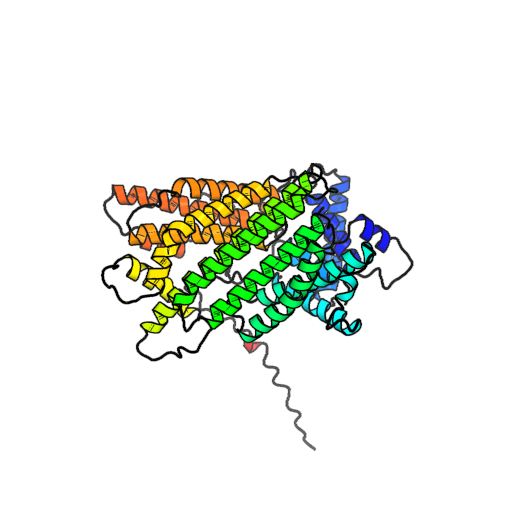C . PHE A 1 410 ? -22.574 -1.551 11.094 1.00 90.25 410 PHE A C 1
ATOM 3299 O O . PHE A 1 410 ? -21.729 -2.363 10.717 1.00 90.25 410 PHE A O 1
ATOM 3306 N N . SER A 1 411 ? -23.825 -1.591 10.617 1.00 92.50 411 SER A N 1
ATOM 3307 C CA . SER A 1 411 ? -24.260 -2.612 9.652 1.00 92.50 411 SER A CA 1
ATOM 3308 C C . SER A 1 411 ? -23.551 -2.483 8.303 1.00 92.50 411 SER A C 1
ATOM 3310 O O . SER A 1 411 ? -23.286 -3.494 7.655 1.00 92.50 411 SER A O 1
ATOM 3312 N N . LYS A 1 412 ? -23.259 -1.252 7.872 1.00 95.00 412 LYS A N 1
ATOM 3313 C CA . LYS A 1 412 ? -22.517 -0.992 6.636 1.00 95.00 412 LYS A CA 1
ATOM 3314 C C . LYS A 1 412 ? -21.067 -1.450 6.791 1.00 95.00 412 LYS A C 1
ATOM 3316 O O . LYS A 1 412 ? -20.539 -2.114 5.909 1.00 95.00 412 LYS A O 1
ATOM 3321 N N . GLN A 1 413 ? -20.447 -1.158 7.932 1.00 94.19 413 GLN A N 1
ATOM 3322 C CA . GLN A 1 413 ? -19.078 -1.578 8.238 1.00 94.19 413 GLN A CA 1
ATOM 3323 C C . GLN A 1 413 ? -18.938 -3.114 8.253 1.00 94.19 413 GLN A C 1
ATOM 3325 O O . GLN A 1 413 ? -17.999 -3.639 7.658 1.00 94.19 413 GLN A O 1
ATOM 3330 N N . LEU A 1 414 ? -19.910 -3.848 8.818 1.00 94.88 414 LEU A N 1
ATOM 3331 C CA . LEU A 1 414 ? -19.953 -5.320 8.742 1.00 94.88 414 LEU A CA 1
ATOM 3332 C C . LEU A 1 414 ? -19.967 -5.841 7.292 1.00 94.88 414 LEU A C 1
ATOM 3334 O O . LEU A 1 414 ? -19.231 -6.770 6.955 1.00 94.88 414 LEU A O 1
ATOM 3338 N N . ASP A 1 415 ? -20.801 -5.251 6.433 1.00 96.81 415 ASP A N 1
ATOM 3339 C CA . ASP A 1 415 ? -20.878 -5.603 5.009 1.00 96.81 415 ASP A CA 1
ATOM 3340 C C . ASP A 1 415 ? -19.565 -5.286 4.271 1.00 96.81 415 ASP A C 1
ATOM 3342 O O . ASP A 1 415 ? -19.088 -6.092 3.470 1.00 96.81 415 ASP A O 1
ATOM 3346 N N . LEU A 1 416 ? -18.921 -4.161 4.594 1.00 96.88 416 LEU A N 1
ATOM 3347 C CA . LEU A 1 416 ? -17.620 -3.791 4.031 1.00 96.88 416 LEU A CA 1
ATOM 3348 C C . LEU A 1 416 ? -16.498 -4.744 4.452 1.00 96.88 416 LEU A C 1
ATOM 3350 O O . LEU A 1 416 ? -15.661 -5.084 3.613 1.00 96.88 416 LEU A O 1
ATOM 3354 N N . PHE A 1 417 ? -16.482 -5.213 5.703 1.00 95.31 417 PHE A N 1
ATOM 3355 C CA . PHE A 1 417 ? -15.510 -6.209 6.169 1.00 95.31 417 PHE A CA 1
ATOM 3356 C C . PHE A 1 417 ? -15.688 -7.524 5.412 1.00 95.31 417 PHE A C 1
ATOM 3358 O O . PHE A 1 417 ? -14.716 -8.068 4.890 1.00 95.31 417 PHE A O 1
ATOM 3365 N N . GLN A 1 418 ? -16.932 -8.001 5.286 1.00 96.44 418 GLN A N 1
ATOM 3366 C CA . GLN A 1 418 ? -17.249 -9.211 4.524 1.00 96.44 418 GLN A CA 1
ATOM 3367 C C . GLN A 1 418 ? -16.773 -9.084 3.070 1.00 96.44 418 GLN A C 1
ATOM 3369 O O . GLN A 1 418 ? -16.004 -9.919 2.597 1.00 96.44 418 GLN A O 1
ATOM 3374 N N . LYS A 1 419 ? -17.161 -8.008 2.374 1.00 96.38 419 LYS A N 1
ATOM 3375 C CA . LYS A 1 419 ? -16.780 -7.774 0.972 1.00 96.38 419 LYS A CA 1
ATOM 3376 C C . LYS A 1 419 ? -15.274 -7.603 0.786 1.00 96.38 419 LYS A C 1
ATOM 3378 O O . LYS A 1 419 ? -14.736 -8.060 -0.221 1.00 96.38 419 LYS A O 1
ATOM 3383 N N . SER A 1 420 ? -14.586 -6.969 1.735 1.00 93.56 420 SER A N 1
ATOM 3384 C CA . SER A 1 420 ? -13.124 -6.821 1.700 1.00 93.56 420 SER A CA 1
ATOM 3385 C C . SER A 1 420 ? -12.423 -8.168 1.877 1.00 93.56 420 SER A C 1
ATOM 3387 O O . SER A 1 420 ? -11.526 -8.500 1.100 1.00 93.56 420 SER A O 1
ATOM 3389 N N . ALA A 1 421 ? -12.868 -8.980 2.840 1.00 91.44 421 ALA A N 1
ATOM 3390 C CA . ALA A 1 421 ? -12.324 -10.315 3.074 1.00 91.44 421 ALA A CA 1
ATOM 3391 C C . ALA A 1 421 ? -12.545 -11.244 1.871 1.00 91.44 421 ALA A C 1
ATOM 3393 O O . ALA A 1 421 ? -11.621 -11.953 1.465 1.00 91.44 421 ALA A O 1
ATOM 3394 N N . GLU A 1 422 ? -13.732 -11.201 1.261 1.00 92.69 422 GLU A N 1
ATOM 3395 C CA . GLU A 1 422 ? -14.057 -11.935 0.034 1.00 92.69 422 GLU A CA 1
ATOM 3396 C C . GLU A 1 422 ? -13.221 -11.467 -1.159 1.00 92.69 422 GLU A C 1
ATOM 3398 O O . GLU A 1 422 ? -12.711 -12.294 -1.914 1.00 92.69 422 GLU A O 1
ATOM 3403 N N . ALA A 1 423 ? -13.034 -10.155 -1.330 1.00 90.56 423 ALA A N 1
ATOM 3404 C CA . ALA A 1 423 ? -12.177 -9.614 -2.381 1.00 90.56 423 ALA A CA 1
ATOM 3405 C C . ALA A 1 423 ? -10.743 -10.153 -2.254 1.00 90.56 423 ALA A C 1
ATOM 3407 O O . ALA A 1 423 ? -10.190 -10.656 -3.231 1.00 90.56 423 ALA A O 1
ATOM 3408 N N . LEU A 1 424 ? -10.174 -10.137 -1.047 1.00 88.12 424 LEU A N 1
ATOM 3409 C CA . LEU A 1 424 ? -8.848 -10.694 -0.759 1.00 88.12 424 LEU A CA 1
ATOM 3410 C C . LEU A 1 424 ? -8.795 -12.220 -0.974 1.00 88.12 424 LEU A C 1
ATOM 3412 O O . LEU A 1 424 ? -7.853 -12.727 -1.585 1.00 88.12 424 LEU A O 1
ATOM 3416 N N . ALA A 1 425 ? -9.824 -12.962 -0.553 1.00 87.50 425 ALA A N 1
ATOM 3417 C CA . ALA A 1 425 ? -9.931 -14.406 -0.787 1.00 87.50 425 ALA A CA 1
ATOM 3418 C C . ALA A 1 425 ? -9.963 -14.747 -2.284 1.00 87.50 425 ALA A C 1
ATOM 3420 O O . ALA A 1 425 ? -9.291 -15.680 -2.731 1.00 87.50 425 ALA A O 1
ATOM 3421 N N . ASN A 1 426 ? -10.700 -13.968 -3.076 1.00 85.75 426 ASN A N 1
ATOM 3422 C CA . ASN A 1 426 ? -10.780 -14.120 -4.528 1.00 85.75 426 ASN A CA 1
ATOM 3423 C C . ASN A 1 426 ? -9.454 -13.787 -5.225 1.00 85.75 426 ASN A C 1
ATOM 3425 O O . ASN A 1 426 ? -9.179 -14.321 -6.297 1.00 85.75 426 ASN A O 1
ATOM 3429 N N . MET A 1 427 ? -8.620 -12.930 -4.626 1.00 82.56 427 MET A N 1
ATOM 3430 C CA . MET A 1 427 ? -7.261 -12.676 -5.116 1.00 82.56 427 MET A CA 1
ATOM 3431 C C . MET A 1 427 ? -6.282 -13.807 -4.782 1.00 82.56 427 MET A C 1
ATOM 3433 O O . MET A 1 427 ? -5.307 -13.997 -5.505 1.00 82.56 427 MET A O 1
ATOM 3437 N N . ALA A 1 428 ? -6.529 -14.547 -3.701 1.00 79.19 428 ALA A N 1
ATOM 3438 C CA . ALA A 1 428 ? -5.678 -15.647 -3.255 1.00 79.19 428 ALA A CA 1
ATOM 3439 C C . ALA A 1 428 ? -6.024 -17.005 -3.885 1.00 79.19 428 ALA A C 1
ATOM 3441 O O . ALA A 1 428 ? -5.159 -17.876 -3.995 1.00 79.19 428 ALA A O 1
ATOM 3442 N N . SER A 1 429 ? -7.295 -17.212 -4.227 1.00 75.94 429 SER A N 1
ATOM 3443 C CA . SER A 1 429 ? -7.823 -18.503 -4.662 1.00 75.94 429 SER A CA 1
ATOM 3444 C C . SER A 1 429 ? -7.888 -18.636 -6.182 1.00 75.94 429 SER A C 1
ATOM 3446 O O . SER A 1 429 ? -8.036 -17.671 -6.931 1.00 75.94 429 SER A O 1
ATOM 3448 N N . SER A 1 430 ? -7.789 -19.876 -6.648 1.00 69.62 430 SER A N 1
ATOM 3449 C CA . SER A 1 430 ? -8.037 -20.249 -8.039 1.00 69.62 430 SER A CA 1
ATOM 3450 C C . SER A 1 430 ? -8.836 -21.550 -8.086 1.00 69.62 430 SER A C 1
ATOM 3452 O O . SER A 1 430 ? -9.096 -22.165 -7.054 1.00 69.62 430 SER A O 1
ATOM 3454 N N . SER A 1 431 ? -9.209 -22.006 -9.283 1.00 63.88 431 SER A N 1
ATOM 3455 C CA . SER A 1 431 ? -9.945 -23.267 -9.493 1.00 63.88 431 SER A CA 1
ATOM 3456 C C . SER A 1 431 ? -9.284 -24.499 -8.858 1.00 63.88 431 SER A C 1
ATOM 3458 O O . SER A 1 431 ? -9.943 -25.516 -8.669 1.00 63.88 431 SER A O 1
ATOM 3460 N N . ILE A 1 432 ? -7.987 -24.417 -8.542 1.00 64.12 432 ILE A N 1
ATOM 3461 C CA . ILE A 1 432 ? -7.167 -25.525 -8.040 1.00 64.12 432 ILE A CA 1
ATOM 3462 C C . ILE A 1 432 ? -6.527 -25.177 -6.679 1.00 64.12 432 ILE A C 1
ATOM 3464 O O . ILE A 1 432 ? -5.935 -26.042 -6.034 1.00 64.12 432 ILE A O 1
ATOM 3468 N N . LEU A 1 433 ? -6.623 -23.924 -6.215 1.00 72.25 433 LEU A N 1
ATOM 3469 C CA . LEU A 1 433 ? -5.994 -23.467 -4.975 1.00 72.25 433 LEU A CA 1
ATOM 3470 C C . LEU A 1 433 ? -7.028 -22.849 -4.030 1.00 72.25 433 LEU A C 1
ATOM 3472 O O . LEU A 1 433 ? -7.560 -21.775 -4.304 1.00 72.25 433 LEU A O 1
ATOM 3476 N N . THR A 1 434 ? -7.276 -23.514 -2.900 1.00 80.06 434 THR A N 1
ATOM 3477 C CA . THR A 1 434 ? -8.116 -22.972 -1.824 1.00 80.06 434 THR A CA 1
ATOM 3478 C C . THR A 1 434 ? -7.397 -21.847 -1.079 1.00 80.06 434 THR A C 1
ATOM 3480 O O . THR A 1 434 ? -6.166 -21.767 -1.087 1.00 80.06 434 THR A O 1
ATOM 3483 N N . VAL A 1 435 ? -8.159 -20.995 -0.386 1.00 79.81 435 VAL A N 1
ATOM 3484 C CA . VAL A 1 435 ? -7.601 -19.920 0.455 1.00 79.81 435 VAL A CA 1
ATOM 3485 C C . VAL A 1 435 ? -6.688 -20.491 1.545 1.00 79.81 435 VAL A C 1
ATOM 3487 O O . VAL A 1 435 ? -5.622 -19.937 1.791 1.00 79.81 435 VAL A O 1
ATOM 3490 N N . ASP A 1 436 ? -7.037 -21.633 2.143 1.00 76.50 436 ASP A N 1
ATOM 3491 C CA . ASP A 1 436 ? -6.195 -22.295 3.150 1.00 76.50 436 ASP A CA 1
ATOM 3492 C C . ASP A 1 436 ? -4.873 -22.792 2.578 1.00 76.50 436 ASP A C 1
ATOM 3494 O O . ASP A 1 436 ? -3.816 -22.585 3.175 1.00 76.50 436 ASP A O 1
ATOM 3498 N N . ALA A 1 437 ? -4.909 -23.389 1.387 1.00 75.25 437 ALA A N 1
ATOM 3499 C CA . ALA A 1 437 ? -3.697 -23.809 0.704 1.00 75.25 437 ALA A CA 1
ATOM 3500 C C . ALA A 1 437 ? -2.845 -22.603 0.272 1.00 75.25 437 ALA A C 1
ATOM 3502 O O . ALA A 1 437 ? -1.621 -22.673 0.328 1.00 75.25 437 ALA A O 1
ATOM 3503 N N . ALA A 1 438 ? -3.459 -21.487 -0.133 1.00 75.50 438 ALA A N 1
ATOM 3504 C CA . ALA A 1 438 ? -2.751 -20.243 -0.434 1.00 75.50 438 ALA A CA 1
ATOM 3505 C C . ALA A 1 438 ? -2.121 -19.623 0.827 1.00 75.50 438 ALA A C 1
ATOM 3507 O O . ALA A 1 438 ? -0.976 -19.171 0.787 1.00 75.50 438 ALA A O 1
ATOM 3508 N N . PHE A 1 439 ? -2.830 -19.657 1.957 1.00 75.12 439 PHE A N 1
ATOM 3509 C CA . PHE A 1 439 ? -2.338 -19.200 3.256 1.00 75.12 439 PHE A CA 1
ATOM 3510 C C . PHE A 1 439 ? -1.143 -20.030 3.735 1.00 75.12 439 PHE A C 1
ATOM 3512 O O . PHE A 1 439 ? -0.100 -19.465 4.046 1.00 75.12 439 PHE A O 1
ATOM 3519 N N . ALA A 1 440 ? -1.238 -21.363 3.687 1.00 69.00 440 ALA A N 1
ATOM 3520 C CA . ALA A 1 440 ? -0.132 -22.264 4.033 1.00 69.00 440 ALA A CA 1
ATOM 3521 C C . ALA A 1 440 ? 1.112 -22.066 3.142 1.00 69.00 440 ALA A C 1
ATOM 3523 O O . ALA A 1 440 ? 2.219 -22.459 3.501 1.00 69.00 440 ALA A O 1
ATOM 3524 N N . ARG A 1 441 ? 0.932 -21.440 1.974 1.00 67.44 441 ARG A N 1
ATOM 3525 C CA . ARG A 1 441 ? 1.991 -21.065 1.028 1.00 67.44 441 ARG A CA 1
ATOM 3526 C C . ARG A 1 441 ? 2.511 -19.639 1.217 1.00 67.44 441 ARG A C 1
ATOM 3528 O O . ARG A 1 441 ? 3.301 -19.200 0.384 1.00 67.44 441 ARG A O 1
ATOM 3535 N N . GLY A 1 442 ? 2.060 -18.932 2.256 1.00 67.38 442 GLY A N 1
ATOM 3536 C CA . GLY A 1 442 ? 2.416 -17.549 2.588 1.00 67.38 442 GLY A CA 1
ATOM 3537 C C . GLY A 1 442 ? 1.927 -16.511 1.578 1.00 67.38 442 GLY A C 1
ATOM 3538 O O . GLY A 1 442 ? 2.625 -15.539 1.297 1.00 67.38 442 GLY A O 1
ATOM 3539 N N . CYS A 1 443 ? 0.738 -16.714 1.004 1.00 74.06 443 CYS A N 1
ATOM 3540 C CA . CYS A 1 443 ? 0.070 -15.695 0.197 1.00 74.06 443 CYS A CA 1
ATOM 3541 C C . CYS A 1 443 ? -0.475 -14.569 1.087 1.00 74.06 443 CYS A C 1
ATOM 3543 O O . CYS A 1 443 ? -1.322 -14.812 1.952 1.00 74.06 443 CYS A O 1
ATOM 3545 N N . ILE A 1 444 ? -0.050 -13.330 0.826 1.00 75.00 444 ILE A N 1
ATOM 3546 C CA . ILE A 1 444 ? -0.469 -12.179 1.633 1.00 75.00 444 ILE A CA 1
ATOM 3547 C C . ILE A 1 444 ? -1.969 -11.882 1.527 1.00 75.00 444 ILE A C 1
ATOM 3549 O O . ILE A 1 444 ? -2.600 -11.581 2.533 1.00 75.00 444 ILE A O 1
ATOM 3553 N N . TYR A 1 445 ? -2.577 -12.064 0.352 1.00 80.25 445 TYR A N 1
ATOM 3554 C CA . TYR A 1 445 ? -4.023 -11.892 0.184 1.00 80.25 445 TYR A CA 1
ATOM 3555 C C . TYR A 1 445 ? -4.820 -12.899 1.024 1.00 80.25 445 TYR A C 1
ATOM 3557 O O . TYR A 1 445 ? -5.813 -12.536 1.650 1.00 80.25 445 TYR A O 1
ATOM 3565 N N . ALA A 1 446 ? -4.362 -14.156 1.089 1.00 80.31 446 ALA A N 1
ATOM 3566 C CA . ALA A 1 446 ? -5.006 -15.188 1.900 1.00 80.31 446 ALA A CA 1
ATOM 3567 C C . ALA A 1 446 ? -4.911 -14.858 3.395 1.00 80.31 446 ALA A C 1
ATOM 3569 O O . ALA A 1 446 ? -5.892 -14.987 4.123 1.00 80.31 446 ALA A O 1
ATOM 3570 N N . MET A 1 447 ? -3.737 -14.397 3.837 1.00 79.00 447 MET A N 1
ATOM 3571 C CA . MET A 1 447 ? -3.510 -13.944 5.208 1.00 79.00 447 MET A CA 1
ATOM 3572 C C . MET A 1 447 ? -4.418 -12.765 5.562 1.00 79.00 447 MET A C 1
ATOM 3574 O O . MET A 1 447 ? -5.179 -12.856 6.523 1.00 79.00 447 MET A O 1
ATOM 3578 N N . SER A 1 448 ? -4.390 -11.692 4.768 1.00 82.44 448 SER A N 1
ATOM 3579 C CA . SER A 1 448 ? -5.231 -10.515 4.995 1.00 82.44 448 SER A CA 1
ATOM 3580 C C . SER A 1 448 ? -6.715 -10.886 5.013 1.00 82.44 448 SER A C 1
ATOM 3582 O O . SER A 1 448 ? -7.434 -10.438 5.898 1.00 82.44 448 SER A O 1
ATOM 3584 N N . SER A 1 449 ? -7.169 -11.765 4.112 1.00 87.69 449 SER A N 1
ATOM 3585 C CA . SER A 1 449 ? -8.552 -12.261 4.103 1.00 87.69 449 SER A CA 1
ATOM 3586 C C . SER A 1 449 ? -8.930 -12.945 5.421 1.00 87.69 449 SER A C 1
ATOM 3588 O O . SER A 1 449 ? -9.941 -12.590 6.026 1.00 87.69 449 SER A O 1
ATOM 3590 N N . LYS A 1 450 ? -8.095 -13.874 5.910 1.00 84.81 450 LYS A N 1
ATOM 3591 C CA . LYS A 1 450 ? -8.330 -14.566 7.187 1.00 84.81 450 LYS A CA 1
ATOM 3592 C C . LYS A 1 450 ? -8.390 -13.600 8.368 1.00 84.81 450 LYS A C 1
ATOM 3594 O O . LYS A 1 450 ? -9.272 -13.739 9.212 1.00 84.81 450 LYS A O 1
ATOM 3599 N N . ILE A 1 451 ? -7.496 -12.611 8.412 1.00 83.31 451 ILE A N 1
ATOM 3600 C CA . ILE A 1 451 ? -7.485 -11.606 9.483 1.00 83.31 451 ILE A CA 1
ATOM 3601 C C . ILE A 1 451 ? -8.766 -10.767 9.442 1.00 83.31 451 ILE A C 1
ATOM 3603 O O . ILE A 1 451 ? -9.427 -10.624 10.467 1.00 83.31 451 ILE A O 1
ATOM 3607 N N . VAL A 1 452 ? -9.168 -10.265 8.269 1.00 86.31 452 VAL A N 1
ATOM 3608 C CA . VAL A 1 452 ? -10.404 -9.474 8.135 1.00 86.31 452 VAL A CA 1
ATOM 3609 C C . VAL A 1 452 ? -11.641 -10.310 8.489 1.00 86.31 452 VAL A C 1
ATOM 3611 O O . VAL A 1 452 ? -12.539 -9.799 9.156 1.00 86.31 452 VAL A O 1
ATOM 3614 N N . PHE A 1 453 ? -11.683 -11.604 8.147 1.00 88.44 453 PHE A N 1
ATOM 3615 C CA . PHE A 1 453 ? -12.747 -12.505 8.611 1.00 88.44 453 PHE A CA 1
ATOM 3616 C C . PHE A 1 453 ? -12.765 -12.674 10.135 1.00 88.44 453 PHE A C 1
ATOM 3618 O O . PHE A 1 453 ? -13.843 -12.687 10.732 1.00 88.44 453 PHE A O 1
ATOM 3625 N N . GLY A 1 454 ? -11.596 -12.763 10.774 1.00 81.00 454 GLY A N 1
ATOM 3626 C CA . GLY A 1 454 ? -11.481 -12.767 12.234 1.00 81.00 454 GLY A CA 1
ATOM 3627 C C . GLY A 1 454 ? -12.043 -11.486 12.856 1.00 81.00 454 GLY A C 1
ATOM 3628 O O . GLY A 1 454 ? -12.899 -11.554 13.738 1.00 81.00 454 GLY A O 1
ATOM 3629 N N . LEU A 1 455 ? -11.646 -10.321 12.331 1.00 85.62 455 LEU A N 1
ATOM 3630 C CA . LEU A 1 455 ? -12.155 -9.012 12.764 1.00 85.62 455 LEU A CA 1
ATOM 3631 C C . LEU A 1 455 ? -13.671 -8.884 12.555 1.00 85.62 455 LEU A C 1
ATOM 3633 O O . LEU A 1 455 ? -14.373 -8.370 13.424 1.00 85.62 455 LEU A O 1
ATOM 3637 N N . LEU A 1 456 ? -14.201 -9.405 11.446 1.00 89.12 456 LEU A N 1
ATOM 3638 C CA . LEU A 1 456 ? -15.641 -9.478 11.202 1.00 89.12 456 LEU A CA 1
ATOM 3639 C C . LEU A 1 456 ? -16.350 -10.341 12.253 1.00 89.12 456 LEU A C 1
ATOM 3641 O O . LEU A 1 456 ? -17.437 -9.986 12.709 1.00 89.12 456 LEU A O 1
ATOM 3645 N N . GLY A 1 457 ? -15.752 -11.473 12.633 1.00 85.44 457 GLY A N 1
ATOM 3646 C CA . GLY A 1 457 ? -16.252 -12.334 13.703 1.00 85.44 457 GLY A CA 1
ATOM 3647 C C . GLY A 1 457 ? -16.344 -11.591 15.035 1.00 85.44 457 GLY A C 1
ATOM 3648 O O . GLY A 1 457 ? -17.394 -11.626 15.676 1.00 85.44 457 GLY A O 1
ATOM 3649 N N . LEU A 1 458 ? -15.291 -10.856 15.405 1.00 84.19 458 LEU A N 1
ATOM 3650 C CA . LEU A 1 458 ? -15.277 -10.007 16.602 1.00 84.19 458 LEU A CA 1
ATOM 3651 C C . LEU A 1 458 ? -16.353 -8.919 16.541 1.00 84.19 458 LEU A C 1
ATOM 3653 O O . LEU A 1 458 ? -17.092 -8.727 17.500 1.00 84.19 458 LEU A O 1
ATOM 3657 N N . MET A 1 459 ? -16.510 -8.262 15.394 1.00 86.12 459 MET A N 1
ATOM 3658 C CA . MET A 1 459 ? -17.520 -7.222 15.204 1.00 86.12 459 MET A CA 1
ATOM 3659 C C . MET A 1 459 ? -18.955 -7.779 15.290 1.00 86.12 459 MET A C 1
ATOM 3661 O O . MET A 1 459 ? -19.833 -7.154 15.882 1.00 86.12 459 MET A O 1
ATOM 3665 N N . LYS A 1 460 ? -19.213 -8.987 14.771 1.00 88.69 460 LYS A N 1
ATOM 3666 C CA . LYS A 1 460 ? -20.509 -9.676 14.935 1.00 88.69 460 LYS A CA 1
ATOM 3667 C C . LYS A 1 460 ? -20.780 -10.057 16.392 1.00 88.69 460 LYS A C 1
ATOM 3669 O O . LYS A 1 460 ? -21.908 -9.891 16.850 1.00 88.69 460 LYS A O 1
ATOM 3674 N N . ARG A 1 461 ? -19.767 -10.545 17.118 1.00 85.56 461 ARG A N 1
ATOM 3675 C CA . ARG A 1 461 ? -19.879 -10.834 18.560 1.00 85.56 461 ARG A CA 1
ATOM 3676 C C . ARG A 1 461 ? -20.211 -9.568 19.339 1.00 85.56 461 ARG A C 1
ATOM 3678 O O . ARG A 1 461 ? -21.237 -9.543 20.002 1.00 85.56 461 ARG A O 1
ATOM 3685 N N . LEU A 1 462 ? -19.465 -8.488 19.105 1.00 82.81 462 LEU A N 1
ATOM 3686 C CA . LEU A 1 462 ? -19.712 -7.175 19.702 1.00 82.81 462 LEU A CA 1
ATOM 3687 C C . LEU A 1 462 ? -21.166 -6.709 19.512 1.00 82.81 462 LEU A C 1
ATOM 3689 O O . LEU A 1 462 ? -21.793 -6.225 20.451 1.00 82.81 462 LEU A O 1
ATOM 3693 N N . GLN A 1 463 ? -21.735 -6.900 18.316 1.00 88.31 463 GLN A N 1
ATOM 3694 C CA . GLN A 1 463 ? -23.142 -6.586 18.049 1.00 88.31 463 GLN A CA 1
ATOM 3695 C C . GLN A 1 463 ? -24.117 -7.453 18.859 1.00 88.31 463 GLN A C 1
ATOM 3697 O O . GLN A 1 463 ? -25.123 -6.943 19.358 1.00 88.31 463 GLN A O 1
ATOM 3702 N N . ASN A 1 464 ? -23.867 -8.760 18.937 1.00 85.50 464 ASN A N 1
ATOM 3703 C CA . ASN A 1 464 ? -24.726 -9.702 19.653 1.00 85.50 464 ASN A CA 1
ATOM 3704 C C . ASN A 1 464 ? -24.676 -9.462 21.160 1.00 85.50 464 ASN A C 1
ATOM 3706 O O . ASN A 1 464 ? -25.723 -9.389 21.804 1.00 85.50 464 ASN A O 1
ATOM 3710 N N . ASP A 1 465 ? -23.476 -9.270 21.696 1.00 78.69 465 ASP A N 1
ATOM 3711 C CA . ASP A 1 465 ? -23.266 -9.004 23.108 1.00 78.69 465 ASP A CA 1
ATOM 3712 C C . ASP A 1 465 ? -23.950 -7.689 23.487 1.00 78.69 465 ASP A C 1
ATOM 3714 O O . ASP A 1 465 ? -24.695 -7.655 24.466 1.00 78.69 465 ASP A O 1
ATOM 3718 N N . PHE A 1 466 ? -23.805 -6.636 22.668 1.00 80.38 466 PHE A N 1
ATOM 3719 C CA . PHE A 1 466 ? -24.468 -5.348 22.896 1.00 80.38 466 PHE A CA 1
ATOM 3720 C C . PHE A 1 466 ? -25.993 -5.488 22.965 1.00 80.38 466 PHE A C 1
ATOM 3722 O O . PHE A 1 466 ? -26.622 -4.987 23.897 1.00 80.38 466 PHE A O 1
ATOM 3729 N N . LYS A 1 467 ? -26.594 -6.232 22.027 1.00 81.56 467 LYS A N 1
ATOM 3730 C CA . LYS A 1 467 ? -28.037 -6.526 22.048 1.00 81.56 467 LYS A CA 1
ATOM 3731 C C . LYS A 1 467 ? -28.441 -7.283 23.316 1.00 81.56 467 LYS A C 1
ATOM 3733 O O . LYS A 1 467 ? -29.411 -6.909 23.963 1.00 81.56 467 LYS A O 1
ATOM 3738 N N . SER A 1 468 ? -27.665 -8.292 23.712 1.00 74.00 468 SER A N 1
ATOM 3739 C CA . SER A 1 468 ? -27.944 -9.091 24.913 1.00 74.00 468 SER A CA 1
ATOM 3740 C C . SER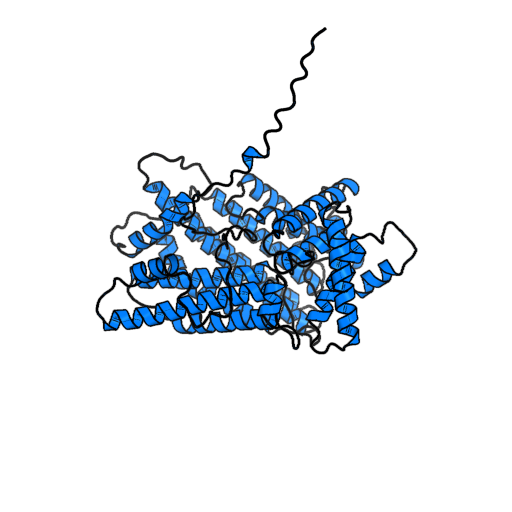 A 1 468 ? -27.794 -8.301 26.225 1.00 74.00 468 SER A C 1
ATOM 3742 O O . SER A 1 468 ? -28.520 -8.549 27.186 1.00 74.00 468 SER A O 1
ATOM 3744 N N . SER A 1 469 ? -26.879 -7.328 26.272 1.00 68.31 469 SER A N 1
ATOM 3745 C CA . SER A 1 469 ? -26.672 -6.422 27.409 1.00 68.31 469 SER A CA 1
ATOM 3746 C C . SER A 1 469 ? -27.820 -5.441 27.569 1.00 68.31 469 SER A C 1
ATOM 3748 O O . SER A 1 469 ? -28.328 -5.267 28.676 1.00 68.31 469 SER A O 1
ATOM 3750 N N . ALA A 1 470 ? -28.274 -4.862 26.452 1.00 63.00 470 ALA A N 1
ATOM 3751 C CA . ALA A 1 470 ? -29.441 -3.989 26.418 1.00 63.00 470 ALA A CA 1
ATOM 3752 C C . ALA A 1 470 ? -30.705 -4.712 26.920 1.00 63.00 470 ALA A C 1
ATOM 3754 O O . ALA A 1 470 ? -31.544 -4.103 27.576 1.00 63.00 470 ALA A O 1
ATOM 3755 N N . GLU A 1 471 ? -30.812 -6.021 26.674 1.00 59.31 471 GLU A N 1
ATOM 3756 C CA . GLU A 1 471 ? -31.898 -6.869 27.183 1.00 59.31 471 GLU A CA 1
ATOM 3757 C C . GLU A 1 471 ? -31.749 -7.240 28.672 1.00 59.31 471 GLU A C 1
ATOM 3759 O O . GLU A 1 471 ? -32.753 -7.436 29.355 1.00 59.31 471 GLU A O 1
ATOM 3764 N N . LYS A 1 472 ? -30.517 -7.339 29.194 1.00 55.91 472 LYS A N 1
ATOM 3765 C CA . LYS A 1 472 ? -30.224 -7.811 30.565 1.00 55.91 472 LYS A CA 1
ATOM 3766 C C . LYS A 1 472 ? -29.928 -6.704 31.583 1.00 55.91 472 LYS A C 1
ATOM 3768 O O . LYS A 1 472 ? -29.767 -7.013 32.760 1.00 55.91 472 LYS A O 1
ATOM 3773 N N . GLY A 1 473 ? -29.845 -5.441 31.164 1.00 51.09 473 GLY A N 1
ATOM 3774 C CA . GLY A 1 473 ? -29.659 -4.288 32.056 1.00 51.09 473 GLY A CA 1
ATOM 3775 C C . GLY A 1 473 ? -28.318 -4.240 32.803 1.00 51.09 473 GLY A C 1
ATOM 3776 O O . GLY A 1 473 ? -28.191 -3.465 33.745 1.00 51.09 473 GLY A O 1
ATOM 3777 N N . ASN A 1 474 ? -27.331 -5.050 32.402 1.00 48.59 474 ASN A N 1
ATOM 3778 C CA . ASN A 1 474 ? -26.005 -5.119 33.021 1.00 48.59 474 ASN A CA 1
ATOM 3779 C C . ASN A 1 474 ? -24.936 -4.739 31.985 1.00 48.59 474 ASN A C 1
ATOM 3781 O O . ASN A 1 474 ? -24.681 -5.488 31.036 1.00 48.59 474 ASN A O 1
ATOM 3785 N N . ILE A 1 475 ? -24.325 -3.567 32.172 1.00 50.53 475 ILE A N 1
ATOM 3786 C CA . ILE A 1 475 ? -23.295 -2.981 31.299 1.00 50.53 475 ILE A CA 1
ATOM 3787 C C . ILE A 1 475 ? -21.903 -3.292 31.885 1.00 50.53 475 ILE A C 1
ATOM 3789 O O . ILE A 1 475 ? -21.100 -2.406 32.144 1.00 50.53 475 ILE A O 1
ATOM 3793 N N . GLU A 1 476 ? -21.599 -4.570 32.119 1.00 53.31 476 GLU A N 1
ATOM 3794 C CA . GLU A 1 476 ? -20.214 -5.051 32.336 1.00 53.31 476 GLU A CA 1
ATOM 3795 C C . GLU A 1 476 ? -19.693 -5.747 31.068 1.00 53.31 476 GLU A C 1
ATOM 3797 O O . GLU A 1 476 ? -18.940 -6.716 31.091 1.00 53.31 476 GLU A O 1
ATOM 3802 N N . LEU A 1 477 ? -20.170 -5.275 29.917 1.00 49.44 477 LEU A N 1
ATOM 3803 C CA . LEU A 1 477 ? -20.100 -6.013 28.669 1.00 49.44 477 LEU A CA 1
ATOM 3804 C C . LEU A 1 477 ? -18.713 -5.964 28.021 1.00 49.44 477 LEU A C 1
ATOM 3806 O O . LEU A 1 477 ? -18.262 -6.941 27.441 1.00 49.44 477 LEU A O 1
ATOM 3810 N N . VAL A 1 478 ? -18.025 -4.825 28.099 1.00 44.94 478 VAL A N 1
ATOM 3811 C CA . VAL A 1 478 ? -16.835 -4.604 27.267 1.00 44.94 478 VAL A CA 1
ATOM 3812 C C . VAL A 1 478 ? -15.549 -5.082 27.932 1.00 44.94 478 VAL A C 1
ATOM 3814 O O . VAL A 1 478 ? -14.666 -5.571 27.235 1.00 44.94 478 VAL A O 1
ATOM 3817 N N . ASP A 1 479 ? -15.451 -5.014 29.260 1.00 43.81 479 ASP A N 1
ATOM 3818 C CA . ASP A 1 479 ? -14.307 -5.591 29.974 1.00 43.81 479 ASP A CA 1
ATOM 3819 C C . ASP A 1 479 ? -14.370 -7.124 29.941 1.00 43.81 479 ASP A C 1
ATOM 3821 O O . ASP A 1 479 ? -13.332 -7.756 29.831 1.00 43.81 479 ASP A O 1
ATOM 3825 N N . ALA A 1 480 ? -15.569 -7.720 29.877 1.00 43.75 480 ALA A N 1
ATOM 3826 C CA . ALA A 1 480 ? -15.755 -9.143 29.602 1.00 43.75 480 ALA A CA 1
ATOM 3827 C C . ALA A 1 480 ? -15.493 -9.526 28.131 1.00 43.75 480 ALA A C 1
ATOM 3829 O O . ALA A 1 480 ? -15.036 -10.633 27.884 1.00 43.75 480 ALA A O 1
ATOM 3830 N N . ILE A 1 481 ? -15.740 -8.651 27.145 1.00 44.62 481 ILE A N 1
ATOM 3831 C CA . ILE A 1 481 ? -15.402 -8.895 25.723 1.00 44.62 481 ILE A CA 1
ATOM 3832 C C . ILE A 1 481 ? -13.896 -8.766 25.472 1.00 44.62 481 ILE A C 1
ATOM 3834 O O . ILE A 1 481 ? -13.337 -9.551 24.715 1.00 44.62 481 ILE A O 1
ATOM 3838 N N . ILE A 1 482 ? -13.229 -7.798 26.105 1.00 39.97 482 ILE A N 1
ATOM 3839 C CA . ILE A 1 482 ? -11.769 -7.651 26.034 1.00 39.97 482 ILE A CA 1
ATOM 3840 C C . ILE A 1 482 ? -11.106 -8.771 26.832 1.00 39.97 482 ILE A C 1
ATOM 3842 O O . ILE A 1 482 ? -10.262 -9.462 26.279 1.00 39.97 482 ILE A O 1
ATOM 3846 N N . ALA A 1 483 ? -11.578 -9.053 28.052 1.00 36.53 483 ALA A N 1
ATOM 3847 C CA . ALA A 1 483 ? -11.099 -10.193 28.821 1.00 36.53 483 ALA A CA 1
ATOM 3848 C C . ALA A 1 483 ? -11.403 -11.517 28.115 1.00 36.53 483 ALA A C 1
ATOM 3850 O O . ALA A 1 483 ? -10.526 -12.346 28.075 1.00 36.53 483 ALA A O 1
ATOM 3851 N N . SER A 1 484 ? -12.554 -11.749 27.478 1.00 34.50 484 SER A N 1
ATOM 3852 C CA . SER A 1 484 ? -12.781 -12.993 26.709 1.00 34.50 484 SER A CA 1
ATOM 3853 C C . SER A 1 484 ? -12.010 -13.033 25.389 1.00 34.50 484 SER A C 1
ATOM 3855 O O . SER A 1 484 ? -11.614 -14.107 24.965 1.00 34.50 484 SER A O 1
ATOM 3857 N N . ALA A 1 485 ? -11.706 -11.900 24.753 1.00 34.59 485 ALA A N 1
ATOM 3858 C CA . ALA A 1 485 ? -10.762 -11.867 23.634 1.00 34.59 485 ALA A CA 1
ATOM 3859 C C . ALA A 1 485 ? -9.304 -12.127 24.076 1.00 34.59 485 ALA A C 1
ATOM 3861 O O . ALA A 1 485 ? -8.500 -12.571 23.257 1.00 34.59 485 ALA A O 1
ATOM 3862 N N . GLU A 1 486 ? -8.981 -11.875 25.350 1.00 32.28 486 GLU A N 1
ATOM 3863 C CA . GLU A 1 486 ? -7.662 -12.066 25.975 1.00 32.28 486 GLU A CA 1
ATOM 3864 C C . GLU A 1 486 ? -7.531 -13.389 26.775 1.00 32.28 486 GLU A C 1
ATOM 3866 O O . GLU A 1 486 ? -6.418 -13.878 26.948 1.00 32.28 486 GLU A O 1
ATOM 3871 N N . TYR A 1 487 ? -8.635 -13.999 27.230 1.00 28.23 487 TYR A N 1
ATOM 3872 C CA . TYR A 1 487 ? -8.688 -15.199 28.092 1.00 28.23 487 TYR A CA 1
ATOM 3873 C C . TYR A 1 487 ? -9.377 -16.402 27.428 1.00 28.23 487 TYR A C 1
ATOM 3875 O O . TYR A 1 487 ? -9.015 -17.537 27.737 1.00 28.23 487 TYR A O 1
ATOM 3883 N N . ASP A 1 488 ? -10.302 -16.193 26.483 1.00 26.38 488 ASP A N 1
ATOM 3884 C CA . ASP A 1 488 ? -10.759 -17.250 25.579 1.00 26.38 488 ASP A CA 1
ATOM 3885 C C . ASP A 1 488 ? -9.969 -17.128 24.279 1.00 26.38 488 ASP A C 1
ATOM 3887 O O . ASP A 1 488 ? -10.360 -16.438 23.331 1.00 26.38 488 ASP A O 1
ATOM 3891 N N . GLY A 1 489 ? -8.848 -17.848 24.202 1.00 32.69 489 GLY A N 1
ATOM 3892 C CA . GLY A 1 489 ? -8.304 -18.217 22.903 1.00 32.69 489 GLY A CA 1
ATOM 3893 C C . GLY A 1 489 ? -9.448 -18.789 22.069 1.00 32.69 489 GLY A C 1
ATOM 3894 O O . GLY A 1 489 ? -9.960 -19.840 22.425 1.00 32.69 489 GLY A O 1
ATOM 3895 N N . LEU A 1 490 ? -9.890 -18.047 21.042 1.00 25.70 490 LEU A N 1
ATOM 3896 C CA . LEU A 1 490 ? -10.940 -18.412 20.081 1.00 25.70 490 LEU A CA 1
ATOM 3897 C C . LEU A 1 490 ? -11.992 -19.393 20.646 1.00 25.70 490 LEU A C 1
ATOM 3899 O O . LEU A 1 490 ? -11.796 -20.602 20.521 1.00 25.70 490 LEU A O 1
ATOM 3903 N N . PRO A 1 491 ? -13.144 -18.939 21.182 1.00 22.97 491 PRO A N 1
ATOM 3904 C CA . PRO A 1 491 ? -14.192 -19.870 21.562 1.00 22.97 491 PRO A CA 1
ATOM 3905 C C . PRO A 1 491 ? -14.589 -20.693 20.335 1.00 22.97 491 PRO A C 1
ATOM 3907 O O . PRO A 1 491 ? -14.959 -20.157 19.281 1.00 22.97 491 PRO A O 1
ATOM 3910 N N . SER A 1 492 ? -14.399 -21.995 20.520 1.00 24.77 492 SER A N 1
ATOM 3911 C CA . SER A 1 492 ? -14.676 -23.129 19.656 1.00 24.77 492 SER A CA 1
ATOM 3912 C C . SER A 1 492 ? -15.951 -22.959 18.833 1.00 24.77 492 SER A C 1
ATOM 3914 O O . SER A 1 492 ? -17.058 -23.296 19.237 1.00 24.77 492 SER A O 1
ATOM 3916 N N . VAL A 1 493 ? -15.780 -22.483 17.604 1.00 23.95 493 VAL A N 1
ATOM 3917 C CA . VAL A 1 493 ? -16.682 -22.835 16.507 1.00 23.95 493 VAL A CA 1
ATOM 3918 C C . VAL A 1 493 ? -16.043 -24.038 15.836 1.00 23.95 493 VAL A C 1
ATOM 3920 O O . VAL A 1 493 ? -15.218 -23.838 14.955 1.00 23.95 493 VAL A O 1
ATOM 3923 N N . ASP A 1 494 ? -16.341 -25.245 16.334 1.00 23.30 494 ASP A N 1
ATOM 3924 C CA . ASP A 1 494 ? -16.017 -26.551 15.724 1.00 23.30 494 ASP A CA 1
ATOM 3925 C C . ASP A 1 494 ? -14.727 -26.547 14.873 1.00 23.30 494 ASP A C 1
ATOM 3927 O O . ASP A 1 494 ? -14.688 -26.853 13.680 1.00 23.30 494 ASP A O 1
ATOM 3931 N N . LEU A 1 495 ? -13.650 -26.102 15.520 1.00 28.09 495 LEU A N 1
ATOM 3932 C CA . LEU A 1 495 ? -12.310 -25.918 14.967 1.00 28.09 495 LEU A CA 1
ATOM 3933 C C . LEU A 1 495 ? -11.420 -27.130 15.286 1.00 28.09 495 LEU A C 1
ATOM 3935 O O . LEU A 1 495 ? -10.207 -27.071 15.106 1.00 28.09 495 LEU A O 1
ATOM 3939 N N . ASP A 1 496 ? -12.027 -28.258 15.672 1.00 21.56 496 ASP A N 1
ATOM 3940 C CA . ASP A 1 496 ? -11.367 -29.526 16.021 1.00 21.56 496 ASP A CA 1
ATOM 3941 C C . ASP A 1 496 ? -10.666 -30.220 14.831 1.00 21.56 496 ASP A C 1
ATOM 3943 O O . ASP A 1 496 ? -10.076 -31.289 14.980 1.00 21.56 496 ASP A O 1
ATOM 3947 N N . GLN A 1 497 ? -10.655 -29.602 13.643 1.00 23.95 497 GLN A N 1
ATOM 3948 C CA . GLN A 1 497 ? -9.825 -30.027 12.503 1.00 23.95 497 GLN A CA 1
ATOM 3949 C C . GLN A 1 497 ? -8.674 -29.070 12.162 1.00 23.95 497 GLN A C 1
ATOM 3951 O O . GLN A 1 497 ? -7.869 -29.375 11.281 1.00 23.95 497 GLN A O 1
ATOM 3956 N N . PHE A 1 498 ? -8.537 -27.945 12.866 1.00 26.02 498 PHE A N 1
ATOM 3957 C CA . PHE A 1 498 ? -7.464 -26.981 12.644 1.00 26.02 498 PHE A CA 1
ATOM 3958 C C . PHE A 1 498 ? -6.652 -26.815 13.925 1.00 26.02 498 PHE A C 1
ATOM 3960 O O . PHE A 1 498 ? -6.917 -25.945 14.750 1.00 26.02 498 PHE A O 1
ATOM 3967 N N . GLN A 1 499 ? -5.617 -27.646 14.065 1.00 21.12 499 GLN A N 1
ATOM 3968 C CA . GLN A 1 499 ? -4.537 -27.412 15.021 1.00 21.12 499 GLN A CA 1
ATOM 3969 C C . GLN A 1 499 ? -3.852 -26.080 14.683 1.00 21.12 499 GLN A C 1
ATOM 3971 O O . GLN A 1 499 ? -2.924 -26.022 13.877 1.00 21.12 499 GLN A O 1
ATOM 3976 N N . PHE A 1 500 ? -4.324 -25.000 15.298 1.00 25.39 500 PHE A N 1
ATOM 3977 C CA . PHE A 1 500 ? -3.519 -23.816 15.548 1.00 25.39 500 PHE A CA 1
ATOM 3978 C C . PHE A 1 500 ? -2.406 -24.224 16.527 1.00 25.39 500 PHE A C 1
ATOM 3980 O O . PHE A 1 500 ? -2.719 -24.661 17.635 1.00 25.39 500 PHE A O 1
ATOM 3987 N N . PRO A 1 501 ? -1.112 -24.137 16.171 1.00 23.72 501 PRO A N 1
ATOM 3988 C CA . PRO A 1 501 ? -0.051 -24.316 17.149 1.00 23.72 501 PRO A CA 1
ATOM 3989 C C . PRO A 1 501 ? -0.096 -23.128 18.112 1.00 23.72 501 PRO A C 1
ATOM 3991 O O . PRO A 1 501 ? 0.054 -21.985 17.686 1.00 23.72 501 PRO A O 1
ATOM 3994 N N . VAL A 1 502 ? -0.282 -23.426 19.395 1.00 25.56 502 VAL A N 1
ATOM 3995 C CA . VAL A 1 502 ? -0.466 -22.519 20.549 1.00 25.56 502 VAL A CA 1
ATOM 3996 C C . VAL A 1 502 ? 0.752 -21.602 20.831 1.00 25.56 502 VAL A C 1
ATOM 3998 O O . VAL A 1 502 ? 0.776 -20.859 21.798 1.00 25.56 502 VAL A O 1
ATOM 4001 N N . GLU A 1 503 ? 1.745 -21.570 19.940 1.00 24.42 503 GLU A N 1
ATOM 4002 C CA . GLU A 1 503 ? 3.000 -20.809 20.059 1.00 24.42 503 GLU A CA 1
ATOM 4003 C C . GLU A 1 503 ? 3.151 -19.768 18.931 1.00 24.42 503 GLU A C 1
ATOM 4005 O O . GLU A 1 503 ? 4.235 -19.575 18.376 1.00 24.42 503 GLU A O 1
ATOM 4010 N N . MET A 1 504 ? 2.053 -19.146 18.488 1.00 30.16 504 MET A N 1
ATOM 4011 C CA . MET A 1 504 ? 2.131 -18.014 17.560 1.00 30.16 504 MET A CA 1
ATOM 4012 C C . MET A 1 504 ? 2.341 -16.717 18.343 1.00 30.16 504 MET A C 1
ATOM 4014 O O . MET A 1 504 ? 1.405 -15.953 18.569 1.00 30.16 504 MET A O 1
ATOM 4018 N N . ASP A 1 505 ? 3.598 -16.458 18.709 1.00 27.22 505 ASP A N 1
ATOM 4019 C CA . ASP A 1 505 ? 4.052 -15.103 19.001 1.00 27.22 505 ASP A CA 1
ATOM 4020 C C . ASP A 1 505 ? 3.692 -14.208 17.814 1.00 27.22 505 ASP A C 1
ATOM 4022 O O . ASP A 1 505 ? 4.138 -14.412 16.677 1.00 27.22 505 ASP A O 1
ATOM 4026 N N . SER A 1 506 ? 2.912 -13.168 18.094 1.00 33.03 506 SER A N 1
ATOM 4027 C CA . SER A 1 506 ? 2.607 -12.079 17.164 1.00 33.03 506 SER A CA 1
ATOM 4028 C C . SER A 1 506 ? 3.867 -11.367 16.633 1.00 33.03 506 SER A C 1
ATOM 4030 O O . SER A 1 506 ? 3.764 -10.531 15.737 1.00 33.03 506 SER A O 1
ATOM 4032 N N . GLU A 1 507 ? 5.049 -11.691 17.165 1.00 31.75 507 GLU A N 1
ATOM 4033 C CA . GLU A 1 507 ? 6.364 -11.172 16.777 1.00 31.75 507 GLU A CA 1
ATOM 4034 C C . GLU A 1 507 ? 7.075 -12.005 15.692 1.00 31.75 507 GLU A C 1
ATOM 4036 O O . GLU A 1 507 ? 8.128 -11.603 15.170 1.00 31.75 507 GLU A O 1
ATOM 4041 N N . ALA A 1 508 ? 6.530 -13.168 15.320 1.00 28.83 508 ALA A N 1
ATOM 4042 C CA . ALA A 1 508 ? 7.215 -14.071 14.404 1.00 28.83 508 ALA A CA 1
ATOM 4043 C C . ALA A 1 508 ? 7.226 -13.561 12.948 1.00 28.83 508 ALA A C 1
ATOM 4045 O O . ALA A 1 508 ? 8.179 -13.865 12.234 1.00 28.83 508 ALA A O 1
ATOM 4046 N N . TRP A 1 509 ? 6.234 -12.780 12.489 1.00 34.16 509 TRP A N 1
ATOM 4047 C CA . TRP A 1 509 ? 6.068 -12.403 11.069 1.00 34.16 509 TRP A CA 1
ATOM 4048 C C . TRP A 1 509 ? 5.695 -10.943 10.875 1.00 34.16 509 TRP A C 1
ATOM 4050 O O . TRP A 1 509 ? 5.104 -10.334 11.756 1.00 34.16 509 TRP A O 1
ATOM 4060 N N . PRO A 1 510 ? 6.109 -10.378 9.734 1.00 28.53 510 PRO A N 1
ATOM 4061 C CA . PRO A 1 510 ? 6.830 -9.124 9.661 1.00 28.53 510 PRO A CA 1
ATOM 4062 C C . PRO A 1 510 ? 6.125 -8.003 10.409 1.00 28.53 510 PRO A C 1
ATOM 4064 O O . PRO A 1 510 ? 4.935 -7.778 10.181 1.00 28.53 510 PRO A O 1
ATOM 4067 N N . SER A 1 511 ? 6.874 -7.346 11.294 1.00 25.98 511 SER A N 1
ATOM 4068 C CA . SER A 1 511 ? 6.412 -6.360 12.261 1.00 25.98 511 SER A CA 1
ATOM 4069 C C . SER A 1 511 ? 5.472 -5.360 11.606 1.00 25.98 511 SER A C 1
ATOM 4071 O O . SER A 1 511 ? 5.875 -4.362 11.009 1.00 25.98 511 SER A O 1
ATOM 4073 N N . VAL A 1 512 ? 4.180 -5.632 11.760 1.00 30.84 512 VAL A N 1
ATOM 4074 C CA . VAL A 1 512 ? 3.165 -4.597 11.784 1.00 30.84 512 VAL A CA 1
ATOM 4075 C C . VAL A 1 512 ? 3.580 -3.743 12.968 1.00 30.84 512 VAL A C 1
ATOM 4077 O O . VAL A 1 512 ? 3.647 -4.245 14.086 1.00 30.84 512 VAL A O 1
ATOM 4080 N N . GLY A 1 513 ? 3.946 -2.486 12.724 1.00 26.44 513 GLY A N 1
ATOM 4081 C CA . GLY A 1 513 ? 4.021 -1.501 13.793 1.00 26.44 513 GLY A CA 1
ATOM 4082 C C . GLY A 1 513 ? 2.646 -1.444 14.448 1.00 26.44 513 GLY A C 1
ATOM 4083 O O . GLY A 1 513 ? 1.750 -0.760 13.963 1.00 26.44 513 GLY A O 1
ATOM 4084 N N . THR A 1 514 ? 2.450 -2.257 15.477 1.00 25.20 514 THR A N 1
ATOM 4085 C CA . THR A 1 514 ? 1.229 -2.348 16.253 1.00 25.20 514 THR A CA 1
ATOM 4086 C C . THR A 1 514 ? 1.213 -1.171 17.209 1.00 25.20 514 THR A C 1
ATOM 4088 O O . THR A 1 514 ? 2.049 -1.057 18.102 1.00 25.20 514 THR A O 1
ATOM 4091 N N . PHE A 1 515 ? 0.218 -0.302 17.046 1.00 23.95 515 PHE A N 1
ATOM 4092 C CA . PHE A 1 515 ? -0.357 0.362 18.204 1.00 23.95 515 PHE A CA 1
ATOM 4093 C C . PHE A 1 515 ? -1.066 -0.698 19.041 1.00 23.95 515 PHE A C 1
ATOM 4095 O O . PHE A 1 515 ? -1.995 -1.348 18.553 1.00 23.95 515 PHE A O 1
ATOM 4102 N N . GLY A 1 516 ? -0.575 -0.862 20.270 1.00 24.42 516 GLY A N 1
ATOM 4103 C CA . GLY A 1 516 ? -1.199 -1.624 21.347 1.00 24.42 516 GLY A CA 1
ATOM 4104 C C . GLY A 1 516 ? -1.032 -3.140 21.248 1.00 24.42 516 GLY A C 1
ATOM 4105 O O . GLY A 1 516 ? -1.865 -3.821 20.662 1.00 24.42 516 GLY A O 1
ATOM 4106 N N . GLN A 1 517 ? -0.002 -3.675 21.903 1.00 24.59 517 GLN A N 1
ATOM 4107 C CA . GLN A 1 517 ? -0.078 -4.994 22.536 1.00 24.59 517 GLN A CA 1
ATOM 4108 C C . GLN A 1 517 ? 0.339 -4.833 23.995 1.00 24.59 517 GLN A C 1
ATOM 4110 O O . GLN A 1 517 ? 1.519 -4.584 24.272 1.00 24.59 517 GLN A O 1
ATOM 4115 N N . ALA A 1 518 ? -0.651 -4.939 24.885 1.00 22.78 518 ALA A N 1
ATOM 4116 C CA . ALA A 1 518 ? -0.445 -5.243 26.292 1.00 22.78 518 ALA A CA 1
ATOM 4117 C C . ALA A 1 518 ? -0.027 -6.719 26.432 1.00 22.78 518 ALA A C 1
ATOM 4119 O O . ALA A 1 518 ? -0.352 -7.556 25.591 1.00 22.78 518 ALA A O 1
ATOM 4120 N N . GLU A 1 519 ? 0.791 -6.973 27.442 1.00 23.77 519 GLU A N 1
ATOM 4121 C CA . GLU A 1 519 ? 1.744 -8.073 27.555 1.00 23.77 519 GLU A CA 1
ATOM 4122 C C . GLU A 1 519 ? 1.167 -9.383 28.113 1.00 23.77 519 GLU A C 1
ATOM 4124 O O . GLU A 1 519 ? 0.449 -9.384 29.107 1.00 23.77 519 GLU A O 1
ATOM 4129 N N . ALA A 1 520 ? 1.607 -10.498 27.528 1.00 22.67 520 ALA A N 1
ATOM 4130 C CA . ALA A 1 520 ? 2.040 -11.748 28.170 1.00 22.67 520 ALA A CA 1
ATOM 4131 C C . ALA A 1 520 ? 2.684 -12.563 27.026 1.00 22.67 520 ALA A C 1
ATOM 4133 O O . ALA A 1 520 ? 2.033 -12.796 26.018 1.00 22.67 520 ALA A O 1
ATOM 4134 N N . PHE A 1 521 ? 3.977 -12.889 27.004 1.00 23.95 521 PHE A N 1
ATOM 4135 C CA . PHE A 1 521 ? 4.684 -13.690 27.992 1.00 23.95 521 PHE A CA 1
ATOM 4136 C C . PHE A 1 521 ? 6.121 -13.206 28.233 1.00 23.95 521 PHE A C 1
ATOM 4138 O O . PHE A 1 521 ? 6.981 -13.238 27.358 1.00 23.95 521 PHE A O 1
ATOM 4145 N N . SER A 1 522 ? 6.412 -12.889 29.491 1.00 26.28 522 SER A N 1
ATOM 4146 C CA . SER A 1 522 ? 7.735 -13.055 30.077 1.00 26.28 522 SER A CA 1
ATOM 4147 C C . SER A 1 522 ? 8.017 -14.554 30.236 1.00 26.28 522 SER A C 1
ATOM 4149 O O . SER A 1 522 ? 7.533 -15.180 31.177 1.00 26.28 522 SER A O 1
ATOM 4151 N N . ASN A 1 523 ? 8.782 -15.133 29.316 1.00 22.03 523 ASN A N 1
ATOM 4152 C CA . ASN A 1 523 ? 9.719 -16.211 29.619 1.00 22.03 523 ASN A CA 1
ATOM 4153 C C . ASN A 1 523 ? 10.853 -16.164 28.592 1.00 22.03 523 ASN A C 1
ATOM 4155 O O . ASN A 1 523 ? 10.667 -16.318 27.392 1.00 22.03 523 ASN A O 1
ATOM 4159 N N . SER A 1 524 ? 12.030 -15.878 29.126 1.00 25.62 524 SER A N 1
ATOM 4160 C CA . SER A 1 524 ? 13.326 -15.702 28.487 1.00 25.62 524 SER A CA 1
ATOM 4161 C C . SER A 1 524 ? 13.673 -16.714 27.388 1.00 25.62 524 SER A C 1
ATOM 4163 O O . SER A 1 524 ? 13.799 -17.908 27.664 1.00 25.62 524 SER A O 1
ATOM 4165 N N . PHE A 1 525 ? 14.046 -16.212 26.209 1.00 25.42 525 PHE A N 1
ATOM 4166 C CA . PHE A 1 525 ? 15.208 -16.753 25.504 1.00 25.42 525 PHE A CA 1
ATOM 4167 C C . PHE A 1 525 ? 16.113 -15.596 25.077 1.00 25.42 525 PHE A C 1
ATOM 4169 O O . PHE A 1 525 ? 15.845 -14.865 24.125 1.00 25.42 525 PHE A O 1
ATOM 4176 N N . ASP A 1 526 ? 17.155 -15.396 25.875 1.00 26.06 526 ASP A N 1
ATOM 4177 C CA . ASP A 1 526 ? 18.126 -14.324 25.739 1.00 26.06 526 ASP A CA 1
ATOM 4178 C C . ASP A 1 526 ? 19.179 -14.686 24.681 1.00 26.06 526 ASP A C 1
ATOM 4180 O O . ASP A 1 526 ? 20.094 -15.478 24.922 1.00 26.06 526 ASP A O 1
ATOM 4184 N N . TRP A 1 527 ? 19.053 -14.087 23.496 1.00 28.70 527 TRP A N 1
ATOM 4185 C CA . TRP A 1 527 ? 20.023 -14.231 22.408 1.00 28.70 527 TRP A CA 1
ATOM 4186 C C . TRP A 1 527 ? 21.375 -13.552 22.692 1.00 28.70 527 TRP A C 1
ATOM 4188 O O . TRP A 1 527 ? 22.326 -13.795 21.949 1.00 28.70 527 TRP A O 1
ATOM 4198 N N . THR A 1 528 ? 21.519 -12.757 23.762 1.00 27.27 528 THR A N 1
ATOM 4199 C CA . THR A 1 528 ? 22.823 -12.172 24.129 1.00 27.27 528 THR A CA 1
ATOM 4200 C C . THR A 1 528 ? 23.799 -13.209 24.697 1.00 27.27 528 THR A C 1
ATOM 4202 O O . THR A 1 528 ? 25.008 -13.041 24.572 1.00 27.27 528 THR A O 1
ATOM 4205 N N . SER A 1 529 ? 23.303 -14.359 25.169 1.00 30.23 529 SER A N 1
ATOM 4206 C CA . SER A 1 529 ? 24.134 -15.481 25.637 1.00 30.23 529 SER A CA 1
ATOM 4207 C C . SER A 1 529 ? 24.872 -16.249 24.524 1.00 30.23 529 SER A C 1
ATOM 4209 O O . SER A 1 529 ? 25.844 -16.948 24.801 1.00 30.23 529 SER A O 1
ATOM 4211 N N . LEU A 1 530 ? 24.464 -16.093 23.257 1.00 29.20 530 LEU A N 1
ATOM 4212 C CA . LEU A 1 530 ? 25.105 -16.720 22.087 1.00 29.20 530 LEU A CA 1
ATOM 4213 C C . LEU A 1 530 ? 26.079 -15.786 21.345 1.00 29.20 530 LEU A C 1
ATOM 4215 O O . LEU A 1 530 ? 26.650 -16.183 20.330 1.00 29.20 530 LEU A O 1
ATOM 4219 N N . LEU A 1 531 ? 26.279 -14.559 21.842 1.00 27.73 531 LEU A N 1
ATOM 4220 C CA . LEU A 1 531 ? 27.147 -13.543 21.234 1.00 27.73 531 LEU A CA 1
ATOM 4221 C C . LEU A 1 531 ? 28.293 -13.071 22.147 1.00 27.73 531 LEU A C 1
ATOM 4223 O O . LEU A 1 531 ? 29.010 -12.144 21.769 1.00 27.73 531 LEU A O 1
ATOM 4227 N N . ASN A 1 532 ? 28.549 -13.750 23.274 1.00 24.97 532 ASN A N 1
ATOM 4228 C CA . ASN A 1 532 ? 29.838 -13.646 23.966 1.00 24.97 532 ASN A CA 1
ATOM 4229 C C . ASN A 1 532 ? 30.925 -14.347 23.137 1.00 24.97 532 ASN A C 1
ATOM 4231 O O . ASN A 1 532 ? 31.313 -15.484 23.393 1.00 24.97 532 ASN A O 1
ATOM 4235 N N . LEU A 1 533 ? 31.424 -13.643 22.123 1.00 28.31 533 LEU A N 1
ATOM 4236 C CA . LEU A 1 533 ? 32.780 -13.830 21.621 1.00 28.31 533 LEU A CA 1
ATOM 4237 C C . LEU A 1 533 ? 33.739 -13.116 22.583 1.00 28.31 533 LEU A C 1
ATOM 4239 O O . LEU A 1 533 ? 34.361 -12.118 22.224 1.00 28.31 533 LEU A O 1
ATOM 4243 N N . ASP A 1 534 ? 33.855 -13.639 23.804 1.00 28.66 534 ASP A N 1
ATOM 4244 C CA . ASP A 1 534 ? 35.094 -13.483 24.556 1.00 28.66 534 ASP A CA 1
ATOM 4245 C C . ASP A 1 534 ? 36.126 -14.344 23.823 1.00 28.66 534 ASP A C 1
ATOM 4247 O O . ASP A 1 534 ? 36.027 -15.573 23.762 1.00 28.66 534 ASP A O 1
ATOM 4251 N N . GLY A 1 535 ? 37.056 -13.678 23.140 1.00 28.50 535 GLY A N 1
ATOM 4252 C CA . GLY A 1 535 ? 38.175 -14.353 22.498 1.00 28.50 535 GLY A CA 1
ATOM 4253 C C . GLY A 1 535 ? 38.993 -15.122 23.540 1.00 28.50 535 GLY A C 1
ATOM 4254 O O . GLY A 1 535 ? 39.077 -14.684 24.687 1.00 28.50 535 GLY A O 1
ATOM 4255 N N . PRO A 1 536 ? 39.628 -16.248 23.176 1.00 30.91 536 PRO A N 1
ATOM 4256 C CA . PRO A 1 536 ? 40.660 -16.801 24.031 1.00 30.91 536 PRO A CA 1
ATOM 4257 C C . PRO A 1 536 ? 41.787 -15.769 24.116 1.00 30.91 536 PRO A C 1
ATOM 4259 O O . PRO A 1 536 ? 42.368 -15.373 23.101 1.00 30.91 536 PRO A O 1
ATOM 4262 N N . GLU A 1 537 ? 42.047 -15.309 25.336 1.00 28.55 537 GLU A N 1
ATOM 4263 C CA . GLU A 1 537 ? 43.242 -14.564 25.696 1.00 28.55 537 GLU A CA 1
ATOM 4264 C C . GLU A 1 537 ? 44.463 -15.314 25.151 1.00 28.55 537 GLU A C 1
ATOM 4266 O O . GLU A 1 537 ? 44.693 -16.487 25.448 1.00 28.55 537 GLU A O 1
ATOM 4271 N N . PHE A 1 538 ? 45.241 -14.641 24.305 1.00 27.50 538 PHE A N 1
ATOM 4272 C CA . PHE A 1 538 ? 46.613 -15.050 24.046 1.00 27.50 538 PHE A CA 1
ATOM 4273 C C . PHE A 1 538 ? 47.404 -14.775 25.328 1.00 27.50 538 PHE A C 1
ATOM 4275 O O . PHE A 1 538 ? 47.871 -13.656 25.547 1.00 27.50 538 PHE A O 1
ATOM 4282 N N . GLU A 1 539 ? 47.555 -15.792 26.173 1.00 27.56 539 GLU A N 1
ATOM 4283 C CA . GLU A 1 539 ? 48.641 -15.825 27.145 1.00 27.56 539 GLU A CA 1
ATOM 4284 C C . GLU A 1 539 ? 49.960 -15.939 26.374 1.00 27.56 53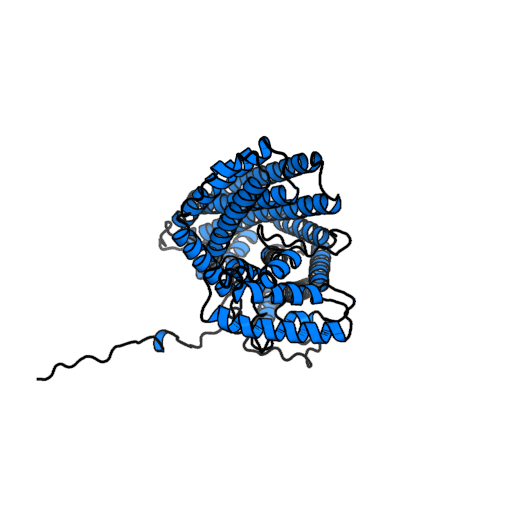9 GLU A C 1
ATOM 4286 O O . GLU A 1 539 ? 50.267 -16.943 25.727 1.00 27.56 539 GLU A O 1
ATOM 4291 N N . VAL A 1 540 ? 50.733 -14.856 26.407 1.00 33.84 540 VAL A N 1
ATOM 4292 C CA . VAL A 1 540 ? 52.157 -14.892 26.096 1.00 33.84 540 VAL A CA 1
ATOM 4293 C C . VAL A 1 540 ? 52.856 -15.390 27.356 1.00 33.84 540 VAL A C 1
ATOM 4295 O O . VAL A 1 540 ? 53.042 -14.619 28.294 1.00 33.84 540 VAL A O 1
ATOM 4298 N N . GLU A 1 541 ? 53.277 -16.652 27.365 1.00 28.86 541 GLU A N 1
ATOM 4299 C CA . GLU A 1 541 ? 54.313 -17.119 28.285 1.00 28.86 541 GLU A CA 1
ATOM 4300 C C . GLU A 1 541 ? 55.482 -17.751 27.513 1.00 28.86 541 GLU A C 1
ATOM 4302 O O . GLU A 1 541 ? 55.385 -18.854 26.975 1.00 28.86 541 GLU A O 1
ATOM 4307 N N . ASN A 1 542 ? 56.589 -16.995 27.565 1.00 33.53 542 ASN A N 1
ATOM 4308 C CA . ASN A 1 542 ? 58.001 -17.272 27.254 1.00 33.53 542 ASN A CA 1
ATOM 4309 C C . ASN A 1 542 ? 58.459 -17.328 25.793 1.00 33.53 542 ASN A C 1
ATOM 4311 O O . ASN A 1 542 ? 58.366 -18.395 25.147 1.00 33.53 542 ASN A O 1
#

Radius of gyration: 25.19 Å; chains: 1; bounding box: 90×55×64 Å

Organism: NCBI:txid1131564

Secondary structure (DSSP, 8-state):
-----TTPPPHHHHHHHHH-TT-TTTS-HHHHHHHHHHHHHHHHH-S---HHHHHHHHHHHHHHHHHHHHHHHS--S-HHHHHHHHHHHHT-TTTT-S-HHHHHHH--HHHHHHHHHHHHHHHHHHHT-TT--GGGGG-SSHHHHHHHHHHHHHHHHHHHHHHHTT-STTS-HHHHHHHHHHHHHHHHHHHHHHHHS---HHHHHHHHHHHHHHHHHHHHHHHHHGGG-TTHHHHHHHHHHHHHHHHHHHHHHHHHT--SS-HHHHHHHHHHHHHHHHHHHHHHHHHHHHHHHHHHHHTT-SS---TT--SPPHHHHHHHHHHHHHHHH-TT-----HHHHHIIIIITTHHHHHHHHHHHHHHHTT-EETTEEP----HHHHHHHHHHHHHHHHHHHHHHHHHSS--TTHHHHHHHHHHHHHHHHHHH-BTTB-HHHHHHTT-HHHHHHHHHHHHHHHHHHHHHHHHHHHHHT---HHHHHHHHHHHSSS--SS-TT----S---TTSSS----S-----------GGGG----PPP-----